Protein AF-0000000074579931 (afdb_homodimer)

Sequence (392 aa):
MARLTVHTQETAPAGAKPYLEKIHEMMGMVPNVFGVFANAPVALQCYQELNQINAKTQFSPVEIEVIQITTAAYNQCQFCLAAHSVMAKQKLAFDDDFLTALQTGNPVDHKKYAALQAFTRAILENKGNVSDQELANFFAAGYTQQHVLEVFVGVSLATLTNYVNNLAHPEINPEWTEFAANLPETDPSAPKAYYLMARLTVHTQETAPAGAKPYLEKIHEMMGMVPNVFGVFANAPVALQCYQELNQINAKTQFSPVEIEVIQITTAAYNQCQFCLAAHSVMAKQKLAFDDDFLTALQTGNPVDHKKYAALQAFTRAILENKGNVSDQELANFFAAGYTQQHVLEVFVGVSLATLTNYVNNLAHPEINPEWTEFAANLPETDPSAPKAYYL

Radius of gyration: 20.14 Å; Cα contacts (8 Å, |Δi|>4): 598; chains: 2; bounding box: 54×53×48 Å

Secondary structure (DSSP, 8-state):
--SS----TTTS-GGGHHHHHHHHHHHSS--HHHHHHTT-HHHHHHHHHHHHHHHTSSS-HHHHHHHHHHHHHHTT-HHHHHHHHHHHHHTT---HHHHHHHHHTPPPSSHHHHHHHHHHHHHHHTTT---HHHHHHHHHTT--HHHHHHHHHHHHHHHHHHHHHHHH-PPPPGGGHHHHHT-----TT-------/--SS----TTTS-GGGHHHHHHHHHHHSS--HHHHHHTT-HHHHHHHHHHHHHHHTSSS-HHHHHHHHHHHHHHTT-HHHHHHHHHHHHHTT---HHHHHHHHHTPPPSSHHHHHHHHHHHHHHHTTT---HHHHHHHHHTT--HHHHHHHHHHHHHHHHHHHHHHHH-PPPPGGGHHHHHT-----TT-------

Solvent-accessible surface area (backbone atoms only — not comparable to full-atom values): 20920 Å² total; per-residue (Å²): 125,48,72,50,68,67,39,47,79,85,68,31,48,78,76,19,32,68,58,47,49,51,43,24,71,74,65,76,44,70,57,43,63,57,14,39,35,28,55,22,36,61,39,42,50,49,50,53,52,42,53,56,48,50,70,67,40,93,60,51,75,67,53,49,47,44,48,41,33,37,48,20,37,75,52,65,14,64,63,50,41,24,55,50,48,50,47,35,43,76,74,62,60,52,51,69,67,52,50,49,18,34,55,70,72,44,79,42,98,42,72,51,61,27,31,50,39,50,42,50,48,39,29,65,76,41,44,18,48,52,52,72,63,54,54,48,48,33,42,73,53,71,46,49,69,34,49,56,45,42,50,40,46,44,48,22,46,38,47,33,54,30,23,50,42,41,47,27,43,51,65,74,47,78,95,43,43,71,51,47,71,66,50,71,82,72,56,87,76,60,74,82,76,68,81,124,124,48,73,49,67,65,39,47,77,85,68,31,46,80,75,20,34,70,57,48,50,52,42,23,71,74,66,75,45,71,56,41,65,56,15,41,34,28,55,22,35,61,38,44,50,49,51,54,52,42,53,55,47,52,69,67,40,92,60,50,75,67,52,49,48,44,51,41,33,38,48,20,39,74,53,63,13,65,62,49,42,25,54,51,48,50,48,35,44,76,74,62,61,53,51,68,68,54,49,49,18,34,56,68,71,44,80,43,97,41,72,53,61,28,33,51,40,51,42,50,49,39,30,64,77,40,43,19,47,51,50,72,64,55,53,49,48,33,41,73,53,71,46,50,71,34,50,56,44,42,50,39,48,42,49,22,45,39,48,35,54,30,22,50,43,40,46,27,43,52,66,74,46,77,96,42,45,71,52,48,71,65,52,70,81,71,58,88,74,62,73,81,77,68,81,124

Nearest PDB structures (foldseek):
  6e8l-assembly3_F  TM=9.647E-01  e=1.409E-13  Streptococcus pneumoniae D39
  3lvy-assembly2_D  TM=9.681E-01  e=3.322E-13  Streptococcus mutans
  3lvy-assembly3_F  TM=9.628E-01  e=7.118E-13  Streptococcus mutans
  3lvy-assembly3_E  TM=9.734E-01  e=4.562E-12  Streptococcus mutans
  2prr-assembly1_E  TM=8.712E-01  e=2.695E-06  Cupriavidus pinatubonensis JMP134

Structure (mmCIF, N/CA/C/O backbone):
data_AF-0000000074579931-model_v1
#
loop_
_entity.id
_entity.type
_entity.pdbx_description
1 polymer 'Carboxymuconolactone decarboxylase-like domain-containing protein'
#
loop_
_atom_site.group_PDB
_atom_site.id
_atom_site.type_symbol
_atom_site.label_atom_id
_atom_site.label_alt_id
_atom_site.label_comp_id
_atom_site.label_asym_id
_atom_site.label_entity_id
_atom_site.label_seq_id
_atom_site.pdbx_PDB_ins_code
_atom_site.Cartn_x
_atom_site.Cartn_y
_atom_site.Cartn_z
_atom_site.occupancy
_atom_site.B_iso_or_equiv
_atom_site.auth_seq_id
_atom_site.auth_comp_id
_atom_site.auth_asym_id
_atom_site.auth_atom_id
_atom_site.pdbx_PDB_model_num
ATOM 1 N N . MET A 1 1 ? 21.438 1.18 -14.805 1 80.94 1 MET A N 1
ATOM 2 C CA . MET A 1 1 ? 21.938 1.256 -13.43 1 80.94 1 MET A CA 1
ATOM 3 C C . MET A 1 1 ? 20.828 1.675 -12.477 1 80.94 1 MET A C 1
ATOM 5 O O . MET A 1 1 ? 19.922 2.41 -12.859 1 80.94 1 MET A O 1
ATOM 9 N N . ALA A 1 2 ? 20.969 1.122 -11.203 1 91.56 2 ALA A N 1
ATOM 10 C CA . ALA A 1 2 ? 19.984 1.477 -10.195 1 91.56 2 ALA A CA 1
ATOM 11 C C . ALA A 1 2 ? 20.031 2.969 -9.875 1 91.56 2 ALA A C 1
ATOM 13 O O . ALA A 1 2 ? 21.094 3.588 -9.945 1 91.56 2 ALA A O 1
ATOM 14 N N . ARG A 1 3 ? 18.969 3.516 -9.523 1 97.38 3 ARG A N 1
ATOM 15 C CA . ARG A 1 3 ? 18.859 4.949 -9.266 1 97.38 3 ARG A CA 1
ATOM 16 C C . ARG A 1 3 ? 19.141 5.266 -7.801 1 97.38 3 ARG A C 1
ATOM 18 O O . ARG A 1 3 ? 19.359 6.426 -7.445 1 97.38 3 ARG A O 1
ATOM 25 N N . LEU A 1 4 ? 19.031 4.273 -6.973 1 98.31 4 LEU A N 1
ATOM 26 C CA . LEU A 1 4 ? 19.406 4.336 -5.562 1 98.31 4 LEU A CA 1
ATOM 27 C C . LEU A 1 4 ? 20.531 3.342 -5.254 1 98.31 4 LEU A C 1
ATOM 29 O O . LEU A 1 4 ? 20.75 2.402 -6.02 1 98.31 4 LEU A O 1
ATOM 33 N N . THR A 1 5 ? 21.172 3.607 -4.148 1 98.31 5 THR A N 1
ATOM 34 C CA . THR A 1 5 ? 22.25 2.705 -3.752 1 98.31 5 THR A CA 1
ATOM 35 C C . THR A 1 5 ? 21.719 1.295 -3.52 1 98.31 5 THR A C 1
ATOM 37 O O . THR A 1 5 ? 20.672 1.119 -2.875 1 98.31 5 THR A O 1
ATOM 40 N N . VAL A 1 6 ? 22.375 0.327 -4.098 1 98.25 6 VAL A N 1
ATOM 41 C CA . VAL A 1 6 ? 22.094 -1.075 -3.809 1 98.25 6 VAL A CA 1
ATOM 42 C C . VAL A 1 6 ? 23.125 -1.617 -2.822 1 98.25 6 VAL A C 1
ATOM 44 O O . VAL A 1 6 ? 24.234 -1.993 -3.215 1 98.25 6 VAL A O 1
ATOM 47 N N . HIS A 1 7 ? 22.781 -1.771 -1.597 1 98.25 7 HIS A N 1
ATOM 48 C CA . HIS A 1 7 ? 23.688 -2.186 -0.534 1 98.25 7 HIS A CA 1
ATOM 49 C C . HIS A 1 7 ? 23.859 -3.701 -0.517 1 98.25 7 HIS A C 1
ATOM 51 O O . HIS A 1 7 ? 22.984 -4.434 -0.98 1 98.25 7 HIS A O 1
ATOM 57 N N . THR A 1 8 ? 24.984 -4.098 -0.023 1 96.25 8 THR A N 1
ATOM 58 C CA . THR A 1 8 ? 25.234 -5.469 0.407 1 96.25 8 THR A CA 1
ATOM 59 C C . THR A 1 8 ? 25.172 -5.582 1.928 1 96.25 8 THR A C 1
ATOM 61 O O . THR A 1 8 ? 24.969 -4.578 2.621 1 96.25 8 THR A O 1
ATOM 64 N N . GLN A 1 9 ? 25.266 -6.816 2.389 1 95.88 9 GLN A N 1
ATOM 65 C CA . GLN A 1 9 ? 25.297 -7 3.834 1 95.88 9 GLN A CA 1
ATOM 66 C C . GLN A 1 9 ? 26.484 -6.25 4.453 1 95.88 9 GLN A C 1
ATOM 68 O O . GLN A 1 9 ? 26.391 -5.789 5.594 1 95.88 9 GLN A O 1
ATOM 73 N N . GLU A 1 10 ? 27.547 -6.066 3.725 1 96.06 10 GLU A N 1
ATOM 74 C CA . GLU A 1 10 ? 28.75 -5.398 4.207 1 96.06 10 GLU A CA 1
ATOM 75 C C . GLU A 1 10 ? 28.594 -3.883 4.195 1 96.06 10 GLU A C 1
ATOM 77 O O . GLU A 1 10 ? 29.078 -3.191 5.09 1 96.06 10 GLU A O 1
ATOM 82 N N . THR A 1 11 ? 27.844 -3.357 3.242 1 97.88 11 THR A N 1
ATOM 83 C CA . THR A 1 11 ? 27.828 -1.915 3.031 1 97.88 11 THR A CA 1
ATOM 84 C C . THR A 1 11 ? 26.562 -1.301 3.621 1 97.88 11 THR A C 1
ATOM 86 O O . THR A 1 11 ? 26.453 -0.08 3.756 1 97.88 11 THR A O 1
ATOM 89 N N . ALA A 1 12 ? 25.594 -2.156 3.986 1 98.12 12 ALA A N 1
ATOM 90 C CA . ALA A 1 12 ? 24.312 -1.666 4.484 1 98.12 12 ALA A CA 1
ATOM 91 C C . ALA A 1 12 ? 24.484 -0.915 5.801 1 98.12 12 ALA A C 1
ATOM 93 O O . ALA A 1 12 ? 25.391 -1.228 6.59 1 98.12 12 ALA A O 1
ATOM 94 N N . PRO A 1 13 ? 23.672 0.135 6.039 1 97.81 13 PRO A N 1
ATOM 95 C CA . PRO A 1 13 ? 23.641 0.748 7.371 1 97.81 13 PRO A CA 1
ATOM 96 C C . PRO A 1 13 ? 23.375 -0.265 8.484 1 97.81 13 PRO A C 1
ATOM 98 O O . PRO A 1 13 ? 22.688 -1.263 8.258 1 97.81 13 PRO A O 1
ATOM 101 N N . ALA A 1 14 ? 23.812 0.028 9.672 1 97.5 14 ALA A N 1
ATOM 102 C CA . ALA A 1 14 ? 23.781 -0.889 10.812 1 97.5 14 ALA A CA 1
ATOM 103 C C . ALA A 1 14 ? 22.344 -1.363 11.07 1 97.5 14 ALA A C 1
ATOM 105 O O . ALA A 1 14 ? 22.125 -2.543 11.352 1 97.5 14 ALA A O 1
ATOM 106 N N . GLY A 1 15 ? 21.391 -0.512 10.938 1 97.88 15 GLY A N 1
ATOM 107 C CA . GLY A 1 15 ? 20 -0.848 11.234 1 97.88 15 GLY A CA 1
ATOM 108 C C . GLY A 1 15 ? 19.391 -1.789 10.219 1 97.88 15 GLY A C 1
ATOM 109 O O . GLY A 1 15 ? 18.391 -2.445 10.5 1 97.88 15 GLY A O 1
ATOM 110 N N . ALA A 1 16 ? 19.953 -1.885 9.07 1 98.12 16 ALA A N 1
ATOM 111 C CA . ALA A 1 16 ? 19.422 -2.705 7.992 1 98.12 16 ALA A CA 1
ATOM 112 C C . ALA A 1 16 ? 20 -4.113 8.016 1 98.12 16 ALA A C 1
ATOM 114 O O . ALA A 1 16 ? 19.438 -5.043 7.438 1 98.12 16 ALA A O 1
ATOM 115 N N . LYS A 1 17 ? 21.125 -4.285 8.641 1 97.88 17 LYS A N 1
ATOM 116 C CA . LYS A 1 17 ? 21.922 -5.508 8.547 1 97.88 17 LYS A CA 1
ATOM 117 C C . LYS A 1 17 ? 21.141 -6.711 9.078 1 97.88 17 LYS A C 1
ATOM 119 O O . LYS A 1 17 ? 21.125 -7.77 8.445 1 97.88 17 LYS A O 1
ATOM 124 N N . PRO A 1 18 ? 20.469 -6.598 10.25 1 97.56 18 PRO A N 1
ATOM 125 C CA . PRO A 1 18 ? 19.734 -7.77 10.727 1 97.56 18 PRO A CA 1
ATOM 126 C C . PRO A 1 18 ? 18.656 -8.227 9.742 1 97.56 18 PRO A C 1
ATOM 128 O O . PRO A 1 18 ? 18.391 -9.422 9.617 1 97.56 18 PRO A O 1
ATOM 131 N N . TYR A 1 19 ? 18.047 -7.289 9.047 1 97.19 19 TYR A N 1
ATOM 132 C CA . TYR A 1 19 ? 17.016 -7.637 8.078 1 97.19 19 TYR A CA 1
ATOM 133 C C . TYR A 1 19 ? 17.625 -8.336 6.863 1 97.19 19 TYR A C 1
ATOM 135 O O . TYR A 1 19 ? 17.078 -9.32 6.367 1 97.19 19 TYR A O 1
ATOM 143 N N . LEU A 1 20 ? 18.719 -7.785 6.371 1 97.88 20 LEU A N 1
ATOM 144 C CA . LEU A 1 20 ? 19.375 -8.398 5.219 1 97.88 20 LEU A CA 1
ATOM 145 C C . LEU A 1 20 ? 19.875 -9.797 5.562 1 97.88 20 LEU A C 1
ATOM 147 O O . LEU A 1 20 ? 19.828 -10.695 4.719 1 97.88 20 LEU A O 1
ATOM 151 N N . GLU A 1 21 ? 20.328 -9.992 6.785 1 97 21 GLU A N 1
ATOM 152 C CA . GLU A 1 21 ? 20.781 -11.305 7.234 1 97 21 GLU A CA 1
ATOM 153 C C . GLU A 1 21 ? 19.641 -12.312 7.23 1 97 21 GLU A C 1
ATOM 155 O O . GLU A 1 21 ? 19.812 -13.445 6.781 1 97 21 GLU A O 1
ATOM 160 N N . LYS A 1 22 ? 18.516 -11.898 7.703 1 95.38 22 LYS A N 1
ATOM 161 C CA . LYS A 1 22 ? 17.344 -12.766 7.711 1 95.38 22 LYS A CA 1
ATOM 162 C C . LYS A 1 22 ? 16.938 -13.148 6.293 1 95.38 22 LYS A C 1
ATOM 164 O O . LYS A 1 22 ? 16.594 -14.305 6.031 1 95.38 22 LYS A O 1
ATOM 169 N N . ILE A 1 23 ? 16.984 -12.188 5.422 1 94 23 ILE A N 1
ATOM 170 C CA . ILE A 1 23 ? 16.625 -12.43 4.027 1 94 23 ILE A CA 1
ATOM 171 C C . ILE A 1 23 ? 17.609 -13.422 3.408 1 94 23 ILE A C 1
ATOM 173 O O . ILE A 1 23 ? 17.203 -14.359 2.721 1 94 23 ILE A O 1
ATOM 177 N N . HIS A 1 24 ? 18.875 -13.219 3.709 1 94.81 24 HIS A N 1
ATOM 178 C CA . HIS A 1 24 ? 19.906 -14.117 3.201 1 94.81 24 HIS A CA 1
ATOM 179 C C . HIS A 1 24 ? 19.688 -15.539 3.711 1 94.81 24 HIS A C 1
ATOM 181 O O . HIS A 1 24 ? 19.859 -16.5 2.961 1 94.81 24 HIS A O 1
ATOM 187 N N . GLU A 1 25 ? 19.375 -15.664 4.938 1 94 25 GLU A N 1
ATOM 188 C CA . GLU A 1 25 ? 19.125 -16.969 5.535 1 94 25 GLU A CA 1
ATOM 189 C C . GLU A 1 25 ? 17.938 -17.672 4.875 1 94 25 GLU A C 1
ATOM 191 O O . GLU A 1 25 ? 17.969 -18.875 4.645 1 94 25 GLU A O 1
ATOM 196 N N . MET A 1 26 ? 16.969 -16.922 4.535 1 87.81 26 MET A N 1
ATOM 197 C CA . MET A 1 26 ? 15.734 -17.469 3.994 1 87.81 26 MET A CA 1
ATOM 198 C C . MET A 1 26 ? 15.891 -17.797 2.514 1 87.81 26 MET A C 1
ATOM 200 O O . MET A 1 26 ? 15.359 -18.812 2.043 1 87.81 26 MET A O 1
ATOM 204 N N . MET A 1 27 ? 16.625 -16.984 1.8 1 87.56 27 MET A N 1
ATOM 205 C CA . MET A 1 27 ? 16.609 -17.109 0.345 1 87.56 27 MET A CA 1
ATOM 206 C C . MET A 1 27 ? 17.969 -17.594 -0.178 1 87.56 27 MET A C 1
ATOM 208 O O . MET A 1 27 ? 18.094 -17.922 -1.357 1 87.56 27 MET A O 1
ATOM 212 N N . GLY A 1 28 ? 18.938 -17.609 0.651 1 88.75 28 GLY A N 1
ATOM 213 C CA . GLY A 1 28 ? 20.281 -18.016 0.254 1 88.75 28 GLY A CA 1
ATOM 214 C C . GLY A 1 28 ? 21.078 -16.875 -0.38 1 88.75 28 GLY A C 1
ATOM 215 O O . GLY A 1 28 ? 22.266 -17.031 -0.676 1 88.75 28 GLY A O 1
ATOM 216 N N . MET A 1 29 ? 20.375 -15.828 -0.645 1 91.12 29 MET A N 1
ATOM 217 C CA . MET A 1 29 ? 20.969 -14.609 -1.187 1 91.12 29 MET A CA 1
ATOM 218 C C . MET A 1 29 ? 20.141 -13.391 -0.825 1 91.12 29 MET A C 1
ATOM 220 O O . MET A 1 29 ? 19.047 -13.523 -0.276 1 91.12 29 MET A O 1
ATOM 224 N N . VAL A 1 30 ? 20.703 -12.18 -1.066 1 94.62 30 VAL A N 1
ATOM 225 C CA . VAL A 1 30 ? 19.953 -10.945 -0.917 1 94.62 30 VAL A CA 1
ATOM 226 C C . VAL A 1 30 ? 19.578 -10.398 -2.295 1 94.62 30 VAL A C 1
ATOM 228 O O . VAL A 1 30 ? 20.422 -9.836 -2.994 1 94.62 30 VAL A O 1
ATOM 231 N N . PRO A 1 31 ? 18.359 -10.562 -2.65 1 94.62 31 PRO A N 1
ATOM 232 C CA . PRO A 1 31 ? 17.938 -9.914 -3.9 1 94.62 31 PRO A CA 1
ATOM 233 C C . PRO A 1 31 ? 18.234 -8.414 -3.914 1 94.62 31 PRO A C 1
ATOM 235 O O . PRO A 1 31 ? 18.109 -7.75 -2.885 1 94.62 31 PRO A O 1
ATOM 238 N N . ASN A 1 32 ? 18.562 -7.863 -5.074 1 95.75 32 ASN A N 1
ATOM 239 C CA . ASN A 1 32 ? 19.016 -6.484 -5.219 1 95.75 32 ASN A CA 1
ATOM 240 C C . ASN A 1 32 ? 17.984 -5.5 -4.668 1 95.75 32 ASN A C 1
ATOM 242 O O . ASN A 1 32 ? 18.344 -4.434 -4.172 1 95.75 32 ASN A O 1
ATOM 246 N N . VAL A 1 33 ? 16.703 -5.883 -4.766 1 96 33 VAL A N 1
ATOM 247 C CA . VAL A 1 33 ? 15.656 -4.992 -4.285 1 96 33 VAL A CA 1
ATOM 248 C C . VAL A 1 33 ? 15.852 -4.734 -2.791 1 96 33 VAL A C 1
ATOM 250 O O . VAL A 1 33 ? 15.609 -3.623 -2.311 1 96 33 VAL A O 1
ATOM 253 N N . PHE A 1 34 ? 16.312 -5.691 -2.098 1 97.94 34 PHE A N 1
ATOM 254 C CA . PHE A 1 34 ? 16.438 -5.52 -0.656 1 97.94 34 PHE A CA 1
ATOM 255 C C . PHE A 1 34 ? 17.703 -4.73 -0.313 1 97.94 34 PHE A C 1
ATOM 257 O O . PHE A 1 34 ? 17.766 -4.09 0.738 1 97.94 34 PHE A O 1
ATOM 264 N N . GLY A 1 35 ? 18.703 -4.785 -1.21 1 98.25 35 GLY A N 1
ATOM 265 C CA . GLY A 1 35 ? 19.781 -3.816 -1.096 1 98.25 35 GLY A CA 1
ATOM 266 C C . GLY A 1 35 ? 19.312 -2.379 -1.22 1 98.25 35 GLY A C 1
ATOM 267 O O . GLY A 1 35 ? 19.844 -1.484 -0.562 1 98.25 35 GLY A O 1
ATOM 268 N N . VAL A 1 36 ? 18.312 -2.17 -2.086 1 98.56 36 VAL A N 1
ATOM 269 C CA . VAL A 1 36 ? 17.719 -0.848 -2.234 1 98.56 36 VAL A CA 1
ATOM 270 C C . VAL A 1 36 ? 16.969 -0.476 -0.958 1 98.56 36 VAL A C 1
ATOM 272 O O . VAL A 1 36 ? 17.141 0.618 -0.419 1 98.56 36 VAL A O 1
ATOM 275 N N . PHE A 1 37 ? 16.172 -1.416 -0.413 1 98.75 37 PHE A N 1
ATOM 276 C CA . PHE A 1 37 ? 15.406 -1.187 0.806 1 98.75 37 PHE A CA 1
ATOM 277 C C . PHE A 1 37 ? 16.328 -0.857 1.973 1 98.75 37 PHE A C 1
ATOM 279 O O . PHE A 1 37 ? 15.945 -0.131 2.891 1 98.75 37 PHE A O 1
ATOM 286 N N . ALA A 1 38 ? 17.531 -1.295 1.914 1 98.62 38 ALA A N 1
ATOM 287 C CA . ALA A 1 38 ? 18.484 -1.143 3.012 1 98.62 38 ALA A CA 1
ATOM 288 C C . ALA A 1 38 ? 18.859 0.323 3.213 1 98.62 38 ALA A C 1
ATOM 290 O O . ALA A 1 38 ? 19.438 0.687 4.238 1 98.62 38 ALA A O 1
ATOM 291 N N . ASN A 1 39 ? 18.578 1.182 2.199 1 98.69 39 ASN A N 1
ATOM 292 C CA . ASN A 1 39 ? 18.781 2.611 2.404 1 98.69 39 ASN A CA 1
ATOM 293 C C . ASN A 1 39 ? 17.953 3.141 3.564 1 98.69 39 ASN A C 1
ATOM 295 O O . ASN A 1 39 ? 18.234 4.211 4.105 1 98.69 39 ASN A O 1
ATOM 299 N N . ALA A 1 40 ? 16.859 2.436 3.955 1 98.75 40 ALA A N 1
ATOM 300 C CA . ALA A 1 40 ? 15.992 2.77 5.082 1 98.75 40 ALA A CA 1
ATOM 301 C C . ALA A 1 40 ? 15.633 1.524 5.887 1 98.75 40 ALA A C 1
ATOM 303 O O . ALA A 1 40 ? 14.711 0.788 5.527 1 98.75 40 ALA A O 1
ATOM 304 N N . PRO A 1 41 ? 16.25 1.339 7.039 1 97.81 41 PRO A N 1
ATOM 305 C CA . PRO A 1 41 ? 15.93 0.157 7.844 1 97.81 41 PRO A CA 1
ATOM 306 C C . PRO A 1 41 ? 14.438 0.015 8.117 1 97.81 41 PRO A C 1
ATOM 308 O O . PRO A 1 41 ? 13.906 -1.1 8.117 1 97.81 41 PRO A O 1
ATOM 311 N N . VAL A 1 42 ? 13.75 1.119 8.258 1 98.25 42 VAL A N 1
ATOM 312 C CA . VAL A 1 42 ? 12.32 1.11 8.539 1 98.25 42 VAL A CA 1
ATOM 313 C C . VAL A 1 42 ? 11.562 0.537 7.344 1 98.25 42 VAL A C 1
ATOM 315 O O . VAL A 1 42 ? 10.547 -0.15 7.516 1 98.25 42 VAL A O 1
ATOM 318 N N . ALA A 1 43 ? 12.039 0.759 6.152 1 98.5 43 ALA A N 1
ATOM 319 C CA . ALA A 1 43 ? 11.406 0.22 4.949 1 98.5 43 ALA A CA 1
ATOM 320 C C . ALA A 1 43 ? 11.602 -1.29 4.859 1 98.5 43 ALA A C 1
ATOM 322 O O . ALA A 1 43 ? 10.711 -2.01 4.402 1 98.5 43 ALA A O 1
ATOM 323 N N . LEU A 1 44 ? 12.789 -1.808 5.305 1 98.25 44 LEU A N 1
ATOM 324 C CA . LEU A 1 44 ? 13.008 -3.248 5.379 1 98.25 44 LEU A CA 1
ATOM 325 C C . LEU A 1 44 ? 12.07 -3.887 6.402 1 98.25 44 LEU A C 1
ATOM 327 O O . LEU A 1 44 ? 11.508 -4.953 6.152 1 98.25 44 LEU A O 1
ATOM 331 N N . GLN A 1 45 ? 11.992 -3.23 7.496 1 98 45 GLN A N 1
ATOM 332 C CA . GLN A 1 45 ? 11.047 -3.697 8.508 1 98 45 GLN A CA 1
ATOM 333 C C . GLN A 1 45 ? 9.625 -3.764 7.941 1 98 45 GLN A C 1
ATOM 335 O O . GLN A 1 45 ? 8.906 -4.738 8.172 1 98 45 GLN A O 1
ATOM 340 N N . CYS A 1 46 ? 9.25 -2.715 7.254 1 98.62 46 CYS A N 1
ATOM 341 C CA . CYS A 1 46 ? 7.922 -2.635 6.656 1 98.62 46 CYS A CA 1
ATOM 342 C C . CYS A 1 46 ? 7.664 -3.824 5.738 1 98.62 46 CYS A C 1
ATOM 344 O O . CYS A 1 46 ? 6.645 -4.504 5.867 1 98.62 46 CYS A O 1
ATOM 346 N N . TYR A 1 47 ? 8.625 -4.117 4.859 1 98.25 47 TYR A N 1
ATOM 347 C CA . TYR A 1 47 ? 8.469 -5.242 3.941 1 98.25 47 TYR A CA 1
ATOM 348 C C . TYR A 1 47 ? 8.328 -6.555 4.703 1 98.25 47 TYR A C 1
ATOM 350 O O . TYR A 1 47 ? 7.43 -7.352 4.414 1 98.25 47 TYR A O 1
ATOM 358 N N . GLN A 1 48 ? 9.188 -6.773 5.633 1 97 48 GLN A N 1
ATOM 359 C CA . GLN A 1 48 ? 9.195 -8.039 6.359 1 97 48 GLN A CA 1
ATOM 360 C C . GLN A 1 48 ? 7.883 -8.242 7.117 1 97 48 GLN A C 1
ATOM 362 O O . GLN A 1 48 ? 7.312 -9.336 7.094 1 97 48 GLN A O 1
ATOM 367 N N . GLU A 1 49 ? 7.426 -7.199 7.773 1 97.69 49 GLU A N 1
ATOM 368 C CA . GLU A 1 49 ? 6.18 -7.305 8.523 1 97.69 49 GLU A CA 1
ATOM 369 C C . GLU A 1 49 ? 4.996 -7.551 7.59 1 97.69 49 GLU A C 1
ATOM 371 O O . GLU A 1 49 ? 4.16 -8.414 7.859 1 97.69 49 GLU A O 1
ATOM 376 N N . LEU A 1 50 ? 4.941 -6.832 6.516 1 98.31 50 LEU A N 1
ATOM 377 C CA . LEU A 1 50 ? 3.838 -6.984 5.574 1 98.31 50 LEU A CA 1
ATOM 378 C C . LEU A 1 50 ? 3.852 -8.367 4.941 1 98.31 50 LEU A C 1
ATOM 380 O O . LEU A 1 50 ? 2.797 -8.969 4.727 1 98.31 50 LEU A O 1
ATOM 384 N N . ASN A 1 51 ? 5.051 -8.812 4.609 1 97 51 ASN A N 1
ATOM 385 C CA . ASN A 1 51 ? 5.16 -10.148 4.039 1 97 51 ASN A CA 1
ATOM 386 C C . ASN A 1 51 ? 4.652 -11.219 5.004 1 97 51 ASN A C 1
ATOM 388 O O . ASN A 1 51 ? 3.936 -12.141 4.602 1 97 51 ASN A O 1
ATOM 392 N N . GLN A 1 52 ? 5.02 -11.094 6.289 1 97.12 52 GLN A N 1
ATOM 393 C CA . GLN A 1 52 ? 4.57 -12.031 7.305 1 97.12 52 GLN A CA 1
ATOM 394 C C . GLN A 1 52 ? 3.057 -11.961 7.492 1 97.12 52 GLN A C 1
ATOM 396 O O . GLN A 1 52 ? 2.391 -12.992 7.629 1 97.12 52 GLN A O 1
ATOM 401 N N . ILE A 1 53 ? 2.512 -10.797 7.492 1 98.5 53 ILE A N 1
ATOM 402 C CA . ILE A 1 53 ? 1.078 -10.594 7.676 1 98.5 53 ILE A CA 1
ATOM 403 C C . ILE A 1 53 ? 0.32 -11.148 6.473 1 98.5 53 ILE A C 1
ATOM 405 O O . ILE A 1 53 ? -0.707 -11.812 6.633 1 98.5 53 ILE A O 1
ATOM 409 N N . ASN A 1 54 ? 0.859 -10.891 5.289 1 98.44 54 ASN A N 1
ATOM 410 C CA . ASN A 1 54 ? 0.245 -11.406 4.07 1 98.44 54 ASN A CA 1
ATOM 411 C C . ASN A 1 54 ? 0.171 -12.93 4.09 1 98.44 54 ASN A C 1
ATOM 413 O O . ASN A 1 54 ? -0.812 -13.516 3.629 1 98.44 54 ASN A O 1
ATOM 417 N N . ALA A 1 55 ? 1.162 -13.586 4.668 1 97.56 55 ALA A N 1
ATOM 418 C CA . ALA A 1 55 ? 1.226 -15.047 4.73 1 97.56 55 ALA A CA 1
ATOM 419 C C . ALA A 1 55 ? 0.202 -15.602 5.719 1 97.56 55 ALA A C 1
ATOM 421 O O . ALA A 1 55 ? -0.111 -16.797 5.695 1 97.56 55 ALA A O 1
ATOM 422 N N . LYS A 1 56 ? -0.335 -14.758 6.586 1 98.12 56 LYS A N 1
ATOM 423 C CA . LYS A 1 56 ? -1.277 -15.188 7.613 1 98.12 56 LYS A CA 1
ATOM 424 C C . LYS A 1 56 ? -2.719 -15.031 7.137 1 98.12 56 LYS A C 1
ATOM 426 O O . LYS A 1 56 ? -3.656 -15.391 7.855 1 98.12 56 LYS A O 1
ATOM 431 N N . THR A 1 57 ? -2.893 -14.477 5.93 1 98.62 57 THR A N 1
ATOM 432 C CA . THR A 1 57 ? -4.238 -14.336 5.391 1 98.62 57 THR A CA 1
ATOM 433 C C . THR A 1 57 ? -4.863 -15.703 5.133 1 98.62 57 THR A C 1
ATOM 435 O O . THR A 1 57 ? -4.176 -16.734 5.184 1 98.62 57 THR A O 1
ATOM 438 N N . GLN A 1 58 ? -6.156 -15.719 4.816 1 98.38 58 GLN A N 1
ATOM 439 C CA . GLN A 1 58 ? -6.855 -16.969 4.559 1 98.38 58 GLN A CA 1
ATOM 440 C C . GLN A 1 58 ? -6.633 -17.438 3.121 1 98.38 58 GLN A C 1
ATOM 442 O O . GLN A 1 58 ? -7.16 -18.469 2.711 1 98.38 58 GLN A O 1
ATOM 447 N N . PHE A 1 59 ? -5.883 -16.688 2.373 1 98.75 59 PHE A N 1
ATOM 448 C CA . PHE A 1 59 ? -5.586 -17.078 1.001 1 98.75 59 PHE A CA 1
ATOM 449 C C . PHE A 1 59 ? -4.566 -18.203 0.97 1 98.75 59 PHE A C 1
ATOM 451 O O . PHE A 1 59 ? -3.629 -18.219 1.77 1 98.75 59 PHE A O 1
ATOM 458 N N . SER A 1 60 ? -4.758 -19.156 0.045 1 98.31 60 SER A N 1
ATOM 459 C CA . SER A 1 60 ? -3.717 -20.141 -0.249 1 98.31 60 SER A CA 1
ATOM 460 C C . SER A 1 60 ? -2.486 -19.469 -0.856 1 98.31 60 SER A C 1
ATOM 462 O O . SER A 1 60 ? -2.57 -18.344 -1.371 1 98.31 60 SER A O 1
ATOM 464 N N . PRO A 1 61 ? -1.336 -20.203 -0.807 1 97.94 61 PRO A N 1
ATOM 465 C CA . PRO A 1 61 ? -0.146 -19.641 -1.462 1 97.94 61 PRO A CA 1
ATOM 466 C C . PRO A 1 61 ? -0.388 -19.297 -2.93 1 97.94 61 PRO A C 1
ATOM 468 O O . PRO A 1 61 ? 0.147 -18.312 -3.428 1 97.94 61 PRO A O 1
ATOM 471 N N . VAL A 1 62 ? -1.196 -20.094 -3.621 1 98.25 62 VAL A N 1
ATOM 472 C CA . VAL A 1 62 ? -1.529 -19.828 -5.016 1 98.25 62 VAL A CA 1
ATOM 473 C C . VAL A 1 62 ? -2.311 -18.516 -5.113 1 98.25 62 VAL A C 1
ATOM 475 O O . VAL A 1 62 ? -1.999 -17.656 -5.945 1 98.25 62 VAL A O 1
ATOM 478 N N . GLU A 1 63 ? -3.309 -18.297 -4.25 1 98.69 63 GLU A N 1
ATOM 479 C CA . GLU A 1 63 ? -4.129 -17.078 -4.266 1 98.69 63 GLU A CA 1
ATOM 480 C C . GLU A 1 63 ? -3.301 -15.852 -3.916 1 98.69 63 GLU A C 1
ATOM 482 O O . GLU A 1 63 ? -3.504 -14.773 -4.488 1 98.69 63 GLU A O 1
ATOM 487 N N . ILE A 1 64 ? -2.365 -16.031 -2.998 1 98.69 64 ILE A N 1
ATOM 488 C CA . ILE A 1 64 ? -1.467 -14.93 -2.662 1 98.69 64 ILE A CA 1
ATOM 489 C C . ILE A 1 64 ? -0.672 -14.516 -3.898 1 98.69 64 ILE A C 1
ATOM 491 O O . ILE A 1 64 ? -0.556 -13.328 -4.203 1 98.69 64 ILE A O 1
ATOM 495 N N . GLU A 1 65 ? -0.159 -15.477 -4.664 1 98.44 65 GLU A N 1
ATOM 496 C CA . GLU A 1 65 ? 0.62 -15.156 -5.855 1 98.44 65 GLU A CA 1
ATOM 497 C C . GLU A 1 65 ? -0.266 -14.57 -6.953 1 98.44 65 GLU A C 1
ATOM 499 O O . GLU A 1 65 ? 0.172 -13.711 -7.723 1 98.44 65 GLU A O 1
ATOM 504 N N . VAL A 1 66 ? -1.588 -15.008 -7.02 1 98.5 66 VAL A N 1
ATOM 505 C CA . VAL A 1 66 ? -2.521 -14.398 -7.957 1 98.5 66 VAL A CA 1
ATOM 506 C C . VAL A 1 66 ? -2.633 -12.898 -7.672 1 98.5 66 VAL A C 1
ATOM 508 O O . VAL A 1 66 ? -2.561 -12.078 -8.594 1 98.5 66 VAL A O 1
ATOM 511 N N . ILE A 1 67 ? -2.723 -12.5 -6.414 1 98.81 67 ILE A N 1
ATOM 512 C CA . ILE A 1 67 ? -2.844 -11.102 -6.023 1 98.81 67 ILE A CA 1
ATOM 513 C C . ILE A 1 67 ? -1.545 -10.359 -6.34 1 98.81 67 ILE A C 1
ATOM 515 O O . ILE A 1 67 ? -1.565 -9.281 -6.934 1 98.81 67 ILE A O 1
ATOM 519 N N . GLN A 1 68 ? -0.407 -10.977 -6.031 1 98.62 68 GLN A N 1
ATOM 520 C CA . GLN A 1 68 ? 0.885 -10.312 -6.172 1 98.62 68 GLN A CA 1
ATOM 521 C C . GLN A 1 68 ? 1.251 -10.133 -7.641 1 98.62 68 GLN A C 1
ATOM 523 O O . GLN A 1 68 ? 1.668 -9.047 -8.055 1 98.62 68 GLN A O 1
ATOM 528 N N . ILE A 1 69 ? 1.07 -11.156 -8.453 1 97.88 69 ILE A N 1
ATOM 529 C CA . ILE A 1 69 ? 1.442 -11.078 -9.867 1 97.88 69 ILE A CA 1
ATOM 530 C C . ILE A 1 69 ? 0.469 -10.156 -10.602 1 97.88 69 ILE A C 1
ATOM 532 O O . ILE A 1 69 ? 0.878 -9.367 -11.461 1 97.88 69 ILE A O 1
ATOM 536 N N . THR A 1 70 ? -0.826 -10.219 -10.289 1 98.19 70 THR A N 1
ATOM 537 C CA . THR A 1 70 ? -1.805 -9.312 -10.875 1 98.19 70 THR A CA 1
ATOM 538 C C . THR A 1 70 ? -1.439 -7.859 -10.586 1 98.19 70 THR A C 1
ATOM 540 O O . THR A 1 70 ? -1.475 -7.012 -11.484 1 98.19 70 THR A O 1
ATOM 543 N N . THR A 1 71 ? -1.062 -7.59 -9.336 1 98.44 71 THR A N 1
ATOM 544 C CA . THR A 1 71 ? -0.709 -6.23 -8.945 1 98.44 71 THR A CA 1
ATOM 545 C C . THR A 1 71 ? 0.578 -5.785 -9.633 1 98.44 71 THR A C 1
ATOM 547 O O . THR A 1 71 ? 0.668 -4.656 -10.117 1 98.44 71 THR A O 1
ATOM 550 N N . ALA A 1 72 ? 1.563 -6.676 -9.68 1 97.5 72 ALA A N 1
ATOM 551 C CA . ALA A 1 72 ? 2.826 -6.359 -10.344 1 97.5 72 ALA A CA 1
ATOM 552 C C . ALA A 1 72 ? 2.611 -6.078 -11.828 1 97.5 72 ALA A C 1
ATOM 554 O O . ALA A 1 72 ? 3.227 -5.168 -12.383 1 97.5 72 ALA A O 1
ATOM 555 N N . ALA A 1 73 ? 1.754 -6.863 -12.469 1 96.31 73 ALA A N 1
ATOM 556 C CA . ALA A 1 73 ? 1.438 -6.652 -13.875 1 96.31 73 ALA A CA 1
ATOM 557 C C . ALA A 1 73 ? 0.767 -5.301 -14.094 1 96.31 73 ALA A C 1
ATOM 559 O O . ALA A 1 73 ? 1.146 -4.547 -14.992 1 96.31 73 ALA A O 1
ATOM 560 N N . TYR A 1 74 ? -0.183 -4.992 -13.25 1 96.75 74 TYR A N 1
ATOM 561 C CA . TYR A 1 74 ? -0.893 -3.723 -13.352 1 96.75 74 TYR A CA 1
ATOM 562 C C . TYR A 1 74 ? 0.06 -2.549 -13.172 1 96.75 74 TYR A C 1
ATOM 564 O O . TYR A 1 74 ? -0.036 -1.546 -13.883 1 96.75 74 TYR A O 1
ATOM 572 N N . ASN A 1 75 ? 0.974 -2.697 -12.195 1 97.06 75 ASN A N 1
ATOM 573 C CA . ASN A 1 75 ? 1.9 -1.62 -11.867 1 97.06 75 ASN A CA 1
ATOM 574 C C . ASN A 1 75 ? 3.131 -1.642 -12.766 1 97.06 75 ASN A C 1
ATOM 576 O O . ASN A 1 75 ? 4.027 -0.809 -12.625 1 97.06 75 ASN A O 1
ATOM 580 N N . GLN A 1 76 ? 3.199 -2.594 -13.648 1 94.56 76 GLN A N 1
ATOM 581 C CA . GLN A 1 76 ? 4.289 -2.729 -14.609 1 94.56 76 GLN A CA 1
ATOM 582 C C . GLN A 1 76 ? 5.641 -2.791 -13.906 1 94.56 76 GLN A C 1
ATOM 584 O O . GLN A 1 76 ? 6.578 -2.09 -14.289 1 94.56 76 GLN A O 1
ATOM 589 N N . CYS A 1 77 ? 5.66 -3.541 -12.906 1 95.38 77 CYS A N 1
ATOM 590 C CA . CYS A 1 77 ? 6.91 -3.766 -12.195 1 95.38 77 CYS A CA 1
ATOM 591 C C . CYS A 1 77 ? 7.621 -5.008 -12.719 1 95.38 77 CYS A C 1
ATOM 593 O O . CYS A 1 77 ? 7.359 -6.121 -12.258 1 95.38 77 CYS A O 1
ATOM 595 N N . GLN A 1 78 ? 8.617 -4.832 -13.539 1 91.75 78 GLN A N 1
ATOM 596 C CA . GLN A 1 78 ? 9.297 -5.941 -14.195 1 91.75 78 GLN A CA 1
ATOM 597 C C . GLN A 1 78 ? 10.102 -6.766 -13.195 1 91.75 78 GLN A C 1
ATOM 599 O O . GLN A 1 78 ? 10.148 -7.992 -13.297 1 91.75 78 GLN A O 1
ATOM 604 N N . PHE A 1 79 ? 10.68 -6.133 -12.289 1 93.31 79 PHE A N 1
ATOM 605 C CA . PHE A 1 79 ? 11.43 -6.848 -11.258 1 93.31 79 PHE A CA 1
ATOM 606 C C . PHE A 1 79 ? 10.523 -7.781 -10.477 1 93.31 79 PHE A C 1
ATOM 608 O O . PHE A 1 79 ? 10.852 -8.953 -10.266 1 93.31 79 PHE A O 1
ATOM 615 N N . CYS A 1 80 ? 9.391 -7.293 -10.055 1 95.56 80 CYS A N 1
ATOM 616 C CA . CYS A 1 80 ? 8.453 -8.07 -9.25 1 95.56 80 CYS A CA 1
ATOM 617 C C . CYS A 1 80 ? 7.84 -9.203 -10.07 1 95.56 80 CYS A C 1
ATOM 619 O O . CYS A 1 80 ? 7.609 -10.297 -9.555 1 95.56 80 CYS A O 1
ATOM 621 N N . LEU A 1 81 ? 7.555 -8.883 -11.367 1 94.31 81 LEU A N 1
ATOM 622 C CA . LEU A 1 81 ? 7.051 -9.953 -12.227 1 94.31 81 LEU A CA 1
ATOM 623 C C . LEU A 1 81 ? 8.055 -11.094 -12.312 1 94.31 81 LEU A C 1
ATOM 625 O O . LEU A 1 81 ? 7.68 -12.266 -12.211 1 94.31 81 LEU A O 1
ATOM 629 N N . ALA A 1 82 ? 9.297 -10.781 -12.445 1 91.69 82 ALA A N 1
ATOM 630 C CA . ALA A 1 82 ? 10.336 -11.812 -12.508 1 91.69 82 ALA A CA 1
ATOM 631 C C . ALA A 1 82 ? 10.422 -12.578 -11.188 1 91.69 82 ALA A C 1
ATOM 633 O O . ALA A 1 82 ? 10.391 -13.812 -11.18 1 91.69 82 ALA A O 1
ATOM 634 N N . ALA A 1 83 ? 10.492 -11.883 -10.094 1 91.62 83 ALA A N 1
ATOM 635 C CA . ALA A 1 83 ? 10.648 -12.492 -8.781 1 91.62 83 ALA A CA 1
ATOM 636 C C . ALA A 1 83 ? 9.461 -13.391 -8.445 1 91.62 83 ALA A C 1
ATOM 638 O O . ALA A 1 83 ? 9.641 -14.531 -8.008 1 91.62 83 ALA A O 1
ATOM 639 N N . HIS A 1 84 ? 8.219 -12.883 -8.625 1 94.38 84 HIS A N 1
ATOM 640 C CA . HIS A 1 84 ? 7.027 -13.664 -8.297 1 94.38 84 HIS A CA 1
ATOM 641 C C . HIS A 1 84 ? 6.848 -14.828 -9.266 1 94.38 84 HIS A C 1
ATOM 643 O O . HIS A 1 84 ? 6.266 -15.852 -8.906 1 94.38 84 HIS A O 1
ATOM 649 N N . SER A 1 85 ? 7.359 -14.68 -10.477 1 91 85 SER A N 1
ATOM 650 C CA . SER A 1 85 ? 7.312 -15.781 -11.422 1 91 85 SER A CA 1
ATOM 651 C C . SER A 1 85 ? 8.219 -16.922 -10.984 1 91 85 SER A C 1
ATOM 653 O O . SER A 1 85 ? 7.875 -18.094 -11.156 1 91 85 SER A O 1
ATOM 655 N N . VAL A 1 86 ? 9.367 -16.594 -10.43 1 87.88 86 VAL A N 1
ATOM 656 C CA . VAL A 1 86 ? 10.273 -17.609 -9.898 1 87.88 86 VAL A CA 1
ATOM 657 C C . VAL A 1 86 ? 9.57 -18.391 -8.789 1 87.88 86 VAL A C 1
ATOM 659 O O . VAL A 1 86 ? 9.578 -19.625 -8.789 1 87.88 86 VAL A O 1
ATOM 662 N N . MET A 1 87 ? 8.914 -17.656 -7.91 1 88.31 87 MET A N 1
ATOM 663 C CA . MET A 1 87 ? 8.195 -18.281 -6.805 1 88.31 87 MET A CA 1
ATOM 664 C C . MET A 1 87 ? 7.059 -19.172 -7.324 1 88.31 87 MET A C 1
ATOM 666 O O . MET A 1 87 ? 6.887 -20.297 -6.867 1 88.31 87 MET A O 1
ATOM 670 N N . ALA A 1 88 ? 6.355 -18.641 -8.242 1 93.12 88 ALA A N 1
ATOM 671 C CA . ALA A 1 88 ? 5.191 -19.328 -8.805 1 93.12 88 ALA A CA 1
ATOM 672 C C . ALA A 1 88 ? 5.594 -20.641 -9.469 1 93.12 88 ALA A C 1
ATOM 674 O O . ALA A 1 88 ? 4.91 -21.656 -9.32 1 93.12 88 ALA A O 1
ATOM 675 N N . LYS A 1 89 ? 6.672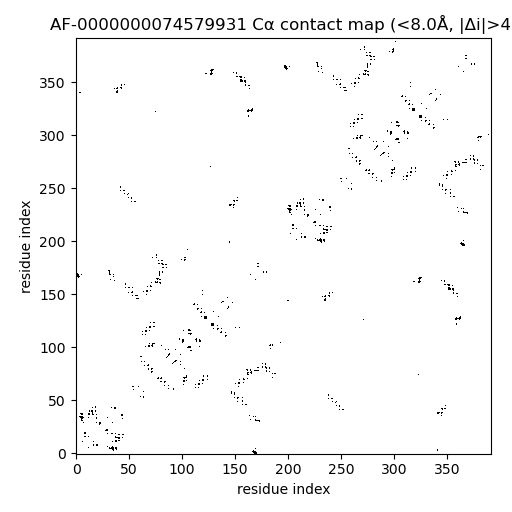 -20.641 -10.156 1 91.62 89 LYS A N 1
ATOM 676 C CA . LYS A 1 89 ? 7.102 -21.828 -10.891 1 91.62 89 LYS A CA 1
ATOM 677 C C . LYS A 1 89 ? 7.805 -22.828 -9.969 1 91.62 89 LYS A C 1
ATOM 679 O O . LYS A 1 89 ? 7.473 -24.016 -9.953 1 91.62 89 LYS A O 1
ATOM 684 N N . GLN A 1 90 ? 8.703 -22.375 -9.203 1 89.19 90 GLN A N 1
ATOM 685 C CA . GLN A 1 90 ? 9.586 -23.266 -8.453 1 89.19 90 GLN A CA 1
ATOM 686 C C . GLN A 1 90 ? 8.898 -23.781 -7.191 1 89.19 90 GLN A C 1
ATOM 688 O O . GLN A 1 90 ? 9.125 -24.922 -6.785 1 89.19 90 GLN A O 1
ATOM 693 N N . LYS A 1 91 ? 8.078 -23.016 -6.652 1 91.69 91 LYS A N 1
ATOM 694 C CA . LYS A 1 91 ? 7.516 -23.406 -5.363 1 91.69 91 LYS A CA 1
ATOM 695 C C . LYS A 1 91 ? 6.059 -23.844 -5.504 1 91.69 91 LYS A C 1
ATOM 697 O O . LYS A 1 91 ? 5.562 -24.641 -4.711 1 91.69 91 LYS A O 1
ATOM 702 N N . LEU A 1 92 ? 5.34 -23.328 -6.516 1 95.62 92 LEU A N 1
ATOM 703 C CA . LEU A 1 92 ? 3.902 -23.578 -6.574 1 95.62 92 LEU A CA 1
ATOM 704 C C . LEU A 1 92 ? 3.529 -24.328 -7.848 1 95.62 92 LEU A C 1
ATOM 706 O O . LEU A 1 92 ? 2.363 -24.672 -8.055 1 95.62 92 LEU A O 1
ATOM 710 N N . ALA A 1 93 ? 4.426 -24.5 -8.68 1 94.06 93 ALA A N 1
ATOM 711 C CA . ALA A 1 93 ? 4.262 -25.312 -9.883 1 94.06 93 ALA A CA 1
ATOM 712 C C . ALA A 1 93 ? 3.146 -24.766 -10.766 1 94.06 93 ALA A C 1
ATOM 714 O O . ALA A 1 93 ? 2.314 -25.516 -11.273 1 94.06 93 ALA A O 1
ATOM 715 N N . PHE A 1 94 ? 3.176 -23.406 -10.859 1 94.94 94 PHE A N 1
ATOM 716 C CA . PHE A 1 94 ? 2.246 -22.812 -11.812 1 94.94 94 PHE A CA 1
ATOM 717 C C . PHE A 1 94 ? 2.488 -23.359 -13.219 1 94.94 94 PHE A C 1
ATOM 719 O O . PHE A 1 94 ? 3.635 -23.516 -13.633 1 94.94 94 PHE A O 1
ATOM 726 N N . ASP A 1 95 ? 1.413 -23.734 -13.906 1 93.94 95 ASP A N 1
ATOM 727 C CA . ASP A 1 95 ? 1.607 -24.031 -15.32 1 93.94 95 ASP A CA 1
ATOM 728 C C . ASP A 1 95 ? 1.854 -22.75 -16.109 1 93.94 95 ASP A C 1
ATOM 730 O O . ASP A 1 95 ? 1.511 -21.656 -15.664 1 93.94 95 ASP A O 1
ATOM 734 N N . ASP A 1 96 ? 2.381 -22.891 -17.297 1 92.69 96 ASP A N 1
ATOM 735 C CA . ASP A 1 96 ? 2.852 -21.766 -18.094 1 92.69 96 ASP A CA 1
ATOM 736 C C . ASP A 1 96 ? 1.69 -20.875 -18.531 1 92.69 96 ASP A C 1
ATOM 738 O O . ASP A 1 96 ? 1.808 -19.656 -18.531 1 92.69 96 ASP A O 1
ATOM 742 N N . ASP A 1 97 ? 0.609 -21.484 -18.906 1 94.62 97 ASP A N 1
ATOM 743 C CA . ASP A 1 97 ? -0.536 -20.703 -19.375 1 94.62 97 ASP A CA 1
ATOM 744 C C . ASP A 1 97 ? -1.136 -19.875 -18.25 1 94.62 97 ASP A C 1
ATOM 746 O O . ASP A 1 97 ? -1.504 -18.703 -18.453 1 94.62 97 ASP A O 1
ATOM 750 N N . PHE A 1 98 ? -1.212 -20.516 -17.094 1 96.25 98 PHE A N 1
ATOM 751 C CA . PHE A 1 98 ? -1.728 -19.828 -15.914 1 96.25 98 PHE A CA 1
ATOM 752 C C . PHE A 1 98 ? -0.85 -18.641 -15.555 1 96.25 98 PHE A C 1
ATOM 754 O O . PHE A 1 98 ? -1.35 -17.531 -15.359 1 96.25 98 PHE A O 1
ATOM 761 N N . LEU A 1 99 ? 0.431 -18.828 -15.523 1 95.88 99 LEU A N 1
ATOM 762 C CA . LEU A 1 99 ? 1.383 -17.781 -15.18 1 95.88 99 LEU A CA 1
ATOM 763 C C . LEU A 1 99 ? 1.363 -16.656 -16.219 1 95.88 99 LEU A C 1
ATOM 765 O O . LEU A 1 99 ? 1.339 -15.477 -15.867 1 95.88 99 LEU A O 1
ATOM 769 N N . THR A 1 100 ? 1.346 -16.984 -17.484 1 94.44 100 THR A N 1
ATOM 770 C CA . THR A 1 100 ? 1.351 -15.992 -18.562 1 94.44 100 THR A CA 1
ATOM 771 C C . THR A 1 100 ? 0.089 -15.133 -18.516 1 94.44 100 THR A C 1
ATOM 773 O O . THR A 1 100 ? 0.146 -13.93 -18.75 1 94.44 100 THR A O 1
ATOM 776 N N . ALA A 1 101 ? -1.006 -15.781 -18.25 1 95.19 101 ALA A N 1
ATOM 777 C CA . ALA A 1 101 ? -2.258 -15.039 -18.141 1 95.19 101 ALA A CA 1
ATOM 778 C C . ALA A 1 101 ? -2.174 -13.984 -17.031 1 95.19 101 ALA A C 1
ATOM 780 O O . ALA A 1 101 ? -2.578 -12.836 -17.234 1 95.19 101 ALA A O 1
ATOM 781 N N . LEU A 1 102 ? -1.631 -14.344 -15.898 1 96.38 102 LEU A N 1
ATOM 782 C CA . LEU A 1 102 ? -1.463 -13.398 -14.797 1 96.38 102 LEU A CA 1
ATOM 783 C C . LEU A 1 102 ? -0.5 -12.281 -15.188 1 96.38 102 LEU A C 1
ATOM 785 O O . LEU A 1 102 ? -0.782 -11.109 -14.953 1 96.38 102 LEU A O 1
ATOM 789 N N . GLN A 1 103 ? 0.586 -12.625 -15.812 1 95.19 103 GLN A N 1
ATOM 790 C CA . GLN A 1 103 ? 1.633 -11.68 -16.172 1 95.19 103 GLN A CA 1
ATOM 791 C C . GLN A 1 103 ? 1.115 -10.648 -17.172 1 95.19 103 GLN A C 1
ATOM 793 O O . GLN A 1 103 ? 1.554 -9.5 -17.172 1 95.19 103 GLN A O 1
ATOM 798 N N . THR A 1 104 ? 0.117 -11.055 -17.984 1 93.44 104 THR A N 1
ATOM 799 C CA . THR A 1 104 ? -0.331 -10.203 -19.078 1 93.44 104 THR A CA 1
ATOM 800 C C . THR A 1 104 ? -1.668 -9.547 -18.75 1 93.44 104 THR A C 1
ATOM 802 O O . THR A 1 104 ? -2.178 -8.734 -19.516 1 93.44 104 THR A O 1
ATOM 805 N N . GLY A 1 105 ? -2.23 -9.93 -17.672 1 92.81 105 GLY A N 1
ATOM 806 C CA . GLY A 1 105 ? -3.504 -9.359 -17.266 1 92.81 105 GLY A CA 1
ATOM 807 C C . GLY A 1 105 ? -4.691 -10 -17.938 1 92.81 105 GLY A C 1
ATOM 808 O O . GLY A 1 105 ? -5.805 -9.469 -17.906 1 92.81 105 GLY A O 1
ATOM 809 N N . ASN A 1 106 ? -4.457 -11.133 -18.594 1 93.5 106 ASN A N 1
ATOM 810 C CA . ASN A 1 106 ? -5.555 -11.891 -19.188 1 93.5 106 ASN A CA 1
ATOM 811 C C . ASN A 1 106 ? -6.223 -12.797 -18.156 1 93.5 106 ASN A C 1
ATOM 813 O O . ASN A 1 106 ? -5.59 -13.211 -17.188 1 93.5 106 ASN A O 1
ATOM 817 N N . PRO A 1 107 ? -7.504 -13.07 -18.359 1 95.31 107 PRO A N 1
ATOM 818 C CA . PRO A 1 107 ? -8.18 -13.938 -17.391 1 95.31 107 PRO A CA 1
ATOM 819 C C . PRO A 1 107 ? -7.562 -15.336 -17.328 1 95.31 107 PRO A C 1
ATOM 821 O O . PRO A 1 107 ? -7.234 -15.922 -18.359 1 95.31 107 PRO A O 1
ATOM 824 N N . VAL A 1 108 ? -7.402 -15.828 -16.141 1 97.25 108 VAL A N 1
ATOM 825 C CA . VAL A 1 108 ? -6.902 -17.188 -15.953 1 97.25 108 VAL A CA 1
ATOM 826 C C . VAL A 1 108 ? -8.039 -18.188 -16.156 1 97.25 108 VAL A C 1
ATOM 828 O O . VAL A 1 108 ? -9.211 -17.844 -15.984 1 97.25 108 VAL A O 1
ATOM 831 N N . ASP A 1 109 ? -7.656 -19.453 -16.469 1 94.94 109 ASP A N 1
ATOM 832 C CA . ASP A 1 109 ? -8.633 -20.516 -16.703 1 94.94 109 ASP A CA 1
ATOM 833 C C . ASP A 1 109 ? -8.938 -21.266 -15.406 1 94.94 109 ASP A C 1
ATOM 835 O O . ASP A 1 109 ? -8.648 -22.469 -15.297 1 94.94 109 ASP A O 1
ATOM 839 N N . HIS A 1 110 ? -9.438 -20.719 -14.461 1 96.5 110 HIS A N 1
ATOM 840 C CA . HIS A 1 110 ? -9.898 -21.203 -13.164 1 96.5 110 HIS A CA 1
ATOM 841 C C . HIS A 1 110 ? -10.883 -20.219 -12.531 1 96.5 110 HIS A C 1
ATOM 843 O O . HIS A 1 110 ? -10.516 -19.109 -12.164 1 96.5 110 HIS A O 1
ATOM 849 N N . LYS A 1 111 ? -12.062 -20.594 -12.43 1 96.62 111 LYS A N 1
ATOM 850 C CA . LYS A 1 111 ? -13.172 -19.703 -12.094 1 96.62 111 LYS A CA 1
ATOM 851 C C . LYS A 1 111 ? -12.867 -18.891 -10.828 1 96.62 111 LYS A C 1
ATOM 853 O O . LYS A 1 111 ? -12.984 -17.672 -10.828 1 96.62 111 LYS A O 1
ATOM 858 N N . LYS A 1 112 ? -12.445 -19.547 -9.781 1 98.12 112 LYS A N 1
ATOM 859 C CA . LYS A 1 112 ? -12.219 -18.875 -8.508 1 98.12 112 LYS A CA 1
ATOM 860 C C . LYS A 1 112 ? -11.023 -17.922 -8.586 1 98.12 112 LYS A C 1
ATOM 862 O O . LYS A 1 112 ? -11.086 -16.797 -8.102 1 98.12 112 LYS A O 1
ATOM 867 N N . TYR A 1 113 ? -9.898 -18.375 -9.211 1 98.5 113 TYR A N 1
ATOM 868 C CA . TYR A 1 113 ? -8.719 -17.531 -9.336 1 98.5 113 TYR A CA 1
ATOM 869 C C . TYR A 1 113 ? -8.984 -16.375 -10.297 1 98.5 113 TYR A C 1
ATOM 871 O O . TYR A 1 113 ? -8.445 -15.273 -10.117 1 98.5 113 TYR A O 1
ATOM 879 N N . ALA A 1 114 ? -9.859 -16.609 -11.281 1 98.56 114 ALA A N 1
ATOM 880 C CA . ALA A 1 114 ? -10.234 -15.539 -12.203 1 98.56 114 ALA A CA 1
ATOM 881 C C . ALA A 1 114 ? -10.992 -14.438 -11.477 1 98.56 114 ALA A C 1
ATOM 883 O O . ALA A 1 114 ? -10.812 -13.25 -11.758 1 98.56 114 ALA A O 1
ATOM 884 N N . ALA A 1 115 ? -11.867 -14.82 -10.57 1 98.75 115 ALA A N 1
ATOM 885 C CA . ALA A 1 115 ? -12.609 -13.844 -9.781 1 98.75 115 ALA A CA 1
ATOM 886 C C . ALA A 1 115 ? -11.68 -13.039 -8.883 1 98.75 115 ALA A C 1
ATOM 888 O O . ALA A 1 115 ? -11.836 -11.82 -8.742 1 98.75 115 ALA A O 1
ATOM 889 N N . LEU A 1 116 ? -10.703 -13.711 -8.273 1 98.88 116 LEU A N 1
ATOM 890 C CA . LEU A 1 116 ? -9.719 -13.047 -7.426 1 98.88 116 LEU A CA 1
ATOM 891 C C . LEU A 1 116 ? -8.867 -12.086 -8.242 1 98.88 116 LEU A C 1
ATOM 893 O O . LEU A 1 116 ? -8.617 -10.953 -7.824 1 98.88 116 LEU A O 1
ATOM 897 N N . GLN A 1 117 ? -8.398 -12.508 -9.398 1 98.75 117 GLN A N 1
ATOM 898 C CA . GLN A 1 117 ? -7.625 -11.68 -10.312 1 98.75 117 GLN A CA 1
ATOM 899 C C . GLN A 1 117 ? -8.414 -10.43 -10.719 1 98.75 117 GLN A C 1
ATOM 901 O O . GLN A 1 117 ? -7.891 -9.32 -10.664 1 98.75 117 GLN A O 1
ATOM 906 N N . ALA A 1 118 ? -9.672 -10.641 -11.094 1 98.69 118 ALA A N 1
ATOM 907 C CA . ALA A 1 118 ? -10.516 -9.547 -11.562 1 98.69 118 ALA A CA 1
ATOM 908 C C . ALA A 1 118 ? -10.789 -8.547 -10.438 1 98.69 118 ALA A C 1
ATOM 910 O O . ALA A 1 118 ? -10.781 -7.332 -10.664 1 98.69 118 ALA A O 1
ATOM 911 N N . PHE A 1 119 ? -11.07 -9.094 -9.305 1 98.88 119 PHE A N 1
ATOM 912 C CA . PHE A 1 119 ? -11.328 -8.242 -8.156 1 98.88 119 PHE A CA 1
ATOM 913 C C . PHE A 1 119 ? -10.102 -7.406 -7.805 1 98.88 119 PHE A C 1
ATOM 915 O O . PHE A 1 119 ? -10.211 -6.203 -7.562 1 98.88 119 PHE A O 1
ATOM 922 N N . THR A 1 120 ? -8.891 -8.047 -7.785 1 98.88 120 THR A N 1
ATOM 923 C CA . THR A 1 120 ? -7.641 -7.352 -7.508 1 98.88 120 THR A CA 1
ATOM 924 C C . THR A 1 120 ? -7.402 -6.242 -8.531 1 98.88 120 THR A C 1
ATOM 926 O O . THR A 1 120 ? -7.0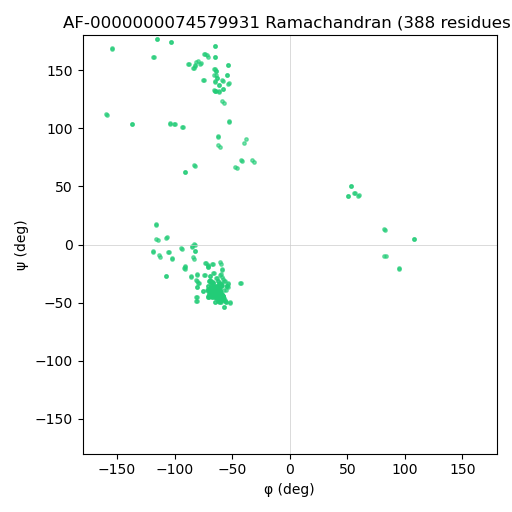66 -5.113 -8.164 1 98.88 120 THR A O 1
ATOM 929 N N . ARG A 1 121 ? -7.641 -6.527 -9.758 1 98.38 121 ARG A N 1
ATOM 930 C CA . ARG A 1 121 ? -7.465 -5.539 -10.812 1 98.38 121 ARG A CA 1
ATOM 931 C C . ARG A 1 121 ? -8.438 -4.375 -10.641 1 98.38 121 ARG A C 1
ATOM 933 O O . ARG A 1 121 ? -8.055 -3.213 -10.812 1 98.38 121 ARG A O 1
ATOM 940 N N . ALA A 1 122 ? -9.68 -4.703 -10.344 1 98.44 122 ALA A N 1
ATOM 941 C CA . ALA A 1 122 ? -10.695 -3.666 -10.156 1 98.44 122 ALA A CA 1
ATOM 942 C C . ALA A 1 122 ? -10.32 -2.73 -9.016 1 98.44 122 ALA A C 1
ATOM 944 O O . ALA A 1 122 ? -10.5 -1.515 -9.109 1 98.44 122 ALA A O 1
ATOM 945 N N . ILE A 1 123 ? -9.781 -3.324 -7.961 1 98.56 123 ILE A N 1
ATOM 946 C CA . ILE A 1 123 ? -9.336 -2.557 -6.805 1 98.56 123 ILE A CA 1
ATOM 947 C C . ILE A 1 123 ? -8.242 -1.574 -7.223 1 98.56 123 ILE A C 1
ATOM 949 O O . ILE A 1 123 ? -8.273 -0.401 -6.844 1 98.56 123 ILE A O 1
ATOM 953 N N . LEU A 1 124 ? -7.324 -2.043 -7.969 1 98.19 124 LEU A N 1
ATOM 954 C CA . LEU A 1 124 ? -6.195 -1.228 -8.398 1 98.19 124 LEU A CA 1
ATOM 955 C C . LEU A 1 124 ? -6.648 -0.148 -9.383 1 98.19 124 LEU A C 1
ATOM 957 O O . LEU A 1 124 ? -6.27 1.018 -9.242 1 98.19 124 LEU A O 1
ATOM 961 N N . GLU A 1 125 ? -7.523 -0.48 -10.297 1 97 125 GLU A N 1
ATOM 962 C CA . GLU A 1 125 ? -7.977 0.423 -11.352 1 97 125 GLU A CA 1
ATOM 963 C C . GLU A 1 125 ? -8.836 1.547 -10.781 1 97 125 GLU A C 1
ATOM 965 O O . GLU A 1 125 ? -8.82 2.67 -11.297 1 97 125 GLU A O 1
ATOM 970 N N . ASN A 1 126 ? -9.516 1.211 -9.742 1 97.5 126 ASN A N 1
ATOM 971 C CA . ASN A 1 126 ? -10.508 2.16 -9.242 1 97.5 126 ASN A CA 1
ATOM 972 C C . ASN A 1 126 ? -10.156 2.656 -7.844 1 97.5 126 ASN A C 1
ATOM 974 O O . ASN A 1 126 ? -11.023 3.158 -7.125 1 97.5 126 ASN A O 1
ATOM 978 N N . LYS A 1 127 ? -8.938 2.48 -7.43 1 97.81 127 LYS A N 1
ATOM 979 C CA . LYS A 1 127 ? -8.438 2.941 -6.137 1 97.81 127 LYS A CA 1
ATOM 980 C C . LYS A 1 127 ? -9.359 2.496 -5.004 1 97.81 127 LYS A C 1
ATOM 982 O O . LYS A 1 127 ? -9.75 3.303 -4.16 1 97.81 127 LYS A O 1
ATOM 987 N N . GLY A 1 128 ? -9.797 1.279 -5.121 1 98 128 GLY A N 1
ATOM 988 C CA . GLY A 1 128 ? -10.648 0.676 -4.105 1 98 128 GLY A CA 1
ATOM 989 C C . GLY A 1 128 ? -12.125 0.794 -4.418 1 98 128 GLY A C 1
ATOM 990 O O . GLY A 1 128 ? -12.938 0.013 -3.912 1 98 128 GLY A O 1
ATOM 991 N N . ASN A 1 129 ? -12.531 1.725 -5.266 1 97.31 129 ASN A N 1
ATOM 992 C CA . ASN A 1 129 ? -13.938 1.986 -5.559 1 97.31 129 ASN A CA 1
ATOM 993 C C . ASN A 1 129 ? -14.484 1.011 -6.598 1 97.31 129 ASN A C 1
ATOM 995 O O . ASN A 1 129 ? -14.898 1.422 -7.684 1 97.31 129 ASN A O 1
ATOM 999 N N . VAL A 1 130 ? -14.602 -0.256 -6.25 1 98.19 130 VAL A N 1
ATOM 1000 C CA . VAL A 1 130 ? -15.109 -1.279 -7.16 1 98.19 130 VAL A CA 1
ATOM 1001 C C . VAL A 1 130 ? -16.625 -1.177 -7.258 1 98.19 130 VAL A C 1
ATOM 1003 O O . VAL A 1 130 ? -17.281 -0.687 -6.336 1 98.19 130 VAL A O 1
ATOM 1006 N N . SER A 1 131 ? -17.203 -1.641 -8.32 1 98 131 SER A N 1
ATOM 1007 C CA . SER A 1 131 ? -18.656 -1.602 -8.5 1 98 131 SER A CA 1
ATOM 1008 C C . SER A 1 131 ? -19.344 -2.65 -7.633 1 98 131 SER A C 1
ATOM 1010 O O . SER A 1 131 ? -18.703 -3.59 -7.16 1 98 131 SER A O 1
ATOM 1012 N N . ASP A 1 132 ? -20.672 -2.48 -7.465 1 97.75 132 ASP A N 1
ATOM 1013 C CA . ASP A 1 132 ? -21.469 -3.477 -6.75 1 97.75 132 ASP A CA 1
ATOM 1014 C C . ASP A 1 132 ? -21.391 -4.836 -7.438 1 97.75 132 ASP A C 1
ATOM 1016 O O . ASP A 1 132 ? -21.344 -5.871 -6.77 1 97.75 132 ASP A O 1
ATOM 1020 N N . GLN A 1 133 ? -21.328 -4.801 -8.742 1 98.44 133 GLN A N 1
ATOM 1021 C CA . GLN A 1 133 ? -21.281 -6.051 -9.492 1 98.44 133 GLN A CA 1
ATOM 1022 C C . GLN A 1 133 ? -19.953 -6.758 -9.305 1 98.44 133 GLN A C 1
ATOM 1024 O O . GLN A 1 133 ? -19.891 -7.98 -9.164 1 98.44 133 GLN A O 1
ATOM 1029 N N . GLU A 1 134 ? -18.844 -6.004 -9.336 1 98.38 134 GLU A N 1
ATOM 1030 C CA . GLU A 1 134 ? -17.531 -6.582 -9.125 1 98.38 134 GLU A CA 1
ATOM 1031 C C . GLU A 1 134 ? -17.422 -7.227 -7.746 1 98.38 134 GLU A C 1
ATOM 1033 O O . GLU A 1 134 ? -16.859 -8.312 -7.602 1 98.38 134 GLU A O 1
ATOM 1038 N N . LEU A 1 135 ? -17.969 -6.551 -6.742 1 98.69 135 LEU A N 1
ATOM 1039 C CA . LEU A 1 135 ? -17.969 -7.094 -5.387 1 98.69 135 LEU A CA 1
ATOM 1040 C C . LEU A 1 135 ? -18.859 -8.336 -5.301 1 98.69 135 LEU A C 1
ATOM 1042 O O . LEU A 1 135 ? -18.484 -9.328 -4.676 1 98.69 135 LEU A O 1
ATOM 1046 N N . ALA A 1 136 ? -19.984 -8.297 -5.965 1 98.62 136 ALA A N 1
ATOM 1047 C CA . ALA A 1 136 ? -20.891 -9.438 -5.988 1 98.62 136 ALA A CA 1
ATOM 1048 C C . ALA A 1 136 ? -20.25 -10.641 -6.66 1 98.62 136 ALA A C 1
ATOM 1050 O O . ALA A 1 136 ? -20.422 -11.781 -6.211 1 98.62 136 ALA A O 1
ATOM 1051 N N . ASN A 1 137 ? -19.5 -10.422 -7.762 1 98.69 137 ASN A N 1
ATOM 1052 C CA . ASN A 1 137 ? -18.812 -11.5 -8.453 1 98.69 137 ASN A CA 1
ATOM 1053 C C . ASN A 1 137 ? -17.766 -12.156 -7.562 1 98.69 137 ASN A C 1
ATOM 1055 O O . ASN A 1 137 ? -17.562 -13.375 -7.617 1 98.69 137 ASN A O 1
ATOM 1059 N N . PHE A 1 138 ? -17.125 -11.367 -6.781 1 98.88 138 PHE A N 1
ATOM 1060 C CA . PHE A 1 138 ? -16.125 -11.859 -5.855 1 98.88 138 PHE A CA 1
ATOM 1061 C C . PHE A 1 138 ? -16.75 -12.773 -4.805 1 98.88 138 PHE A C 1
ATOM 1063 O O . PHE A 1 138 ? -16.219 -13.852 -4.516 1 98.88 138 PHE A O 1
ATOM 1070 N N . PHE A 1 139 ? -17.875 -12.344 -4.273 1 98.81 139 PHE A N 1
ATOM 1071 C CA . PHE A 1 139 ? -18.578 -13.148 -3.287 1 98.81 139 PHE A CA 1
ATOM 1072 C C . PHE A 1 139 ? -19.156 -14.406 -3.928 1 98.81 139 PHE A C 1
ATOM 1074 O O . PHE A 1 139 ? -19.125 -15.484 -3.326 1 98.81 139 PHE A O 1
ATOM 1081 N N . ALA A 1 140 ? -19.609 -14.328 -5.164 1 98.75 140 ALA A N 1
ATOM 1082 C CA . ALA A 1 140 ? -20.203 -15.461 -5.871 1 98.75 140 ALA A CA 1
ATOM 1083 C C . ALA A 1 140 ? -19.156 -16.547 -6.125 1 98.75 140 ALA A C 1
ATOM 1085 O O . ALA A 1 140 ? -19.5 -17.734 -6.223 1 98.75 140 ALA A O 1
ATOM 1086 N N . ALA A 1 141 ? -17.922 -16.141 -6.156 1 98.69 141 ALA A N 1
ATOM 1087 C CA . ALA A 1 141 ? -16.828 -17.078 -6.395 1 98.69 141 ALA A CA 1
ATOM 1088 C C . ALA A 1 141 ? -16.438 -17.797 -5.109 1 98.69 141 ALA A C 1
ATOM 1090 O O . ALA A 1 141 ? -15.586 -18.703 -5.125 1 98.69 141 ALA A O 1
ATOM 1091 N N . GLY A 1 142 ? -17.047 -17.406 -3.967 1 98.56 142 GLY A N 1
ATOM 1092 C CA . GLY A 1 142 ? -16.812 -18.109 -2.713 1 98.56 142 GLY A CA 1
ATOM 1093 C C . GLY A 1 142 ? -15.961 -17.312 -1.735 1 98.56 142 GLY A C 1
ATOM 1094 O O . GLY A 1 142 ? -15.656 -17.781 -0.641 1 98.56 142 GLY A O 1
ATOM 1095 N N . TYR A 1 143 ? -15.625 -16.125 -2.039 1 98.81 143 TYR A N 1
ATOM 1096 C CA . TYR A 1 143 ? -14.852 -15.273 -1.14 1 98.81 143 TYR A CA 1
ATOM 1097 C C . TYR A 1 143 ? -15.758 -14.5 -0.19 1 98.81 143 TYR A C 1
ATOM 1099 O O . TYR A 1 143 ? -16.922 -14.25 -0.506 1 98.81 143 TYR A O 1
ATOM 1107 N N . THR A 1 144 ? -15.172 -14.125 0.947 1 98.75 144 THR A N 1
ATOM 1108 C CA . THR A 1 144 ? -15.938 -13.508 2.027 1 98.75 144 THR A CA 1
ATOM 1109 C C . THR A 1 144 ? -15.484 -12.07 2.26 1 98.75 144 THR A C 1
ATOM 1111 O O . THR A 1 144 ? -14.562 -11.594 1.6 1 98.75 144 THR A O 1
ATOM 1114 N N . GLN A 1 145 ? -16.172 -11.414 3.186 1 98.62 145 GLN A N 1
ATOM 1115 C CA . GLN A 1 145 ? -15.773 -10.062 3.551 1 98.62 145 GLN A CA 1
ATOM 1116 C C . GLN A 1 145 ? -14.352 -10.039 4.113 1 98.62 145 GLN A C 1
ATOM 1118 O O . GLN A 1 145 ? -13.609 -9.078 3.912 1 98.62 145 GLN A O 1
ATOM 1123 N N . GLN A 1 146 ? -14.023 -11.094 4.84 1 98.62 146 GLN A N 1
ATOM 1124 C CA . GLN A 1 146 ? -12.648 -11.227 5.305 1 98.62 146 GLN A CA 1
ATOM 1125 C C . GLN A 1 146 ? -11.672 -11.227 4.137 1 98.62 146 GLN A C 1
ATOM 1127 O O . GLN A 1 146 ? -10.648 -10.539 4.176 1 98.62 146 GLN A O 1
ATOM 1132 N N . HIS A 1 147 ? -11.992 -11.953 3.096 1 98.94 147 HIS A N 1
ATOM 1133 C CA . HIS A 1 147 ? -11.133 -12.031 1.918 1 98.94 147 HIS A CA 1
ATOM 1134 C C . HIS A 1 147 ? -11 -10.664 1.251 1 98.94 147 HIS A C 1
ATOM 1136 O O . HIS A 1 147 ? -9.922 -10.32 0.747 1 98.94 147 HIS A O 1
ATOM 1142 N N . VAL A 1 148 ? -12.094 -9.883 1.261 1 98.94 148 VAL A N 1
ATOM 1143 C CA . VAL A 1 148 ? -12.047 -8.547 0.679 1 98.94 148 VAL A CA 1
ATOM 1144 C C . VAL A 1 148 ? -10.922 -7.738 1.325 1 98.94 148 VAL A C 1
ATOM 1146 O O . VAL A 1 148 ? -10.055 -7.203 0.63 1 98.94 148 VAL A O 1
ATOM 1149 N N . LEU A 1 149 ? -10.914 -7.754 2.633 1 98.94 149 LEU A N 1
ATOM 1150 C CA . LEU A 1 149 ? -9.922 -6.961 3.354 1 98.94 149 LEU A CA 1
ATOM 1151 C C . LEU A 1 149 ? -8.523 -7.531 3.152 1 98.94 149 LEU A C 1
ATOM 1153 O O . LEU A 1 149 ? -7.551 -6.781 3.088 1 98.94 149 LEU A O 1
ATOM 1157 N N . GLU A 1 150 ? -8.445 -8.781 3.031 1 98.94 150 GLU A N 1
ATOM 1158 C CA . GLU A 1 150 ? -7.137 -9.422 2.92 1 98.94 150 GLU A CA 1
ATOM 1159 C C . GLU A 1 150 ? -6.523 -9.188 1.544 1 98.94 150 GLU A C 1
ATOM 1161 O O . GLU A 1 150 ? -5.297 -9.172 1.401 1 98.94 150 GLU A O 1
ATOM 1166 N N . VAL A 1 151 ? -7.32 -8.961 0.495 1 98.94 151 VAL A N 1
ATOM 1167 C CA . VAL A 1 151 ? -6.773 -8.531 -0.789 1 98.94 151 VAL A CA 1
ATOM 1168 C C . VAL A 1 151 ? -6.047 -7.203 -0.623 1 98.94 151 VAL A C 1
ATOM 1170 O O . VAL A 1 151 ? -4.977 -6.992 -1.201 1 98.94 151 VAL A O 1
ATOM 1173 N N . PHE A 1 152 ? -6.609 -6.316 0.195 1 98.88 152 PHE A N 1
ATOM 1174 C CA . PHE A 1 152 ? -6.004 -5.004 0.385 1 98.88 152 PHE A CA 1
ATOM 1175 C C . PHE A 1 152 ? -4.664 -5.129 1.104 1 98.88 152 PHE A C 1
ATOM 1177 O O . PHE A 1 152 ? -3.746 -4.348 0.853 1 98.88 152 PHE A O 1
ATOM 1184 N N . VAL A 1 153 ? -4.547 -6.137 2.006 1 98.88 153 VAL A N 1
ATOM 1185 C CA . VAL A 1 153 ? -3.26 -6.41 2.639 1 98.88 153 VAL A CA 1
ATOM 1186 C C . VAL A 1 153 ? -2.225 -6.762 1.573 1 98.88 153 VAL A C 1
ATOM 1188 O O . VAL A 1 153 ? -1.137 -6.184 1.54 1 98.88 153 VAL A O 1
ATOM 1191 N N . GLY A 1 154 ? -2.566 -7.676 0.678 1 98.88 154 GLY A N 1
ATOM 1192 C CA . GLY A 1 154 ? -1.667 -8.055 -0.401 1 98.88 154 GLY A CA 1
ATOM 1193 C C . GLY A 1 154 ? -1.332 -6.906 -1.332 1 98.88 154 GLY A C 1
ATOM 1194 O O . GLY A 1 154 ? -0.184 -6.75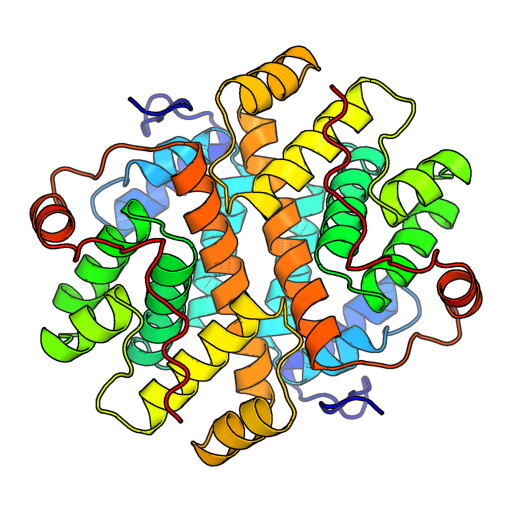8 -1.758 1 98.88 154 GLY A O 1
ATOM 1195 N N . VAL A 1 155 ? -2.332 -6.105 -1.644 1 98.88 155 VAL A N 1
ATOM 1196 C CA . VAL A 1 155 ? -2.148 -4.965 -2.533 1 98.88 155 VAL A CA 1
ATOM 1197 C C . VAL A 1 155 ? -1.234 -3.938 -1.873 1 98.88 155 VAL A C 1
ATOM 1199 O O . VAL A 1 155 ? -0.392 -3.328 -2.537 1 98.88 155 VAL A O 1
ATOM 1202 N N . SER A 1 156 ? -1.387 -3.746 -0.598 1 98.81 156 SER A N 1
ATOM 1203 C CA . SER A 1 156 ? -0.519 -2.824 0.128 1 98.81 156 SER A CA 1
ATOM 1204 C C . SER A 1 156 ? 0.937 -3.275 0.074 1 98.81 156 SER A C 1
ATOM 1206 O O . SER A 1 156 ? 1.831 -2.475 -0.205 1 98.81 156 SER A O 1
ATOM 1208 N N . LEU A 1 157 ? 1.149 -4.531 0.305 1 98.75 157 LEU A N 1
ATOM 1209 C CA . LEU A 1 157 ? 2.484 -5.113 0.217 1 98.75 157 LEU A CA 1
ATOM 1210 C C . LEU A 1 157 ? 3.059 -4.945 -1.185 1 98.75 157 LEU A C 1
ATOM 1212 O O . LEU A 1 157 ? 4.195 -4.492 -1.345 1 98.75 157 LEU A O 1
ATOM 1216 N N . ALA A 1 158 ? 2.273 -5.277 -2.186 1 98.75 158 ALA A N 1
ATOM 1217 C CA . ALA A 1 158 ? 2.73 -5.207 -3.57 1 98.75 158 ALA A CA 1
ATOM 1218 C C . ALA A 1 158 ? 3.021 -3.764 -3.977 1 98.75 158 ALA A C 1
ATOM 1220 O O . ALA A 1 158 ? 3.975 -3.5 -4.715 1 98.75 158 ALA A O 1
ATOM 1221 N N . THR A 1 159 ? 2.15 -2.85 -3.512 1 98.69 159 THR A N 1
ATOM 1222 C CA . THR A 1 159 ? 2.369 -1.439 -3.816 1 98.69 159 THR A CA 1
ATOM 1223 C C . THR A 1 159 ? 3.732 -0.981 -3.303 1 98.69 159 THR A C 1
ATOM 1225 O O . THR A 1 159 ? 4.48 -0.318 -4.02 1 98.69 159 THR A O 1
ATOM 1228 N N . LEU A 1 160 ? 4.074 -1.362 -2.1 1 98.75 160 LEU A N 1
ATOM 1229 C CA . LEU A 1 160 ? 5.367 -1.016 -1.525 1 98.75 160 LEU A CA 1
ATOM 1230 C C . LEU A 1 160 ? 6.504 -1.514 -2.412 1 98.75 160 LEU A C 1
ATOM 1232 O O . LEU A 1 160 ? 7.332 -0.723 -2.873 1 98.75 160 LEU A O 1
ATOM 1236 N N . THR A 1 161 ? 6.523 -2.777 -2.752 1 98.56 161 THR A N 1
ATOM 1237 C CA . THR A 1 161 ? 7.66 -3.375 -3.445 1 98.56 161 THR A CA 1
ATOM 1238 C C . THR A 1 161 ? 7.672 -2.967 -4.914 1 98.56 161 THR A C 1
ATOM 1240 O O . THR A 1 161 ? 8.734 -2.689 -5.477 1 98.56 161 THR A O 1
ATOM 1243 N N . ASN A 1 162 ? 6.492 -2.922 -5.543 1 98.44 162 ASN A N 1
ATOM 1244 C CA . ASN A 1 162 ? 6.43 -2.533 -6.949 1 98.44 162 ASN A CA 1
ATOM 1245 C C . ASN A 1 162 ? 6.945 -1.112 -7.16 1 98.44 162 ASN A C 1
ATOM 1247 O O . ASN A 1 162 ? 7.742 -0.865 -8.062 1 98.44 162 ASN A O 1
ATOM 1251 N N . TYR A 1 163 ? 6.457 -0.196 -6.32 1 98.69 163 TYR A N 1
ATOM 1252 C CA . TYR A 1 163 ? 6.805 1.207 -6.52 1 98.69 163 TYR A CA 1
ATOM 1253 C C . TYR A 1 163 ? 8.281 1.451 -6.223 1 98.69 163 TYR A C 1
ATOM 1255 O O . TYR A 1 163 ? 8.938 2.238 -6.91 1 98.69 163 TYR A O 1
ATOM 1263 N N . VAL A 1 164 ? 8.828 0.789 -5.203 1 98.69 164 VAL A N 1
ATOM 1264 C CA . VAL A 1 164 ? 10.258 0.908 -4.918 1 98.69 164 VAL A CA 1
ATOM 1265 C C . VAL A 1 164 ? 11.062 0.41 -6.113 1 98.69 164 VAL A C 1
ATOM 1267 O O . VAL A 1 164 ? 12.008 1.075 -6.555 1 98.69 164 VAL A O 1
ATOM 1270 N N . ASN A 1 165 ? 10.656 -0.701 -6.645 1 97.94 165 ASN A N 1
ATOM 1271 C CA . ASN A 1 165 ? 11.367 -1.255 -7.793 1 97.94 165 ASN A CA 1
ATOM 1272 C C . ASN A 1 165 ? 11.242 -0.355 -9.016 1 97.94 165 ASN A C 1
ATOM 1274 O O . ASN A 1 165 ? 12.211 -0.146 -9.742 1 97.94 165 ASN A O 1
ATOM 1278 N N . ASN A 1 166 ? 10.086 0.132 -9.242 1 97.75 166 ASN A N 1
ATOM 1279 C CA . ASN A 1 166 ? 9.852 1.001 -10.391 1 97.75 166 ASN A CA 1
ATOM 1280 C C . ASN A 1 166 ? 10.68 2.279 -10.305 1 97.75 166 ASN A C 1
ATOM 1282 O O . ASN A 1 166 ? 11.086 2.832 -11.328 1 97.75 166 ASN A O 1
ATOM 1286 N N . LEU A 1 167 ? 10.922 2.727 -9.086 1 98.5 167 LEU A N 1
ATOM 1287 C CA . LEU A 1 167 ? 11.727 3.932 -8.922 1 98.5 167 LEU A CA 1
ATOM 1288 C C . LEU A 1 167 ? 13.219 3.605 -9.023 1 98.5 167 LEU A C 1
ATOM 1290 O O . LEU A 1 167 ? 13.961 4.293 -9.727 1 98.5 167 LEU A O 1
ATOM 1294 N N . ALA A 1 168 ? 13.617 2.543 -8.359 1 98.25 168 ALA A N 1
ATOM 1295 C CA . ALA A 1 168 ? 15.039 2.312 -8.117 1 98.25 168 ALA A CA 1
ATOM 1296 C C . ALA A 1 168 ? 15.688 1.584 -9.289 1 98.25 168 ALA A C 1
ATOM 1298 O O . ALA A 1 168 ? 16.906 1.662 -9.477 1 98.25 168 ALA A O 1
ATOM 1299 N N . HIS A 1 169 ? 14.93 0.812 -10.016 1 96.31 169 HIS A N 1
ATOM 1300 C CA . HIS A 1 169 ? 15.391 0.045 -11.164 1 96.31 169 HIS A CA 1
ATOM 1301 C C . HIS A 1 169 ? 16.594 -0.817 -10.805 1 96.31 169 HIS A C 1
ATOM 1303 O O . HIS A 1 169 ? 17.625 -0.785 -11.492 1 96.31 169 HIS A O 1
ATOM 1309 N N . PRO A 1 170 ? 16.438 -1.542 -9.75 1 96.19 170 PRO A N 1
ATOM 1310 C CA . PRO A 1 170 ? 17.562 -2.461 -9.516 1 96.19 170 PRO A CA 1
ATOM 1311 C C . PRO A 1 170 ? 17.703 -3.514 -10.617 1 96.19 170 PRO A C 1
ATOM 1313 O O . PRO A 1 170 ? 16.703 -3.912 -11.219 1 96.19 170 PRO A O 1
ATOM 1316 N N . GLU A 1 171 ? 18.938 -3.932 -10.805 1 93.62 171 GLU A N 1
ATOM 1317 C CA . GLU A 1 171 ? 19.156 -5.023 -11.75 1 93.62 171 GLU A CA 1
ATOM 1318 C C . GLU A 1 171 ? 18.5 -6.312 -11.266 1 93.62 171 GLU A C 1
ATOM 1320 O O . GLU A 1 171 ? 18.516 -6.609 -10.07 1 93.62 171 GLU A O 1
ATOM 1325 N N . ILE A 1 172 ? 17.922 -7.02 -12.195 1 90.75 172 ILE A N 1
ATOM 1326 C CA . ILE A 1 172 ? 17.406 -8.344 -11.867 1 90.75 172 ILE A CA 1
ATOM 1327 C C . ILE A 1 172 ? 18.562 -9.266 -11.477 1 90.75 172 ILE A C 1
ATOM 1329 O O . ILE A 1 172 ? 19.609 -9.273 -12.133 1 90.75 172 ILE A O 1
ATOM 1333 N N . ASN A 1 173 ? 18.391 -9.984 -10.352 1 90.44 173 ASN A N 1
ATOM 1334 C CA . ASN A 1 173 ? 19.453 -10.898 -9.914 1 90.44 173 ASN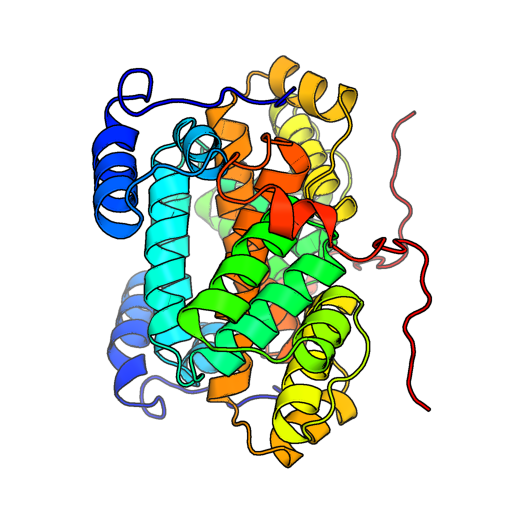 A CA 1
ATOM 1335 C C . ASN A 1 173 ? 19.766 -11.945 -10.977 1 90.44 173 ASN A C 1
ATOM 1337 O O . ASN A 1 173 ? 18.859 -12.453 -11.641 1 90.44 173 ASN A O 1
ATOM 1341 N N . PRO A 1 174 ? 21.047 -12.266 -11.133 1 87 174 PRO A N 1
ATOM 1342 C CA . PRO A 1 174 ? 21.438 -13.219 -12.164 1 87 174 PRO A CA 1
ATOM 1343 C C . PRO A 1 174 ? 20.688 -14.547 -12.07 1 87 174 PRO A C 1
ATOM 1345 O O . PRO A 1 174 ? 20.375 -15.164 -13.094 1 87 174 PRO A O 1
ATOM 1348 N N . GLU A 1 175 ? 20.391 -15 -10.867 1 83.5 175 GLU A N 1
ATOM 1349 C CA . GLU A 1 175 ? 19.672 -16.25 -10.617 1 83.5 175 GLU A CA 1
ATOM 1350 C C . GLU A 1 175 ? 18.281 -16.234 -11.234 1 83.5 175 GLU A C 1
ATOM 1352 O O . GLU A 1 175 ? 17.672 -17.281 -11.453 1 83.5 175 GLU A O 1
ATOM 1357 N N . TRP A 1 176 ? 17.828 -14.945 -11.609 1 84.25 176 TRP A N 1
ATOM 1358 C CA . TRP A 1 176 ? 16.453 -14.82 -12.062 1 84.25 176 TRP A CA 1
ATOM 1359 C C . TRP A 1 176 ? 16.391 -14.383 -13.523 1 84.25 176 TRP A C 1
ATOM 1361 O O . TRP A 1 176 ? 15.312 -14.172 -14.078 1 84.25 176 TRP A O 1
ATOM 1371 N N . THR A 1 177 ? 17.469 -14.273 -14.156 1 82.12 177 THR A N 1
ATOM 1372 C CA . THR A 1 177 ? 17.578 -13.68 -15.484 1 82.12 177 THR A CA 1
ATOM 1373 C C . THR A 1 177 ? 16.75 -14.469 -16.5 1 82.12 177 THR A C 1
ATOM 1375 O O . THR A 1 177 ? 16.156 -13.891 -17.406 1 82.12 177 THR A O 1
ATOM 1378 N N . GLU A 1 178 ? 16.688 -15.75 -16.312 1 79.62 178 GLU A N 1
ATOM 1379 C CA . GLU A 1 178 ? 15.914 -16.562 -17.234 1 79.62 178 GLU A CA 1
ATOM 1380 C C . GLU A 1 178 ? 14.43 -16.25 -17.141 1 79.62 178 GLU A C 1
ATOM 1382 O O . GLU A 1 178 ? 13.727 -16.203 -18.156 1 79.62 178 GLU A O 1
ATOM 1387 N N . PHE A 1 179 ? 14.016 -16.031 -16.016 1 79.75 179 PHE A N 1
ATOM 1388 C CA . PHE A 1 179 ? 12.609 -15.711 -15.805 1 79.75 179 PHE A CA 1
ATOM 1389 C C . PHE A 1 179 ? 12.289 -14.32 -16.328 1 79.75 179 PHE A C 1
ATOM 1391 O O . PHE A 1 179 ? 11.234 -14.102 -16.922 1 79.75 179 PHE A O 1
ATOM 1398 N N . ALA A 1 180 ? 13.211 -13.438 -16.125 1 78.81 180 ALA A N 1
ATOM 1399 C CA . ALA A 1 180 ? 13.031 -12.062 -16.594 1 78.81 180 ALA A CA 1
ATOM 1400 C C . ALA A 1 180 ? 12.977 -12 -18.109 1 78.81 180 ALA A C 1
ATOM 1402 O O . ALA A 1 180 ? 12.219 -11.219 -18.688 1 78.81 180 ALA A O 1
ATOM 1403 N N . ALA A 1 181 ? 13.734 -12.828 -18.719 1 74.94 181 ALA A N 1
ATOM 1404 C CA . ALA A 1 181 ? 13.844 -12.812 -20.172 1 74.94 181 ALA A CA 1
ATOM 1405 C C . ALA A 1 181 ? 12.562 -13.336 -20.828 1 74.94 181 ALA A C 1
ATOM 1407 O O . ALA A 1 181 ? 12.289 -13.047 -21.984 1 74.94 181 ALA A O 1
ATOM 1408 N N . ASN A 1 182 ? 11.797 -14.016 -20.078 1 76.5 182 ASN A N 1
ATOM 1409 C CA . ASN A 1 182 ? 10.625 -14.664 -20.656 1 76.5 182 ASN A CA 1
ATOM 1410 C C . ASN A 1 182 ? 9.336 -13.953 -20.266 1 76.5 182 ASN A C 1
ATOM 1412 O O . ASN A 1 182 ? 8.234 -14.453 -20.516 1 76.5 182 ASN A O 1
ATOM 1416 N N . LEU A 1 183 ? 9.578 -12.82 -19.594 1 81.44 183 LEU A N 1
ATOM 1417 C CA . LEU A 1 183 ? 8.391 -12.047 -19.266 1 81.44 183 LEU A CA 1
ATOM 1418 C C . LEU A 1 183 ? 7.727 -11.516 -20.547 1 81.44 183 LEU A C 1
ATOM 1420 O O . LEU A 1 183 ? 8.414 -11.094 -21.469 1 81.44 183 LEU A O 1
ATOM 1424 N N . PRO A 1 184 ? 6.426 -11.734 -20.531 1 75.69 184 PRO A N 1
ATOM 1425 C CA . PRO A 1 184 ? 5.746 -11.18 -21.719 1 75.69 184 PRO A CA 1
ATOM 1426 C C . PRO A 1 184 ? 5.863 -9.664 -21.797 1 75.69 184 PRO A C 1
ATOM 1428 O O . PRO A 1 184 ? 6.109 -9 -20.781 1 75.69 184 PRO A O 1
ATOM 1431 N N . GLU A 1 185 ? 6.012 -9.188 -23.047 1 60.69 185 GLU A N 1
ATOM 1432 C CA . GLU A 1 185 ? 6.07 -7.738 -23.219 1 60.69 185 GLU A CA 1
ATOM 1433 C C . GLU A 1 185 ? 4.875 -7.051 -22.562 1 60.69 185 GLU A C 1
ATOM 1435 O O . GLU A 1 185 ? 3.736 -7.5 -22.703 1 60.69 185 GLU A O 1
ATOM 1440 N N . THR A 1 186 ? 5.133 -6.445 -21.469 1 52.81 186 THR A N 1
ATOM 1441 C CA . THR A 1 186 ? 4.039 -5.719 -20.828 1 52.81 186 THR A CA 1
ATOM 1442 C C . THR A 1 186 ? 3.533 -4.598 -21.719 1 52.81 186 THR A C 1
ATOM 1444 O O . THR A 1 186 ? 4.324 -3.904 -22.375 1 52.81 186 THR A O 1
ATOM 1447 N N . ASP A 1 187 ? 2.535 -4.848 -22.531 1 42.06 187 ASP A N 1
ATOM 1448 C CA . ASP A 1 187 ? 1.963 -3.719 -23.25 1 42.06 187 ASP A CA 1
ATOM 1449 C C . ASP A 1 187 ? 1.396 -2.678 -22.281 1 42.06 187 ASP A C 1
ATOM 1451 O O . ASP A 1 187 ? 0.359 -2.904 -21.656 1 42.06 187 ASP A O 1
ATOM 1455 N N . PRO A 1 188 ? 2.238 -1.88 -21.844 1 41.06 188 PRO A N 1
ATOM 1456 C CA . PRO A 1 188 ? 1.646 -0.864 -20.969 1 41.06 188 PRO A CA 1
ATOM 1457 C C . PRO A 1 188 ? 0.319 -0.327 -21.516 1 41.06 188 PRO A C 1
ATOM 1459 O O . PRO A 1 188 ? -0.464 0.255 -20.75 1 41.06 188 PRO A O 1
ATOM 1462 N N . SER A 1 189 ? 0.195 -0.256 -22.812 1 34.69 189 SER A N 1
ATOM 1463 C CA . SER A 1 189 ? -0.953 0.277 -23.547 1 34.69 189 SER A CA 1
ATOM 1464 C C . SER A 1 189 ? -2.053 -0.771 -23.688 1 34.69 189 SER A C 1
ATOM 1466 O O . SER A 1 189 ? -3.098 -0.503 -24.281 1 34.69 189 SER A O 1
ATOM 1468 N N . ALA A 1 190 ? -1.87 -1.907 -23.438 1 35.16 190 ALA A N 1
ATOM 1469 C CA . ALA A 1 190 ? -2.916 -2.877 -23.75 1 35.16 190 ALA A CA 1
ATOM 1470 C C . ALA A 1 190 ? -4.215 -2.533 -23.016 1 35.16 190 ALA A C 1
ATOM 1472 O O . ALA A 1 190 ? -4.207 -2.219 -21.828 1 35.16 190 ALA A O 1
ATOM 1473 N N . PRO A 1 191 ? -5.363 -2.355 -23.828 1 32.97 191 PRO A N 1
ATOM 1474 C CA . PRO A 1 191 ? -6.691 -2.031 -23.297 1 32.97 191 PRO A CA 1
ATOM 1475 C C . PRO A 1 191 ? -7.148 -2.998 -22.219 1 32.97 191 PRO A C 1
ATOM 1477 O O . PRO A 1 191 ? -6.711 -4.152 -22.188 1 32.97 191 PRO A O 1
ATOM 1480 N N . LYS A 1 192 ? -7.82 -2.434 -21.016 1 37.94 192 LYS A N 1
ATOM 1481 C CA . LYS A 1 192 ? -8.719 -3.08 -20.062 1 37.94 192 LYS A CA 1
ATOM 1482 C C . LYS A 1 192 ? -9.547 -4.168 -20.734 1 37.94 192 LYS A C 1
ATOM 1484 O O . LYS A 1 192 ? -10.32 -3.887 -21.656 1 37.94 192 LYS A O 1
ATOM 1489 N N . ALA A 1 193 ? -9.008 -5.297 -21.125 1 28.77 193 ALA A N 1
ATOM 1490 C CA . ALA A 1 193 ? -9.922 -6.27 -21.703 1 28.77 193 ALA A CA 1
ATOM 1491 C C . ALA A 1 193 ? -11.188 -6.414 -20.875 1 28.77 193 ALA A C 1
ATOM 1493 O O . ALA A 1 193 ? -11.133 -6.898 -19.734 1 28.77 193 ALA A O 1
ATOM 1494 N N . TYR A 1 194 ? -12.055 -5.449 -20.734 1 27.88 194 TYR A N 1
ATOM 1495 C CA . TYR A 1 194 ? -13.422 -5.68 -20.266 1 27.88 194 TYR A CA 1
ATOM 1496 C C . TYR A 1 194 ? -14.008 -6.93 -20.906 1 27.88 194 TYR A C 1
ATOM 1498 O O . TYR A 1 194 ? -14.07 -7.039 -22.141 1 27.88 194 TYR A O 1
ATOM 1506 N N . TYR A 1 195 ? -13.633 -8.086 -20.594 1 23.12 195 TYR A N 1
ATOM 1507 C CA . TYR A 1 195 ? -14.516 -9.148 -21.078 1 23.12 195 TYR A CA 1
ATOM 1508 C C . TYR A 1 195 ? -15.977 -8.742 -20.953 1 23.12 195 TYR A C 1
ATOM 1510 O O . TYR A 1 195 ? -16.422 -8.352 -19.859 1 23.12 195 TYR A O 1
ATOM 1518 N N . LEU A 1 196 ? -16.594 -8.07 -21.922 1 20.8 196 LEU A N 1
ATOM 1519 C CA . LEU A 1 196 ? -18.031 -8.227 -22.141 1 20.8 196 LEU A CA 1
ATOM 1520 C C . LEU A 1 196 ? -18.422 -9.695 -22.125 1 20.8 196 LEU A C 1
ATOM 1522 O O . LEU A 1 196 ? -17.719 -10.539 -22.672 1 20.8 196 LEU A O 1
ATOM 1526 N N . MET B 1 1 ? -25.031 3.711 3.002 1 81.12 1 MET B N 1
ATOM 1527 C CA . MET B 1 1 ? -24.719 2.611 3.908 1 81.12 1 MET B CA 1
ATOM 1528 C C . MET B 1 1 ? -23.406 1.938 3.508 1 81.12 1 MET B C 1
ATOM 1530 O O . MET B 1 1 ? -23.062 1.901 2.326 1 81.12 1 MET B O 1
ATOM 1534 N N . ALA B 1 2 ? -22.703 1.428 4.605 1 91.62 2 ALA B N 1
ATOM 1535 C CA . ALA B 1 2 ? -21.453 0.738 4.336 1 91.62 2 ALA B CA 1
ATOM 1536 C C . ALA B 1 2 ? -21.672 -0.526 3.512 1 91.62 2 ALA B C 1
ATOM 1538 O O . ALA B 1 2 ? -22.719 -1.171 3.635 1 91.62 2 ALA B O 1
ATOM 1539 N N . ARG B 1 3 ? -20.766 -0.891 2.746 1 97.44 3 ARG B N 1
ATOM 1540 C CA . ARG B 1 3 ? -20.891 -2.031 1.845 1 97.44 3 ARG B CA 1
ATOM 1541 C C . ARG B 1 3 ? -20.406 -3.312 2.514 1 97.44 3 ARG B C 1
ATOM 1543 O O . ARG B 1 3 ? -20.672 -4.414 2.031 1 97.44 3 ARG B O 1
ATOM 1550 N N . LEU B 1 4 ? -19.641 -3.17 3.557 1 98.31 4 LEU B N 1
ATOM 1551 C CA . LEU B 1 4 ? -19.203 -4.262 4.422 1 98.31 4 LEU B CA 1
ATOM 1552 C C . LEU B 1 4 ? -19.703 -4.051 5.852 1 98.31 4 LEU B C 1
ATOM 1554 O O . LEU B 1 4 ? -20.078 -2.936 6.223 1 98.31 4 LEU B O 1
ATOM 1558 N N . THR B 1 5 ? -19.688 -5.133 6.574 1 98.31 5 THR B N 1
ATOM 1559 C CA . THR B 1 5 ? -20.125 -5.031 7.965 1 98.31 5 THR B CA 1
ATOM 1560 C C . THR B 1 5 ? -19.219 -4.078 8.742 1 98.31 5 THR B C 1
ATOM 1562 O O . THR B 1 5 ? -18 -4.137 8.625 1 98.31 5 THR B O 1
ATOM 1565 N N . VAL B 1 6 ? -19.828 -3.178 9.477 1 98.25 6 VAL B N 1
ATOM 1566 C CA . VAL B 1 6 ? -19.109 -2.33 10.414 1 98.25 6 VAL B CA 1
ATOM 1567 C C . VAL B 1 6 ? -19.266 -2.871 11.836 1 98.25 6 VAL B C 1
ATOM 1569 O O . VAL B 1 6 ? -20.281 -2.615 12.484 1 98.25 6 VAL B O 1
ATOM 1572 N N . HIS B 1 7 ? -18.297 -3.498 12.367 1 98.25 7 HIS B N 1
ATOM 1573 C CA . HIS B 1 7 ? -18.359 -4.148 13.672 1 98.25 7 HIS B CA 1
ATOM 1574 C C . HIS B 1 7 ? -18.125 -3.145 14.797 1 98.25 7 HIS B C 1
ATOM 1576 O O . HIS B 1 7 ? -17.484 -2.109 14.586 1 98.25 7 HIS B O 1
ATOM 1582 N N . THR B 1 8 ? -18.656 -3.477 15.914 1 96.25 8 THR B N 1
ATOM 1583 C CA . THR B 1 8 ? -18.297 -2.871 17.188 1 96.25 8 THR B CA 1
ATOM 1584 C C . THR B 1 8 ? -17.391 -3.803 17.984 1 96.25 8 THR B C 1
ATOM 1586 O O . THR B 1 8 ? -17.094 -4.922 17.562 1 96.25 8 THR B O 1
ATOM 1589 N N . GLN B 1 9 ? -16.922 -3.27 19.109 1 95.88 9 GLN B N 1
ATOM 1590 C CA . GLN B 1 9 ? -16.125 -4.125 19.984 1 95.88 9 GLN B CA 1
ATOM 1591 C C . GLN B 1 9 ? -16.922 -5.355 20.406 1 95.88 9 GLN B C 1
ATOM 1593 O O . GLN B 1 9 ? -16.344 -6.426 20.625 1 95.88 9 GLN B O 1
ATOM 1598 N N . GLU B 1 10 ? -18.219 -5.246 20.5 1 96.12 10 GLU B N 1
ATOM 1599 C CA . GLU B 1 10 ? -19.094 -6.332 20.953 1 96.12 10 GLU B CA 1
ATOM 1600 C C . GLU B 1 10 ? -19.328 -7.336 19.828 1 96.12 10 GLU B C 1
ATOM 1602 O O . GLU B 1 10 ? -19.406 -8.539 20.078 1 96.12 10 GLU B O 1
ATOM 1607 N N . THR B 1 11 ? -19.359 -6.883 18.594 1 97.88 11 THR B N 1
ATOM 1608 C CA . THR B 1 11 ? -19.812 -7.738 17.5 1 97.88 11 THR B CA 1
ATOM 1609 C C . THR B 1 11 ? -18.625 -8.258 16.703 1 97.88 11 THR B C 1
ATOM 1611 O O . THR B 1 11 ? -18.766 -9.172 15.891 1 97.88 11 THR B O 1
ATOM 1614 N N . ALA B 1 12 ? -17.453 -7.688 16.953 1 98.19 12 ALA B N 1
ATOM 1615 C CA . ALA B 1 12 ? -16.266 -8.047 16.172 1 98.19 12 ALA B CA 1
ATOM 1616 C C . ALA B 1 12 ? -15.867 -9.5 16.422 1 98.19 12 ALA B C 1
ATOM 1618 O O . ALA B 1 12 ? -16.094 -10.031 17.516 1 98.19 12 ALA B O 1
ATOM 1619 N N . PRO B 1 13 ? -15.336 -10.195 15.398 1 97.81 13 PRO B N 1
ATOM 1620 C CA . PRO B 1 13 ? -14.742 -11.508 15.641 1 97.81 13 PRO B CA 1
ATOM 1621 C C . PRO B 1 13 ? -13.672 -11.484 16.734 1 97.81 13 PRO B C 1
ATOM 1623 O O . PRO B 1 13 ? -13 -10.469 16.922 1 97.81 13 PRO B O 1
ATOM 1626 N N . ALA B 1 14 ? -13.469 -12.609 17.375 1 97.56 14 ALA B N 1
ATOM 1627 C CA . ALA B 1 14 ? -12.594 -12.727 18.531 1 97.56 14 ALA B CA 1
ATOM 1628 C C . ALA B 1 14 ? -11.188 -12.227 18.219 1 97.56 14 ALA B C 1
ATOM 1630 O O . ALA B 1 14 ? -10.57 -11.531 19.031 1 97.56 14 ALA B O 1
ATOM 1631 N N . GLY B 1 15 ? -10.695 -12.492 17.062 1 97.88 15 GLY B N 1
ATOM 1632 C CA . GLY B 1 15 ? -9.344 -12.117 16.688 1 97.88 15 GLY B CA 1
ATOM 1633 C C . GLY B 1 15 ? -9.164 -10.625 16.484 1 97.88 15 GLY B C 1
ATOM 1634 O O . GLY B 1 15 ? -8.047 -10.109 16.531 1 97.88 15 GLY B O 1
ATOM 1635 N N . ALA B 1 16 ? -10.234 -9.922 16.281 1 98.12 16 ALA B N 1
ATOM 1636 C CA . ALA B 1 16 ? -10.18 -8.492 16 1 98.12 16 ALA B CA 1
ATOM 1637 C C . ALA B 1 16 ? -10.297 -7.676 17.281 1 98.12 16 ALA B C 1
ATOM 1639 O O . ALA B 1 16 ? -9.938 -6.496 17.312 1 98.12 16 ALA B O 1
ATOM 1640 N N . LYS B 1 17 ? -10.812 -8.25 18.328 1 97.88 17 LYS B N 1
ATOM 1641 C CA . LYS B 1 17 ? -11.211 -7.531 19.531 1 97.88 17 LYS B CA 1
ATOM 1642 C C . LYS B 1 17 ? -10.016 -6.859 20.188 1 97.88 17 LYS B C 1
ATOM 1644 O O . LYS B 1 17 ? -10.086 -5.691 20.578 1 97.88 17 LYS B O 1
ATOM 1649 N N . PRO B 1 18 ? -8.867 -7.559 20.344 1 97.62 18 PRO B N 1
ATOM 1650 C CA . PRO B 1 18 ? -7.734 -6.883 20.969 1 97.62 18 PRO B CA 1
ATOM 1651 C C . PRO B 1 18 ? -7.281 -5.641 20.203 1 97.62 18 PRO B C 1
ATOM 1653 O O . PRO B 1 18 ? 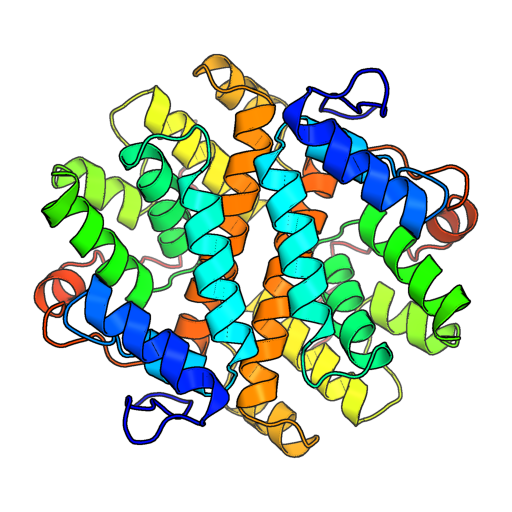-6.852 -4.66 20.812 1 97.62 18 PRO B O 1
ATOM 1656 N N . TYR B 1 19 ? -7.406 -5.672 18.891 1 97.19 19 TYR B N 1
ATOM 1657 C CA . TYR B 1 19 ? -7.012 -4.527 18.078 1 97.19 19 TYR B CA 1
ATOM 1658 C C . TYR B 1 19 ? -7.984 -3.369 18.266 1 97.19 19 TYR B C 1
ATOM 1660 O O . TYR B 1 19 ? -7.57 -2.213 18.391 1 97.19 19 TYR B O 1
ATOM 1668 N N . LEU B 1 20 ? -9.273 -3.686 18.25 1 97.81 20 LEU B N 1
ATOM 1669 C CA . LEU B 1 20 ? -10.273 -2.643 18.438 1 97.81 20 LEU B CA 1
ATOM 1670 C C . LEU B 1 20 ? -10.156 -2.018 19.828 1 97.81 20 LEU B C 1
ATOM 1672 O O . LEU B 1 20 ? -10.352 -0.812 19.984 1 97.81 20 LEU B O 1
ATOM 1676 N N . GLU B 1 21 ? -9.812 -2.824 20.812 1 97 21 GLU B N 1
ATOM 1677 C CA . GLU B 1 21 ? -9.617 -2.326 22.172 1 97 21 GLU B CA 1
ATOM 1678 C C . GLU B 1 21 ? -8.461 -1.338 22.234 1 97 21 GLU B C 1
ATOM 1680 O O . GLU B 1 21 ? -8.57 -0.286 22.859 1 97 21 GLU B O 1
ATOM 1685 N N . LYS B 1 22 ? -7.398 -1.675 21.594 1 95.38 22 LYS B N 1
ATOM 1686 C CA . LYS B 1 22 ? -6.238 -0.788 21.547 1 95.38 22 LYS B CA 1
ATOM 1687 C C . LYS B 1 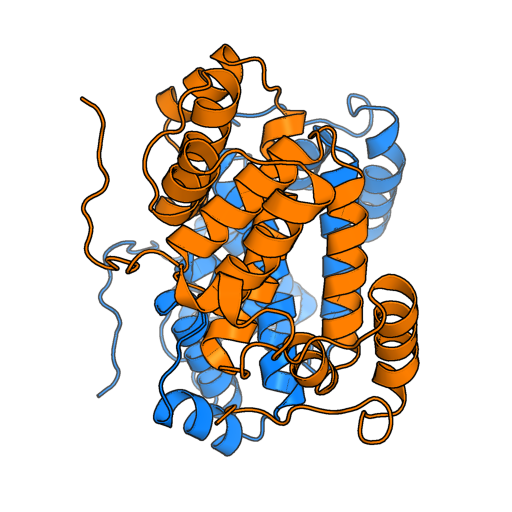22 ? -6.582 0.536 20.875 1 95.38 22 LYS B C 1
ATOM 1689 O O . LYS B 1 22 ? -6.16 1.601 21.328 1 95.38 22 LYS B O 1
ATOM 1694 N N . ILE B 1 23 ? -7.32 0.437 19.812 1 93.94 23 ILE B N 1
ATOM 1695 C CA . ILE B 1 23 ? -7.727 1.631 19.078 1 93.94 23 ILE B CA 1
ATOM 1696 C C . ILE B 1 23 ? -8.617 2.504 19.953 1 93.94 23 ILE B C 1
ATOM 1698 O O . ILE B 1 23 ? -8.43 3.721 20.031 1 93.94 23 ILE B O 1
ATOM 1702 N N . HIS B 1 24 ? -9.516 1.854 20.656 1 94.81 24 HIS B N 1
ATOM 1703 C CA . HIS B 1 24 ? -10.406 2.574 21.562 1 94.81 24 HIS B CA 1
ATOM 1704 C C . HIS B 1 24 ? -9.617 3.273 22.656 1 94.81 24 HIS B C 1
ATOM 1706 O O . HIS B 1 24 ? -9.922 4.41 23.031 1 94.81 24 HIS B O 1
ATOM 1712 N N . GLU B 1 25 ? -8.664 2.609 23.203 1 93.94 25 GLU B N 1
ATOM 1713 C CA . GLU B 1 25 ? -7.828 3.178 24.25 1 93.94 25 GLU B CA 1
ATOM 1714 C C . GLU B 1 25 ? -7.059 4.395 23.75 1 93.94 25 GLU B C 1
ATOM 1716 O O . GLU B 1 25 ? -6.914 5.387 24.469 1 93.94 25 GLU B O 1
ATOM 1721 N N . MET B 1 26 ? -6.648 4.324 22.547 1 87.75 26 MET B N 1
ATOM 1722 C CA . MET B 1 26 ? -5.809 5.375 21.969 1 87.75 26 MET B CA 1
ATOM 1723 C C . MET B 1 26 ? -6.652 6.57 21.531 1 87.75 26 MET B C 1
ATOM 1725 O O . MET B 1 26 ? -6.234 7.719 21.703 1 87.75 26 MET B O 1
ATOM 1729 N N . MET B 1 27 ? -7.832 6.312 21.031 1 87.5 27 MET B N 1
ATOM 1730 C CA . MET B 1 27 ? -8.57 7.383 20.375 1 87.5 27 MET B CA 1
ATOM 1731 C C . MET B 1 27 ? -9.836 7.738 21.156 1 87.5 27 MET B C 1
ATOM 1733 O O . MET B 1 27 ? -10.5 8.727 20.859 1 87.5 27 MET B O 1
ATOM 1737 N N . GLY B 1 28 ? -10.172 6.969 22.125 1 88.62 28 GLY B N 1
ATOM 1738 C CA . GLY B 1 28 ? -11.375 7.18 22.906 1 88.62 28 GLY B CA 1
ATOM 1739 C C . GLY B 1 28 ? -12.625 6.625 22.25 1 88.62 28 GLY B C 1
ATOM 1740 O O . GLY B 1 28 ? -13.703 6.648 22.844 1 88.62 28 GLY B O 1
ATOM 1741 N N . MET B 1 29 ? -12.453 6.238 21.047 1 91 29 MET B N 1
ATOM 1742 C CA . MET B 1 29 ? -13.516 5.609 20.266 1 91 29 MET B CA 1
ATOM 1743 C C . MET B 1 29 ? -12.945 4.719 19.172 1 91 29 MET B C 1
ATOM 1745 O O . MET B 1 29 ? -11.734 4.711 18.953 1 91 29 MET B O 1
ATOM 1749 N N . VAL B 1 30 ? -13.828 3.9 18.547 1 94.56 30 VAL B N 1
ATOM 1750 C CA . VAL B 1 30 ? -13.43 3.127 17.375 1 94.56 30 VAL B CA 1
ATOM 1751 C C . VAL B 1 30 ? -14 3.768 16.109 1 94.56 30 VAL B C 1
ATOM 1753 O O . VAL B 1 30 ? -15.195 3.645 15.828 1 94.56 30 VAL B O 1
ATOM 1756 N N . PRO B 1 31 ? -13.164 4.422 15.375 1 94.62 31 PRO B N 1
ATOM 1757 C CA . PRO B 1 31 ? -13.664 4.914 14.086 1 94.62 31 PRO B CA 1
ATOM 1758 C C . PRO B 1 31 ? -14.266 3.811 13.219 1 94.62 31 PRO B C 1
ATOM 1760 O O . PRO B 1 31 ? -13.766 2.682 13.219 1 94.62 31 PRO B O 1
ATOM 1763 N N . ASN B 1 32 ? -15.297 4.129 12.453 1 95.75 32 ASN B N 1
ATOM 1764 C CA . ASN B 1 32 ? -16.062 3.154 11.695 1 95.75 32 ASN B CA 1
ATOM 1765 C C . ASN B 1 32 ? -15.18 2.348 10.75 1 95.75 32 ASN B C 1
ATOM 1767 O O . ASN B 1 32 ? -15.461 1.181 10.469 1 95.75 32 ASN B O 1
ATOM 1771 N N . VAL B 1 33 ? -14.109 2.988 10.266 1 96 33 VAL B N 1
ATOM 1772 C CA . VAL B 1 33 ? -13.219 2.295 9.344 1 96 33 VAL B CA 1
ATOM 1773 C C . VAL B 1 33 ? -12.625 1.062 10.023 1 96 33 VAL B C 1
ATOM 1775 O O . VAL B 1 33 ? -12.438 0.024 9.383 1 96 33 VAL B O 1
ATOM 1778 N N . PHE B 1 34 ? -12.398 1.15 11.266 1 97.94 34 PHE B N 1
ATOM 1779 C CA . PHE B 1 34 ? -11.766 0.024 11.945 1 97.94 34 PHE B CA 1
ATOM 1780 C C . PHE B 1 34 ? -12.789 -1.062 12.258 1 97.94 34 PHE B C 1
ATOM 1782 O O . PHE B 1 34 ? -12.43 -2.234 12.398 1 97.94 34 PHE B O 1
ATOM 1789 N N . GLY B 1 35 ? -14.07 -0.657 12.398 1 98.25 35 GLY B N 1
ATOM 1790 C CA . GLY B 1 35 ? -15.109 -1.671 12.383 1 98.25 35 GLY B CA 1
ATOM 1791 C C . GLY B 1 35 ? -15.141 -2.471 11.094 1 98.25 35 GLY B C 1
ATOM 1792 O O . GLY B 1 35 ? -15.438 -3.668 11.102 1 98.25 35 GLY B O 1
ATOM 1793 N N . VAL B 1 36 ? -14.859 -1.796 9.977 1 98.56 36 VAL B N 1
ATOM 1794 C CA . VAL B 1 36 ? -14.773 -2.469 8.68 1 98.56 36 VAL B CA 1
ATOM 1795 C C . VAL B 1 36 ? -13.57 -3.406 8.664 1 98.56 36 VAL B C 1
ATOM 1797 O O . VAL B 1 36 ? -13.688 -4.578 8.297 1 98.56 36 VAL B O 1
ATOM 1800 N N . PHE B 1 37 ? -12.406 -2.93 9.148 1 98.75 37 PHE B N 1
ATOM 1801 C CA . PHE B 1 37 ? -11.188 -3.729 9.195 1 98.75 37 PHE B CA 1
ATOM 1802 C C . PHE B 1 37 ? -11.383 -4.969 10.055 1 98.75 37 PHE B C 1
ATOM 1804 O O . PHE B 1 37 ? -10.75 -6 9.82 1 98.75 37 PHE B O 1
ATOM 1811 N N . ALA B 1 38 ? -12.273 -4.914 10.977 1 98.62 38 ALA B N 1
ATOM 1812 C CA . ALA B 1 38 ? -12.484 -5.996 11.938 1 98.62 38 ALA B CA 1
ATOM 1813 C C . ALA B 1 38 ? -13.031 -7.242 11.242 1 98.62 38 ALA B C 1
ATOM 1815 O O . ALA B 1 38 ? -13.039 -8.328 11.828 1 98.62 38 ALA B O 1
ATOM 1816 N N . ASN B 1 39 ? -13.562 -7.082 10.008 1 98.69 39 ASN B N 1
ATOM 1817 C CA . ASN B 1 39 ? -13.969 -8.266 9.258 1 98.69 39 ASN B CA 1
ATOM 1818 C C . ASN B 1 39 ? -12.797 -9.219 9.031 1 98.69 39 ASN B C 1
ATOM 1820 O O . ASN B 1 39 ? -13 -10.398 8.734 1 98.69 39 ASN B O 1
ATOM 1824 N N . ALA B 1 40 ? -11.539 -8.734 9.117 1 98.75 40 ALA B N 1
ATOM 1825 C CA . ALA B 1 40 ? -10.312 -9.516 8.992 1 98.75 40 ALA B CA 1
ATOM 1826 C C . ALA B 1 40 ? -9.289 -9.109 10.039 1 98.75 40 ALA B C 1
ATOM 1828 O O . ALA B 1 40 ? -8.57 -8.125 9.867 1 98.75 40 ALA B O 1
ATOM 1829 N N . PRO B 1 41 ? -9.109 -9.906 11.078 1 97.88 41 PRO B N 1
ATOM 1830 C CA . PRO B 1 41 ? -8.133 -9.547 12.109 1 97.88 41 PRO B CA 1
ATOM 1831 C C . PRO B 1 41 ? -6.746 -9.273 11.539 1 97.88 41 PRO B C 1
ATOM 1833 O O . PRO B 1 41 ? -6.051 -8.375 12.008 1 97.88 41 PRO B O 1
ATOM 1836 N N . VAL B 1 42 ? -6.398 -9.977 10.492 1 98.25 42 VAL B N 1
ATOM 1837 C CA . VAL B 1 42 ? -5.09 -9.812 9.867 1 98.25 42 VAL B CA 1
ATOM 1838 C C . VAL B 1 42 ? -4.98 -8.422 9.242 1 98.25 42 VAL B C 1
ATOM 1840 O O . VAL B 1 42 ? -3.904 -7.82 9.25 1 98.25 42 VAL B O 1
ATOM 1843 N N . ALA B 1 43 ? -6.066 -7.883 8.758 1 98.5 43 ALA B N 1
ATOM 1844 C CA . ALA B 1 43 ? -6.074 -6.543 8.172 1 98.5 43 ALA B CA 1
ATOM 1845 C C . ALA B 1 43 ? -5.91 -5.477 9.25 1 98.5 43 ALA B C 1
ATOM 1847 O O . ALA B 1 43 ? -5.262 -4.453 9.023 1 98.5 43 ALA B O 1
ATOM 1848 N N . LEU B 1 44 ? -6.492 -5.703 10.477 1 98.25 44 LEU B N 1
ATOM 1849 C CA . LEU B 1 44 ? -6.281 -4.805 11.602 1 98.25 44 LEU B CA 1
ATOM 1850 C C . LEU B 1 44 ? -4.82 -4.824 12.047 1 98.25 44 LEU B C 1
ATOM 1852 O O . LEU B 1 44 ? -4.242 -3.775 12.336 1 98.25 44 LEU B O 1
ATOM 1856 N N . GLN B 1 45 ? -4.32 -6 12.102 1 98 45 GLN B N 1
ATOM 1857 C CA . GLN B 1 45 ? -2.902 -6.129 12.414 1 98 45 GLN B CA 1
ATOM 1858 C C . GLN B 1 45 ? -2.047 -5.359 11.406 1 98 45 GLN B C 1
ATOM 1860 O O . GLN B 1 45 ? -1.109 -4.656 11.797 1 98 45 GLN B O 1
ATOM 1865 N N . CYS B 1 46 ? -2.375 -5.523 10.148 1 98.62 46 CYS B N 1
ATOM 1866 C CA . CYS B 1 46 ? -1.644 -4.855 9.078 1 98.62 46 CYS B CA 1
ATOM 1867 C C . CYS B 1 46 ? -1.641 -3.346 9.281 1 98.62 46 CYS B C 1
ATOM 1869 O O . CYS B 1 46 ? -0.583 -2.713 9.25 1 98.62 46 CYS B O 1
ATOM 1871 N N . TYR B 1 47 ? -2.818 -2.781 9.555 1 98.25 47 TYR B N 1
ATOM 1872 C CA . TYR B 1 47 ? -2.918 -1.344 9.773 1 98.25 47 TYR B CA 1
ATOM 1873 C C . TYR B 1 47 ? -2.068 -0.914 10.969 1 98.25 47 TYR B C 1
ATOM 1875 O O . TYR B 1 47 ? -1.314 0.058 10.875 1 98.25 47 TYR B O 1
ATOM 1883 N N . GLN B 1 48 ? -2.211 -1.591 12.039 1 96.94 48 GLN B N 1
ATOM 1884 C CA . GLN B 1 48 ? -1.518 -1.205 13.266 1 96.94 48 GLN B CA 1
ATOM 1885 C C . GLN B 1 48 ? -0.004 -1.257 13.078 1 96.94 48 GLN B C 1
ATOM 1887 O O . GLN B 1 48 ? 0.71 -0.344 13.5 1 96.94 48 GLN B O 1
ATOM 1892 N N . GLU B 1 49 ? 0.469 -2.318 12.453 1 97.69 49 GLU B N 1
ATOM 1893 C CA . GLU B 1 49 ? 1.904 -2.451 12.227 1 97.69 49 GLU B CA 1
ATOM 1894 C C . GLU B 1 49 ? 2.416 -1.361 11.289 1 97.69 49 GLU B C 1
ATOM 1896 O O . GLU B 1 49 ? 3.445 -0.737 11.555 1 97.69 49 GLU B O 1
ATOM 1901 N N . LEU B 1 50 ? 1.699 -1.117 10.234 1 98.25 50 LEU B N 1
ATOM 1902 C CA . LEU B 1 50 ? 2.117 -0.105 9.273 1 98.25 50 LEU B CA 1
ATOM 1903 C C . LEU B 1 50 ? 2.104 1.284 9.898 1 98.25 50 LEU B C 1
ATOM 1905 O O . LEU B 1 50 ? 2.986 2.1 9.633 1 98.25 50 LEU B O 1
ATOM 1909 N N . ASN B 1 51 ? 1.072 1.516 10.688 1 97 51 ASN B N 1
ATOM 1910 C CA . ASN B 1 51 ? 1.002 2.807 11.367 1 97 51 ASN B CA 1
ATOM 1911 C C . ASN B 1 51 ? 2.193 3.016 12.297 1 97 51 ASN B C 1
ATOM 1913 O O . ASN B 1 51 ? 2.777 4.102 12.328 1 97 51 ASN B O 1
ATOM 1917 N N . GLN B 1 52 ? 2.555 1.974 13.055 1 97.12 52 GLN B N 1
ATOM 1918 C CA . GLN B 1 52 ? 3.695 2.051 13.961 1 97.12 52 GLN B CA 1
ATOM 1919 C C . GLN B 1 52 ? 5 2.238 13.188 1 97.12 52 GLN B C 1
ATOM 1921 O O . GLN B 1 52 ? 5.859 3.023 13.594 1 97.12 52 GLN B O 1
ATOM 1926 N N . ILE B 1 53 ? 5.148 1.569 12.102 1 98.5 53 ILE B N 1
ATOM 1927 C CA . ILE B 1 53 ? 6.352 1.65 11.289 1 98.5 53 ILE B CA 1
ATOM 1928 C C . ILE B 1 53 ? 6.453 3.035 10.648 1 98.5 53 ILE B C 1
ATOM 1930 O O . ILE B 1 53 ? 7.527 3.639 10.625 1 98.5 53 ILE B O 1
ATOM 1934 N N . ASN B 1 54 ? 5.316 3.523 10.172 1 98.44 54 ASN B N 1
ATOM 1935 C CA . ASN B 1 54 ? 5.281 4.859 9.586 1 98.44 54 ASN B CA 1
ATOM 1936 C C . ASN B 1 54 ? 5.723 5.926 10.578 1 98.44 54 ASN B C 1
ATOM 1938 O O . ASN B 1 54 ? 6.41 6.879 10.211 1 98.44 54 ASN B O 1
ATOM 1942 N N . ALA B 1 55 ? 5.406 5.738 11.852 1 97.56 55 ALA B N 1
ATOM 1943 C CA . ALA B 1 55 ? 5.742 6.699 12.898 1 97.56 55 ALA B CA 1
ATOM 1944 C C . ALA B 1 55 ? 7.234 6.66 13.219 1 97.56 55 ALA B C 1
ATOM 1946 O O . ALA B 1 55 ? 7.766 7.582 13.844 1 97.56 55 ALA B O 1
ATOM 1947 N N . LYS B 1 56 ? 7.922 5.617 12.789 1 98.12 56 LYS B N 1
ATOM 1948 C CA . LYS B 1 56 ? 9.344 5.453 13.094 1 98.12 56 LYS B CA 1
ATOM 1949 C C . LYS B 1 56 ? 10.211 6.016 11.969 1 98.12 56 LYS B C 1
ATOM 1951 O O . LYS B 1 56 ? 11.438 6.004 12.062 1 98.12 56 LYS B O 1
ATOM 1956 N N . THR B 1 57 ? 9.562 6.488 10.898 1 98.62 57 THR B N 1
ATOM 1957 C CA . THR B 1 57 ? 10.32 7.082 9.805 1 98.62 57 THR B CA 1
ATOM 1958 C C . THR B 1 57 ? 11.016 8.359 10.266 1 98.62 57 THR B C 1
ATOM 1960 O O . THR B 1 57 ? 10.742 8.867 11.352 1 98.62 57 THR B O 1
ATOM 1963 N N . GLN B 1 58 ? 11.891 8.898 9.414 1 98.38 58 GLN B N 1
ATOM 1964 C CA . GLN B 1 58 ? 12.617 10.117 9.75 1 98.38 58 GLN B CA 1
ATOM 1965 C C . GLN B 1 58 ? 11.781 11.359 9.469 1 98.38 58 GLN B C 1
ATOM 1967 O O . GLN B 1 58 ? 12.234 12.484 9.68 1 98.38 58 GLN B O 1
ATOM 1972 N N . PHE B 1 59 ? 10.594 11.141 8.977 1 98.75 59 PHE B N 1
ATOM 1973 C CA . PHE B 1 59 ? 9.711 12.273 8.711 1 98.75 59 PHE B CA 1
ATOM 1974 C C . PHE B 1 59 ? 9.148 12.836 10.016 1 98.75 59 PHE B C 1
ATOM 1976 O O . PHE B 1 59 ? 8.82 12.078 10.93 1 98.75 59 PHE B O 1
ATOM 1983 N N . SER B 1 60 ? 9.031 14.172 10.094 1 98.31 60 SER B N 1
ATOM 1984 C CA . SER B 1 60 ? 8.266 14.797 11.164 1 98.31 60 SER B CA 1
ATOM 1985 C C . SER B 1 60 ? 6.789 14.445 11.07 1 98.31 60 SER B C 1
ATOM 1987 O O . SER B 1 60 ? 6.309 14.039 10.008 1 98.31 60 SER B O 1
ATOM 1989 N N . PRO B 1 61 ? 6.062 14.641 12.203 1 97.94 61 PRO B N 1
ATOM 1990 C CA . PRO B 1 61 ? 4.617 14.414 12.141 1 97.94 61 PRO B CA 1
ATOM 1991 C C . PRO B 1 61 ? 3.938 15.219 11.039 1 97.94 61 PRO B C 1
ATOM 1993 O O . PRO B 1 61 ? 2.998 14.734 10.406 1 97.94 61 PRO B O 1
ATOM 1996 N N . VAL B 1 62 ? 4.41 16.438 10.797 1 98.25 62 VAL B N 1
ATOM 1997 C CA . VAL B 1 62 ? 3.861 17.281 9.734 1 98.25 62 VAL B CA 1
ATOM 1998 C C . VAL B 1 62 ? 4.121 16.625 8.375 1 98.25 62 VAL B C 1
ATOM 2000 O O . VAL B 1 62 ? 3.213 16.516 7.547 1 98.25 62 VAL B O 1
ATOM 2003 N N . GLU B 1 63 ? 5.34 16.125 8.125 1 98.69 63 GLU B N 1
ATOM 2004 C CA . GLU B 1 63 ? 5.699 15.492 6.855 1 98.69 63 GLU B CA 1
ATOM 2005 C C . GLU B 1 63 ? 4.918 14.195 6.645 1 98.69 63 GLU B C 1
ATOM 2007 O O . GLU B 1 63 ? 4.516 13.883 5.523 1 98.69 63 GLU B O 1
ATOM 2012 N N . ILE B 1 64 ? 4.707 13.477 7.73 1 98.69 64 ILE B N 1
ATOM 2013 C CA . ILE B 1 64 ? 3.898 12.266 7.641 1 98.69 64 ILE B CA 1
ATOM 2014 C C . ILE B 1 64 ? 2.49 12.617 7.172 1 98.69 64 ILE B C 1
ATOM 2016 O O . ILE B 1 64 ? 1.944 11.969 6.277 1 98.69 64 ILE B O 1
ATOM 2020 N N . GLU B 1 65 ? 1.897 13.68 7.711 1 98.44 65 GLU B N 1
ATOM 2021 C CA . GLU B 1 65 ? 0.548 14.07 7.312 1 98.44 65 GLU B CA 1
ATOM 2022 C C . GLU B 1 65 ? 0.53 14.625 5.891 1 98.44 65 GLU B C 1
ATOM 2024 O O . GLU B 1 65 ? -0.445 14.438 5.16 1 98.44 65 GLU B O 1
ATOM 2029 N N . VAL B 1 66 ? 1.665 15.297 5.445 1 98.5 66 VAL B N 1
ATOM 2030 C CA . VAL B 1 66 ? 1.765 15.727 4.059 1 98.5 66 VAL B CA 1
ATOM 2031 C C . VAL B 1 66 ? 1.645 14.523 3.129 1 98.5 66 VAL B C 1
ATOM 2033 O O . VAL B 1 66 ? 0.894 14.555 2.152 1 98.5 66 VAL B O 1
ATOM 2036 N N . ILE B 1 67 ? 2.295 13.414 3.447 1 98.81 67 ILE B N 1
ATOM 2037 C CA . ILE B 1 67 ? 2.264 12.203 2.629 1 98.81 67 ILE B CA 1
ATOM 2038 C C . ILE B 1 67 ? 0.868 11.586 2.674 1 98.81 67 ILE B C 1
ATOM 2040 O O . ILE B 1 67 ? 0.302 11.242 1.633 1 98.81 67 ILE B O 1
ATOM 2044 N N . GLN B 1 68 ? 0.264 11.531 3.852 1 98.62 68 GLN B N 1
ATOM 2045 C CA . GLN B 1 68 ? -1.016 10.852 4.027 1 98.62 68 GLN B CA 1
ATOM 2046 C C . GLN B 1 68 ? -2.146 11.633 3.363 1 98.62 68 GLN B C 1
ATOM 2048 O O . GLN B 1 68 ? -2.967 11.055 2.646 1 98.62 68 GLN B O 1
ATOM 2053 N N . ILE B 1 69 ? -2.189 12.945 3.559 1 97.88 69 ILE B N 1
ATOM 2054 C CA . ILE B 1 69 ? -3.27 13.75 2.998 1 97.88 69 ILE B CA 1
ATOM 2055 C C . ILE B 1 69 ? -3.105 13.844 1.482 1 97.88 69 ILE B C 1
ATOM 2057 O O . ILE B 1 69 ? -4.086 13.781 0.74 1 97.88 69 ILE B O 1
ATOM 2061 N N . THR B 1 70 ? -1.88 13.984 0.977 1 98.19 70 THR B N 1
ATOM 2062 C CA . THR B 1 70 ? -1.628 13.992 -0.46 1 98.19 70 THR B CA 1
ATOM 2063 C C . THR B 1 70 ? -2.119 12.695 -1.1 1 98.19 70 THR B C 1
ATOM 2065 O O . THR B 1 70 ? -2.781 12.719 -2.139 1 98.19 70 THR B O 1
ATOM 2068 N N . THR B 1 71 ? -1.812 11.578 -0.449 1 98.5 71 THR B N 1
ATOM 2069 C CA . THR B 1 71 ? -2.215 10.281 -0.981 1 98.5 71 THR B CA 1
ATOM 2070 C C . THR B 1 71 ? -3.732 10.125 -0.935 1 98.5 71 THR B C 1
ATOM 2072 O O . THR B 1 71 ? -4.344 9.648 -1.895 1 98.5 71 THR B O 1
ATOM 2075 N N . ALA B 1 72 ? -4.34 10.539 0.178 1 97.56 72 ALA B N 1
ATOM 2076 C CA . ALA B 1 72 ? -5.793 10.461 0.309 1 97.56 72 ALA B CA 1
ATOM 2077 C C . ALA B 1 72 ? -6.488 11.32 -0.743 1 97.56 72 ALA B C 1
ATOM 2079 O O . ALA B 1 72 ? -7.504 10.914 -1.312 1 97.56 72 ALA B O 1
ATOM 2080 N N . ALA B 1 73 ? -5.949 12.508 -0.987 1 96.38 73 ALA B N 1
ATOM 2081 C CA . ALA B 1 73 ? -6.508 13.398 -2.008 1 96.38 73 ALA B CA 1
ATOM 2082 C C . ALA B 1 73 ? -6.406 12.766 -3.393 1 96.38 73 ALA B C 1
ATOM 2084 O O . ALA B 1 73 ? -7.383 12.758 -4.152 1 96.38 73 ALA B O 1
ATOM 2085 N N . TYR B 1 74 ? -5.258 12.211 -3.697 1 96.81 74 TYR B N 1
ATOM 2086 C CA . TYR B 1 74 ? -5.047 11.562 -4.988 1 96.81 74 TYR B CA 1
ATOM 2087 C C . TYR B 1 74 ? -6.008 10.398 -5.18 1 96.81 74 TYR B C 1
ATOM 2089 O O . TYR B 1 74 ? -6.555 10.203 -6.27 1 96.81 74 TYR B O 1
ATOM 2097 N N . ASN B 1 75 ? -6.188 9.609 -4.102 1 97.06 75 ASN B N 1
ATOM 2098 C CA . ASN B 1 75 ? -7.02 8.414 -4.164 1 97.06 75 ASN B CA 1
ATOM 2099 C C . ASN B 1 75 ? -8.492 8.742 -3.943 1 97.06 75 ASN B C 1
ATOM 2101 O O . ASN B 1 75 ? -9.344 7.852 -3.957 1 97.06 75 ASN B O 1
ATOM 2105 N N . GLN B 1 76 ? -8.789 9.984 -3.699 1 94.62 76 GLN B N 1
ATOM 2106 C CA . GLN B 1 76 ? -10.156 10.461 -3.502 1 94.62 76 GLN B CA 1
ATOM 2107 C C . GLN B 1 76 ? -10.844 9.703 -2.375 1 94.62 76 GLN B C 1
ATOM 2109 O O . GLN B 1 76 ? -11.977 9.242 -2.535 1 94.62 76 GLN B O 1
ATOM 2114 N N . CYS B 1 77 ? -10.148 9.547 -1.359 1 95.5 77 CYS B N 1
ATOM 2115 C CA . CYS B 1 77 ? -10.719 8.914 -0.172 1 95.5 77 CYS B CA 1
ATOM 2116 C C . CYS B 1 77 ? -11.273 9.961 0.787 1 95.5 77 CYS B C 1
ATOM 2118 O O . CYS B 1 77 ? -10.539 10.492 1.629 1 95.5 77 CYS B O 1
ATOM 2120 N N . GLN B 1 78 ? -12.547 10.156 0.796 1 91.75 78 GLN B N 1
ATOM 2121 C CA . GLN B 1 78 ? -13.188 11.211 1.583 1 91.75 78 GLN B CA 1
ATOM 2122 C C . GLN B 1 78 ? -13.094 10.914 3.076 1 91.75 78 GLN B C 1
ATOM 2124 O O . GLN B 1 78 ? -12.883 11.82 3.885 1 91.75 78 GLN B O 1
ATOM 2129 N N . PHE B 1 79 ? -13.227 9.711 3.42 1 93.31 79 PHE B N 1
ATOM 2130 C CA . PHE B 1 79 ? -13.102 9.336 4.82 1 93.31 79 PHE B CA 1
ATOM 2131 C C . PHE B 1 79 ? -11.719 9.672 5.355 1 93.31 79 PHE B C 1
ATOM 2133 O O . PHE B 1 79 ? -11.586 10.258 6.434 1 93.31 79 PHE B O 1
ATOM 2140 N N . CYS B 1 80 ? -10.695 9.328 4.617 1 95.56 80 CYS B N 1
ATOM 2141 C CA . CYS B 1 80 ? -9.32 9.555 5.043 1 95.56 80 CYS B CA 1
ATOM 2142 C C . CYS B 1 80 ? -8.992 11.039 5.07 1 95.56 80 CYS B C 1
ATOM 2144 O O . CYS B 1 80 ? -8.266 11.5 5.949 1 95.56 80 CYS B O 1
ATOM 2146 N N . LEU B 1 81 ? -9.539 11.773 4.062 1 94.38 81 LEU B N 1
ATOM 2147 C CA . LEU B 1 81 ? -9.336 13.219 4.086 1 94.38 81 LEU B CA 1
ATOM 2148 C C . LEU B 1 81 ? -9.922 13.828 5.355 1 94.38 81 LEU B C 1
ATOM 2150 O O . LEU B 1 81 ? -9.281 14.664 5.992 1 94.38 81 LEU B O 1
ATOM 2154 N N . ALA B 1 82 ? -11.062 13.391 5.746 1 91.69 82 ALA B N 1
ATOM 2155 C CA . ALA B 1 82 ? -11.68 13.891 6.973 1 91.69 82 ALA B CA 1
ATOM 2156 C C . ALA B 1 82 ? -10.859 13.508 8.195 1 91.69 82 ALA B C 1
ATOM 2158 O O . ALA B 1 82 ? -10.523 14.367 9.023 1 91.69 82 ALA B O 1
ATOM 2159 N N . ALA B 1 83 ? -10.492 12.273 8.305 1 91.62 83 ALA B N 1
ATOM 2160 C CA . ALA B 1 83 ? -9.758 11.758 9.461 1 91.62 83 ALA B CA 1
ATOM 2161 C C . ALA B 1 83 ? -8.406 12.453 9.602 1 91.62 83 ALA B C 1
ATOM 2163 O O . ALA B 1 83 ? -8.039 12.906 10.688 1 91.62 83 ALA B O 1
ATOM 2164 N N . HIS B 1 84 ? -7.625 12.531 8.5 1 94.38 84 HIS B N 1
ATOM 2165 C CA . HIS B 1 84 ? -6.301 13.133 8.547 1 94.38 84 HIS B CA 1
ATOM 2166 C C . HIS B 1 84 ? -6.391 14.641 8.758 1 94.38 84 HIS B C 1
ATOM 2168 O O . HIS B 1 84 ? -5.477 15.258 9.312 1 94.38 84 HIS B O 1
ATOM 2174 N N . SER B 1 85 ? -7.496 15.234 8.328 1 91 85 SER B N 1
ATOM 2175 C CA . SER B 1 85 ? -7.699 16.656 8.578 1 91 85 SER B CA 1
ATOM 2176 C C . SER B 1 85 ? -7.918 16.938 10.062 1 91 85 SER B C 1
ATOM 2178 O O . SER B 1 85 ? -7.453 17.953 10.586 1 91 85 SER B O 1
ATOM 2180 N N . VAL B 1 86 ? -8.625 16.047 10.727 1 87.88 86 VAL B N 1
ATOM 2181 C CA . VAL B 1 86 ? -8.812 16.172 12.172 1 87.88 86 VAL B CA 1
ATOM 2182 C C . VAL B 1 86 ? -7.457 16.125 12.875 1 87.88 86 VAL B C 1
ATOM 2184 O O . VAL B 1 86 ? -7.16 16.984 13.719 1 87.88 86 VAL B O 1
ATOM 2187 N N . MET B 1 87 ? -6.629 15.188 12.461 1 88.38 87 MET B N 1
ATOM 2188 C CA . MET B 1 87 ? -5.297 15.055 13.047 1 88.38 87 MET B CA 1
ATOM 2189 C C . MET B 1 87 ? -4.457 16.297 12.766 1 88.38 87 MET B C 1
ATOM 2191 O O . MET B 1 87 ? -3.795 16.828 13.664 1 88.38 87 MET B O 1
ATOM 2195 N N . ALA B 1 88 ? -4.52 16.734 11.586 1 93.06 88 ALA B N 1
ATOM 2196 C CA . ALA B 1 88 ? -3.719 17.875 11.133 1 93.06 88 ALA B CA 1
ATOM 2197 C C . ALA B 1 88 ? -4.09 19.141 11.898 1 93.06 88 ALA B C 1
ATOM 2199 O O . ALA B 1 88 ? -3.211 19.922 12.289 1 93.06 88 ALA B O 1
ATOM 2200 N N . LYS B 1 89 ? -5.316 19.328 12.141 1 91.62 89 LYS B N 1
ATOM 2201 C CA . LYS B 1 89 ? -5.777 20.547 12.805 1 91.62 89 LYS B CA 1
ATOM 2202 C C . LYS B 1 89 ? -5.605 20.453 14.32 1 91.62 89 LYS B C 1
ATOM 2204 O O . LYS B 1 89 ? -5.039 21.344 14.945 1 91.62 89 LYS B O 1
ATOM 2209 N N . GLN B 1 90 ? -6.031 19.391 14.883 1 89.19 90 GLN B N 1
ATOM 2210 C CA . GLN B 1 90 ? -6.125 19.297 16.344 1 89.19 90 GLN B CA 1
ATOM 2211 C C . GLN B 1 90 ? -4.77 18.969 16.953 1 89.19 90 GLN B C 1
ATOM 2213 O O . GLN B 1 90 ? -4.449 19.438 18.047 1 89.19 90 GLN B O 1
ATOM 2218 N N . LYS B 1 91 ? -3.998 18.281 16.266 1 91.56 91 LYS B N 1
ATOM 2219 C CA . LYS B 1 91 ? -2.758 17.812 16.875 1 91.56 91 LYS B CA 1
ATOM 2220 C C . LYS B 1 91 ? -1.553 18.562 16.312 1 91.56 91 LYS B C 1
ATOM 2222 O O . LYS B 1 91 ? -0.532 18.703 16.984 1 91.56 91 LYS B O 1
ATOM 2227 N N . LEU B 1 92 ? -1.639 19.062 15.062 1 95.56 92 LEU B N 1
ATOM 2228 C CA . LEU B 1 92 ? -0.449 19.625 14.43 1 95.56 92 LEU B CA 1
ATOM 2229 C C . LEU B 1 92 ? -0.65 21.094 14.094 1 95.56 92 LEU B C 1
ATOM 2231 O O . LEU B 1 92 ? 0.264 21.75 13.586 1 95.56 92 LEU B O 1
ATOM 2235 N N . ALA B 1 93 ? -1.779 21.578 14.281 1 94.06 93 ALA B N 1
ATOM 2236 C CA . ALA B 1 93 ? -2.094 22.984 14.133 1 94.06 93 ALA B CA 1
ATOM 2237 C C . ALA B 1 93 ? -1.802 23.469 12.711 1 94.06 93 ALA B C 1
ATOM 2239 O O . ALA B 1 93 ? -1.219 24.547 12.523 1 94.06 93 ALA B O 1
ATOM 2240 N N . PHE B 1 94 ? -2.211 22.562 11.766 1 94.88 94 PHE B N 1
ATOM 2241 C CA . PHE B 1 94 ? -2.117 23.031 10.383 1 94.88 94 PHE B CA 1
ATOM 2242 C C . PHE B 1 94 ? -2.936 24.297 10.172 1 94.88 94 PHE B C 1
ATOM 2244 O O . PHE B 1 94 ? -4.047 24.422 10.695 1 94.88 94 PHE B O 1
ATOM 2251 N N . ASP B 1 95 ? -2.348 25.297 9.5 1 93.88 95 ASP B N 1
ATOM 2252 C CA . ASP B 1 95 ? -3.197 26.406 9.086 1 93.88 95 ASP B CA 1
ATOM 2253 C C . ASP B 1 95 ? -4.137 26 7.957 1 93.88 95 ASP B C 1
ATOM 2255 O O . ASP B 1 95 ? -3.883 25.016 7.262 1 93.88 95 ASP B O 1
ATOM 2259 N N . ASP B 1 96 ? -5.164 26.75 7.754 1 92.69 96 ASP B N 1
ATOM 2260 C CA . ASP B 1 96 ? -6.25 26.406 6.844 1 92.69 96 ASP B CA 1
ATOM 2261 C C . ASP B 1 96 ? -5.766 26.359 5.398 1 92.69 96 ASP B C 1
ATOM 2263 O O . ASP B 1 96 ? -6.156 25.469 4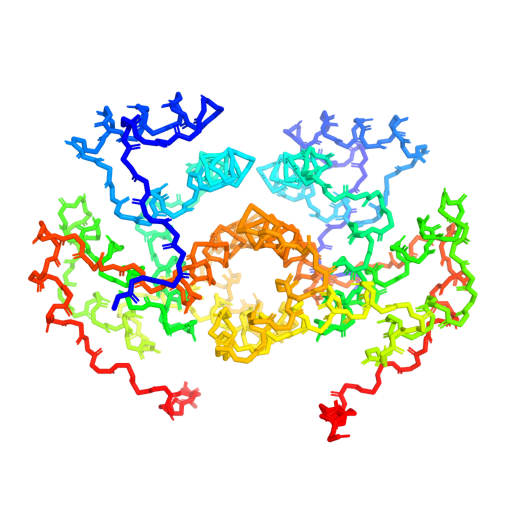.633 1 92.69 96 ASP B O 1
ATOM 2267 N N . ASP B 1 97 ? -4.953 27.297 5.031 1 94.62 97 ASP B N 1
ATOM 2268 C CA . ASP B 1 97 ? -4.473 27.344 3.656 1 94.62 97 ASP B CA 1
ATOM 2269 C C . ASP B 1 97 ? -3.582 26.156 3.334 1 94.62 97 ASP B C 1
ATOM 2271 O O . ASP B 1 97 ? -3.678 25.578 2.248 1 94.62 97 ASP B O 1
ATOM 2275 N N . PHE B 1 98 ? -2.744 25.844 4.312 1 96.25 98 PHE B N 1
ATOM 2276 C CA . PHE B 1 98 ? -1.857 24.688 4.168 1 96.25 98 PHE B CA 1
ATOM 2277 C C . PHE B 1 98 ? -2.66 23.406 4.02 1 96.25 98 PHE B C 1
ATOM 2279 O O . PHE B 1 98 ? -2.422 22.625 3.096 1 96.25 98 PHE B O 1
ATOM 2286 N N . LEU B 1 99 ? -3.625 23.219 4.848 1 95.88 99 LEU B N 1
ATOM 2287 C CA . LEU B 1 99 ? -4.465 22.016 4.824 1 95.88 99 LEU B CA 1
ATOM 2288 C C . LEU B 1 99 ? -5.277 21.953 3.539 1 95.88 99 LEU B C 1
ATOM 2290 O O . LEU B 1 99 ? -5.355 20.891 2.904 1 95.88 99 LEU B O 1
ATOM 2294 N N . THR B 1 100 ? -5.871 23.047 3.113 1 94.56 100 THR B N 1
ATOM 2295 C CA . THR B 1 100 ? -6.695 23.078 1.909 1 94.56 100 THR B CA 1
ATOM 2296 C C . THR B 1 100 ? -5.859 22.75 0.673 1 94.56 100 THR B C 1
ATOM 2298 O O . THR B 1 100 ? -6.328 22.062 -0.231 1 94.56 100 THR B O 1
ATOM 2301 N N . ALA B 1 101 ? -4.68 23.281 0.657 1 95.19 101 ALA B N 1
ATOM 2302 C CA . ALA B 1 101 ? -3.787 23 -0.464 1 95.19 101 ALA B CA 1
ATOM 2303 C C . ALA B 1 101 ? -3.52 21.5 -0.58 1 95.19 101 ALA B C 1
ATOM 2305 O O . ALA B 1 101 ? -3.582 20.938 -1.675 1 95.19 101 ALA B O 1
ATOM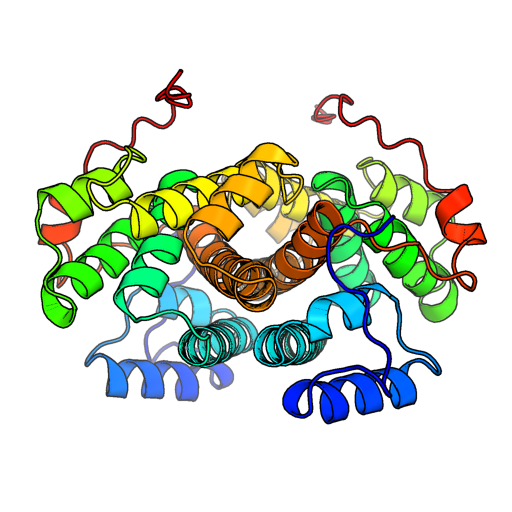 2306 N N . LEU B 1 102 ? -3.258 20.844 0.524 1 96.44 102 LEU B N 1
ATOM 2307 C CA . LEU B 1 102 ? -3.029 19.406 0.528 1 96.44 102 LEU B CA 1
ATOM 2308 C C . LEU B 1 102 ? -4.285 18.656 0.102 1 96.44 102 LEU B C 1
ATOM 2310 O O . LEU B 1 102 ? -4.219 17.75 -0.728 1 96.44 102 LEU B O 1
ATOM 2314 N N . GLN B 1 103 ? -5.418 19.062 0.605 1 95.25 103 GLN B N 1
ATOM 2315 C CA . GLN B 1 103 ? -6.691 18.406 0.346 1 95.25 103 GLN B CA 1
ATOM 2316 C C . GLN B 1 103 ? -7.062 18.484 -1.132 1 95.25 103 GLN B C 1
ATOM 2318 O O . GLN B 1 103 ? -7.691 17.562 -1.67 1 95.25 103 GLN B O 1
ATOM 2323 N N . THR B 1 104 ? -6.59 19.547 -1.803 1 93.56 104 THR B N 1
ATOM 2324 C CA . THR B 1 104 ? -7.027 19.797 -3.17 1 93.56 104 THR B CA 1
ATOM 2325 C C . THR B 1 104 ? -5.926 19.438 -4.164 1 93.56 104 THR B C 1
ATOM 2327 O O . THR B 1 104 ? -6.129 19.516 -5.379 1 93.56 104 THR B O 1
ATOM 2330 N N . GLY B 1 105 ? -4.809 19.109 -3.678 1 93 105 GLY B N 1
ATOM 2331 C CA . GLY B 1 105 ? -3.699 18.75 -4.543 1 93 105 GLY B CA 1
ATOM 2332 C C . GLY B 1 105 ? -2.955 19.953 -5.098 1 93 105 GLY B C 1
ATOM 2333 O O . GLY B 1 105 ? -2.174 19.812 -6.043 1 93 105 GLY B O 1
ATOM 2334 N N . ASN B 1 106 ? -3.207 21.125 -4.527 1 93.69 106 ASN B N 1
ATOM 2335 C CA . ASN B 1 106 ? -2.455 22.312 -4.906 1 93.69 106 ASN B CA 1
ATOM 2336 C C . ASN B 1 106 ? -1.137 22.406 -4.141 1 93.69 106 ASN B C 1
ATOM 2338 O O . ASN B 1 106 ? -1.018 21.891 -3.031 1 93.69 106 ASN B O 1
ATOM 2342 N N . PRO B 1 107 ? -0.157 23.047 -4.75 1 95.5 107 PRO B N 1
ATOM 2343 C CA . PRO B 1 107 ? 1.12 23.172 -4.039 1 95.5 107 PRO B CA 1
ATOM 2344 C C . PRO B 1 107 ? 1.002 23.938 -2.732 1 95.5 107 PRO B C 1
ATOM 2346 O O . PRO B 1 107 ? 0.323 24.969 -2.684 1 95.5 107 PRO B O 1
ATOM 2349 N N . VAL B 1 108 ? 1.645 23.453 -1.739 1 97.31 108 VAL B N 1
ATOM 2350 C CA . VAL B 1 108 ? 1.676 24.141 -0.458 1 97.31 108 VAL B CA 1
ATOM 2351 C C . VAL B 1 108 ? 2.732 25.25 -0.493 1 97.31 108 VAL B C 1
ATOM 2353 O O . VAL B 1 108 ? 3.682 25.188 -1.279 1 97.31 108 VAL B O 1
ATOM 2356 N N . ASP B 1 109 ? 2.553 26.266 0.422 1 95 109 ASP B N 1
ATOM 2357 C CA . ASP B 1 109 ? 3.479 27.375 0.498 1 95 109 ASP B CA 1
ATOM 2358 C C . ASP B 1 109 ? 4.602 27.109 1.497 1 95 109 ASP B C 1
ATOM 2360 O O . ASP B 1 109 ? 4.715 27.781 2.516 1 95 109 ASP B O 1
ATOM 2364 N N . HIS B 1 110 ? 5.379 26.188 1.335 1 96.56 110 HIS B N 1
ATOM 2365 C CA . HIS B 1 110 ? 6.566 25.766 2.066 1 96.56 110 HIS B CA 1
ATOM 2366 C C . HIS B 1 110 ? 7.469 24.906 1.192 1 96.56 110 HIS B C 1
ATOM 2368 O O . HIS B 1 110 ? 7.102 23.781 0.83 1 96.56 110 HIS B O 1
ATOM 2374 N N . LYS B 1 111 ? 8.555 25.375 0.851 1 96.69 111 LYS B N 1
ATOM 2375 C CA . LYS B 1 111 ? 9.406 24.797 -0.182 1 96.69 111 LYS B CA 1
ATOM 2376 C C . LYS B 1 111 ? 9.648 23.312 0.074 1 96.69 111 LYS B C 1
ATOM 2378 O O . LYS B 1 111 ? 9.453 22.484 -0.816 1 96.69 111 LYS B O 1
ATOM 2383 N N . LYS B 1 112 ? 10.031 22.953 1.275 1 98.06 112 LYS B N 1
ATOM 2384 C CA . LYS B 1 112 ? 10.375 21.562 1.581 1 98.06 112 LYS B CA 1
ATOM 2385 C C . LYS B 1 112 ? 9.141 20.672 1.547 1 98.06 112 LYS B C 1
ATOM 2387 O O . LYS B 1 112 ? 9.18 19.562 0.995 1 98.06 112 LYS B O 1
ATOM 2392 N N . TYR B 1 113 ? 8.016 21.125 2.145 1 98.5 113 TYR B N 1
ATOM 2393 C CA . TYR B 1 113 ? 6.789 20.344 2.141 1 98.5 113 TYR B CA 1
ATOM 2394 C C . TYR B 1 113 ? 6.207 20.25 0.735 1 98.5 113 TYR B C 1
ATOM 2396 O O . TYR B 1 113 ? 5.602 19.234 0.373 1 98.5 113 TYR B O 1
ATOM 2404 N N . ALA B 1 114 ? 6.434 21.297 -0.07 1 98.56 114 ALA B N 1
ATOM 2405 C CA . ALA B 1 114 ? 5.98 21.266 -1.458 1 98.56 114 ALA B CA 1
ATOM 2406 C C . ALA B 1 114 ? 6.719 20.188 -2.25 1 98.56 114 ALA B C 1
ATOM 2408 O O . ALA B 1 114 ? 6.129 19.516 -3.096 1 98.56 114 ALA B O 1
ATOM 2409 N N . ALA B 1 115 ? 7.996 20.062 -2.002 1 98.75 115 ALA B N 1
ATOM 2410 C CA . ALA B 1 115 ? 8.781 19.031 -2.67 1 98.75 115 ALA B CA 1
ATOM 2411 C C . ALA B 1 115 ? 8.32 17.641 -2.258 1 98.75 115 ALA B C 1
ATOM 2413 O O . ALA B 1 115 ? 8.227 16.734 -3.096 1 98.75 115 ALA B O 1
ATOM 2414 N N . LEU B 1 116 ? 8.031 17.453 -0.979 1 98.88 116 LEU B N 1
ATOM 2415 C CA . LEU B 1 116 ? 7.527 16.172 -0.478 1 98.88 116 LEU B CA 1
ATOM 2416 C C . LEU B 1 116 ? 6.164 15.852 -1.077 1 98.88 116 LEU B C 1
ATOM 2418 O O . LEU B 1 116 ? 5.918 14.719 -1.501 1 98.88 116 LEU B O 1
ATOM 2422 N N . GLN B 1 117 ? 5.281 16.828 -1.104 1 98.75 117 GLN B N 1
ATOM 2423 C CA . GLN B 1 117 ? 3.961 16.672 -1.709 1 98.75 117 GLN B CA 1
ATOM 2424 C C . GLN B 1 117 ? 4.07 16.281 -3.178 1 98.75 117 GLN B C 1
ATOM 2426 O O . GLN B 1 117 ? 3.41 15.336 -3.619 1 98.75 117 GLN B O 1
ATOM 2431 N N . ALA B 1 118 ? 4.93 16.984 -3.918 1 98.69 118 ALA B N 1
ATOM 2432 C CA . ALA B 1 118 ? 5.098 16.734 -5.348 1 98.69 118 ALA B CA 1
ATOM 2433 C C . ALA B 1 118 ? 5.68 15.344 -5.605 1 98.69 118 ALA B C 1
ATOM 2435 O O . ALA B 1 118 ? 5.254 14.648 -6.531 1 98.69 118 ALA B O 1
ATOM 2436 N N . PHE B 1 119 ? 6.641 15.023 -4.812 1 98.88 119 PHE B N 1
ATOM 2437 C CA . PHE B 1 119 ? 7.266 13.711 -4.961 1 98.88 119 PHE B CA 1
ATOM 2438 C C . PHE B 1 119 ? 6.258 12.602 -4.684 1 98.88 119 PHE B C 1
ATOM 2440 O O . PHE B 1 119 ? 6.184 11.625 -5.434 1 98.88 119 PHE B O 1
ATOM 2447 N N . THR B 1 120 ? 5.457 12.734 -3.588 1 98.88 120 THR B N 1
ATOM 2448 C CA . THR B 1 120 ? 4.43 11.766 -3.244 1 98.88 120 THR B CA 1
ATOM 2449 C C . THR B 1 120 ? 3.418 11.625 -4.379 1 98.88 120 THR B C 1
ATOM 2451 O O . THR B 1 120 ? 3.072 10.508 -4.773 1 98.88 120 THR B O 1
ATOM 2454 N N . ARG B 1 121 ? 3.016 12.711 -4.93 1 98.38 121 ARG B N 1
ATOM 2455 C CA . ARG B 1 121 ? 2.062 12.695 -6.035 1 98.38 121 ARG B CA 1
ATOM 2456 C C . ARG B 1 121 ? 2.654 12 -7.258 1 98.38 121 ARG B C 1
ATOM 2458 O O . ARG B 1 121 ? 1.977 11.219 -7.922 1 98.38 121 ARG B O 1
ATOM 2465 N N . ALA B 1 122 ? 3.9 12.336 -7.555 1 98.38 122 ALA B N 1
ATOM 2466 C CA . ALA B 1 122 ? 4.566 11.734 -8.711 1 98.38 122 ALA B CA 1
ATOM 2467 C C . ALA B 1 122 ? 4.652 10.211 -8.562 1 98.38 122 ALA B C 1
ATOM 2469 O O . ALA B 1 122 ? 4.453 9.477 -9.531 1 98.38 122 ALA B O 1
ATOM 2470 N N . ILE B 1 123 ? 4.93 9.789 -7.344 1 98.56 123 ILE B N 1
ATOM 2471 C CA . ILE B 1 123 ? 5.008 8.359 -7.039 1 98.56 123 ILE B CA 1
ATOM 2472 C C . ILE B 1 123 ? 3.662 7.699 -7.32 1 98.56 123 ILE B C 1
ATOM 2474 O O . ILE B 1 123 ? 3.605 6.629 -7.934 1 98.56 123 ILE B O 1
ATOM 2478 N N . LEU B 1 124 ? 2.635 8.305 -6.887 1 98.19 124 LEU B N 1
ATOM 2479 C CA . LEU B 1 124 ? 1.292 7.758 -7.047 1 98.19 124 LEU B CA 1
ATOM 2480 C C . LEU B 1 124 ? 0.867 7.773 -8.508 1 98.19 124 LEU B C 1
ATOM 2482 O O . LEU B 1 124 ? 0.348 6.781 -9.023 1 98.19 124 LEU B O 1
ATOM 2486 N N . GLU B 1 125 ? 1.161 8.844 -9.219 1 97 125 GLU B N 1
ATOM 2487 C CA . GLU B 1 125 ? 0.74 9.039 -10.602 1 97 125 GLU B CA 1
ATOM 2488 C C . GLU B 1 125 ? 1.463 8.078 -11.539 1 97 125 GLU B C 1
ATOM 2490 O O . GLU B 1 125 ? 0.897 7.633 -12.547 1 97 125 GLU B O 1
ATOM 2495 N N . ASN B 1 126 ? 2.658 7.766 -11.164 1 97.44 126 ASN B N 1
ATOM 2496 C CA . ASN B 1 126 ? 3.49 7.004 -12.086 1 97.44 126 ASN B CA 1
ATOM 2497 C C . ASN B 1 126 ? 3.844 5.633 -11.523 1 97.44 126 ASN B C 1
ATOM 2499 O O . ASN B 1 126 ? 4.809 5.004 -11.969 1 97.44 126 ASN B O 1
ATOM 2503 N N . LYS B 1 127 ? 3.127 5.176 -10.547 1 97.81 127 LYS B N 1
ATOM 2504 C CA . LYS B 1 127 ? 3.312 3.861 -9.938 1 97.81 127 LYS B CA 1
ATOM 2505 C C . LYS B 1 127 ? 4.773 3.631 -9.562 1 97.81 127 LYS B C 1
ATOM 2507 O O . LYS B 1 127 ? 5.352 2.594 -9.891 1 97.81 127 LYS B O 1
ATOM 2512 N N . GLY B 1 128 ? 5.359 4.66 -9.023 1 97.94 128 GLY B N 1
ATOM 2513 C CA . GLY B 1 128 ? 6.738 4.598 -8.562 1 97.94 128 GLY B CA 1
ATOM 2514 C C . GLY B 1 128 ? 7.734 5.086 -9.602 1 97.94 128 GLY B C 1
ATOM 2515 O O . GLY B 1 128 ? 8.852 5.484 -9.25 1 97.94 128 GLY B O 1
ATOM 2516 N N . ASN B 1 129 ? 7.375 5.117 -10.867 1 97.31 129 ASN B N 1
ATOM 2517 C CA . ASN B 1 129 ? 8.289 5.469 -11.953 1 97.31 129 ASN B CA 1
ATOM 2518 C C . ASN B 1 129 ? 8.406 6.98 -12.117 1 97.31 129 ASN B C 1
ATOM 2520 O O . ASN B 1 129 ? 8.047 7.527 -13.156 1 97.31 129 ASN B O 1
ATOM 2524 N N . VAL B 1 130 ? 9.008 7.664 -11.156 1 98.12 130 VAL B N 1
ATOM 2525 C CA . VAL B 1 130 ? 9.172 9.117 -11.195 1 98.12 130 VAL B CA 1
ATOM 2526 C C . VAL B 1 130 ? 10.32 9.477 -12.141 1 98.12 130 VAL B C 1
ATOM 2528 O O . VAL B 1 130 ? 11.227 8.672 -12.359 1 98.12 130 VAL B O 1
ATOM 2531 N N . SER B 1 131 ? 10.32 10.648 -12.672 1 97.94 131 SER B N 1
ATOM 2532 C CA . SER B 1 131 ? 11.383 11.102 -13.57 1 97.94 131 SER B CA 1
ATOM 2533 C C . SER B 1 131 ? 12.664 11.414 -12.797 1 97.94 131 SER B C 1
ATOM 2535 O O . SER B 1 131 ? 12.633 11.594 -11.578 1 97.94 131 SER B O 1
ATOM 2537 N N . ASP B 1 132 ? 13.773 11.5 -13.547 1 97.75 132 ASP B N 1
ATOM 2538 C CA . ASP B 1 132 ? 15.039 11.898 -12.945 1 97.75 132 ASP B CA 1
ATOM 2539 C C . ASP B 1 132 ? 14.938 13.289 -12.328 1 97.75 132 ASP B C 1
ATOM 2541 O O . ASP B 1 132 ? 15.508 13.547 -11.266 1 97.75 132 ASP B O 1
ATOM 2545 N N . GLN B 1 133 ? 14.18 14.133 -12.969 1 98.44 133 GLN B N 1
ATOM 2546 C CA . GLN B 1 133 ? 14.039 15.5 -12.477 1 98.44 133 GLN B CA 1
ATOM 2547 C C . GLN B 1 133 ? 13.234 15.547 -11.18 1 98.44 133 GLN B C 1
ATOM 2549 O O . GLN B 1 133 ? 13.562 16.297 -10.258 1 98.44 133 GLN B O 1
ATOM 2554 N N . GLU B 1 134 ? 12.148 14.773 -11.125 1 98.31 134 GLU B N 1
ATOM 2555 C CA . GLU B 1 134 ? 11.344 14.719 -9.914 1 98.31 134 GLU B CA 1
ATOM 2556 C C . GLU B 1 134 ? 12.156 14.203 -8.727 1 98.31 134 GLU B C 1
ATOM 2558 O O . GLU B 1 134 ? 12.047 14.734 -7.617 1 98.31 134 GLU B O 1
ATOM 2563 N N . LEU B 1 135 ? 12.969 13.195 -8.969 1 98.69 135 LEU B N 1
ATOM 2564 C CA . LEU B 1 135 ? 13.836 12.656 -7.926 1 98.69 135 LEU B CA 1
ATOM 2565 C C . LEU B 1 135 ? 14.898 13.672 -7.523 1 98.69 135 LEU B C 1
ATOM 2567 O O . LEU B 1 135 ? 15.172 13.852 -6.332 1 98.69 135 LEU B O 1
ATOM 2571 N N . ALA B 1 136 ? 15.445 14.375 -8.484 1 98.62 136 ALA B N 1
ATOM 2572 C CA . ALA B 1 136 ? 16.438 15.398 -8.219 1 98.62 136 ALA B CA 1
ATOM 2573 C C . ALA B 1 136 ? 15.852 16.547 -7.391 1 98.62 136 ALA B C 1
ATOM 2575 O O . ALA B 1 136 ? 16.5 17.062 -6.492 1 98.62 136 ALA B O 1
ATOM 2576 N N . ASN B 1 137 ? 14.602 16.953 -7.691 1 98.69 137 ASN B N 1
ATOM 2577 C CA . ASN B 1 137 ? 13.922 18 -6.934 1 98.69 137 ASN B CA 1
ATOM 2578 C C . ASN B 1 137 ? 13.719 17.594 -5.477 1 98.69 137 ASN B C 1
ATOM 2580 O O . ASN B 1 137 ? 13.828 18.438 -4.578 1 98.69 137 ASN B O 1
ATOM 2584 N N . PHE B 1 138 ? 13.453 16.375 -5.289 1 98.88 138 PHE B N 1
ATOM 2585 C CA . PHE B 1 138 ? 13.258 15.844 -3.945 1 98.88 138 PHE B CA 1
ATOM 2586 C C . PHE B 1 138 ? 14.555 15.914 -3.143 1 98.88 138 PHE B C 1
ATOM 2588 O O . PHE B 1 138 ? 14.547 16.344 -1.986 1 98.88 138 PHE B O 1
ATOM 2595 N N . PHE B 1 139 ? 15.633 15.523 -3.77 1 98.81 139 PHE B N 1
ATOM 2596 C CA . PHE B 1 139 ? 16.938 15.594 -3.115 1 98.81 139 PHE B CA 1
ATOM 2597 C C . PHE B 1 139 ? 17.359 17.047 -2.891 1 98.81 139 PHE B C 1
ATOM 2599 O O . PHE B 1 139 ? 17.922 17.375 -1.846 1 98.81 139 PHE B O 1
ATOM 2606 N N . ALA B 1 140 ? 17.047 17.938 -3.811 1 98.75 140 ALA B N 1
ATOM 2607 C CA . ALA B 1 140 ? 17.406 19.344 -3.717 1 98.75 140 ALA B CA 1
ATOM 2608 C C . ALA B 1 140 ? 16.688 20.016 -2.547 1 98.75 140 ALA B C 1
ATOM 2610 O O . ALA B 1 140 ? 17.188 20.984 -1.979 1 98.75 140 ALA B O 1
ATOM 2611 N N . ALA B 1 141 ? 15.586 19.453 -2.172 1 98.69 141 ALA B N 1
ATOM 2612 C CA . ALA B 1 141 ? 14.805 20 -1.066 1 98.69 141 ALA B CA 1
ATOM 2613 C C . ALA B 1 141 ? 15.359 19.531 0.279 1 98.69 141 ALA B C 1
ATOM 2615 O O . ALA B 1 141 ? 14.875 19.969 1.333 1 98.69 141 ALA B O 1
ATOM 2616 N N . GLY B 1 142 ? 16.359 18.641 0.257 1 98.56 142 GLY B N 1
ATOM 2617 C CA . GLY B 1 142 ? 17.016 18.219 1.483 1 98.56 142 GLY B CA 1
ATOM 2618 C C . GLY B 1 142 ? 16.672 16.812 1.897 1 98.56 142 GLY B C 1
ATOM 2619 O O . GLY B 1 142 ? 17.125 16.328 2.941 1 98.56 142 GLY B O 1
ATOM 2620 N N . TYR B 1 143 ? 15.945 16.094 1.124 1 98.81 143 TYR B N 1
ATOM 2621 C CA . TYR B 1 143 ? 15.594 14.711 1.427 1 98.81 143 TYR B CA 1
ATOM 2622 C C . TYR B 1 143 ? 16.641 13.75 0.893 1 98.81 143 TYR B C 1
ATOM 2624 O O . TYR B 1 143 ? 17.359 14.07 -0.066 1 98.81 143 TYR B O 1
ATOM 2632 N N . THR B 1 144 ? 16.703 12.586 1.524 1 98.75 144 THR B N 1
ATOM 2633 C CA . THR B 1 144 ? 17.75 11.617 1.243 1 98.75 144 THR B CA 1
ATOM 2634 C C . THR B 1 144 ? 17.156 10.344 0.629 1 98.75 144 THR B C 1
ATOM 2636 O O . THR B 1 144 ? 15.945 10.234 0.469 1 98.75 144 THR B O 1
ATOM 2639 N N . GLN B 1 145 ? 18.062 9.43 0.281 1 98.62 145 GLN B N 1
ATOM 2640 C CA . GLN B 1 145 ? 17.594 8.141 -0.234 1 98.62 145 GLN B CA 1
ATOM 2641 C C . GLN B 1 145 ? 16.75 7.402 0.8 1 98.62 145 GLN B C 1
ATOM 2643 O O . GLN B 1 145 ? 15.812 6.688 0.446 1 98.62 145 GLN B O 1
ATOM 2648 N N . GLN B 1 146 ? 17.125 7.566 2.057 1 98.62 146 GLN B N 1
ATOM 2649 C CA . GLN B 1 146 ? 16.297 7.012 3.125 1 98.62 146 GLN B CA 1
ATOM 2650 C C . GLN B 1 146 ? 14.883 7.566 3.062 1 98.62 146 GLN B C 1
ATOM 2652 O O . GLN B 1 146 ? 13.906 6.812 3.164 1 98.62 146 GLN B O 1
ATOM 2657 N N . HIS B 1 147 ? 14.766 8.859 2.855 1 98.94 147 HIS B N 1
ATOM 2658 C CA . HIS B 1 147 ? 13.453 9.492 2.775 1 98.94 147 HIS B CA 1
ATOM 2659 C C . HIS B 1 147 ? 12.656 8.961 1.591 1 98.94 147 HIS B C 1
ATOM 2661 O O . HIS B 1 147 ? 11.438 8.805 1.681 1 98.94 147 HIS B O 1
ATOM 2667 N N . VAL B 1 148 ? 13.352 8.68 0.479 1 98.94 148 VAL B N 1
ATOM 2668 C CA . VAL B 1 148 ? 12.672 8.133 -0.693 1 98.94 148 VAL B CA 1
ATOM 2669 C C . VAL B 1 148 ? 11.914 6.859 -0.307 1 98.94 148 VAL B C 1
ATOM 2671 O O . VAL B 1 148 ? 10.719 6.746 -0.557 1 98.94 148 VAL B O 1
ATOM 2674 N N . LEU B 1 149 ? 12.625 5.984 0.363 1 98.94 149 LEU B N 1
ATOM 2675 C CA . LEU B 1 149 ? 12.016 4.707 0.724 1 98.94 149 LEU B CA 1
ATOM 2676 C C . LEU B 1 149 ? 10.914 4.898 1.761 1 98.94 149 LEU B C 1
ATOM 2678 O O . LEU B 1 149 ? 9.914 4.184 1.748 1 98.94 149 LEU B O 1
ATOM 2682 N N . GLU B 1 150 ? 11.086 5.832 2.59 1 98.94 150 GLU B N 1
ATOM 2683 C CA . GLU B 1 150 ? 10.133 6.039 3.674 1 98.94 150 GLU B CA 1
ATOM 2684 C C . GLU B 1 150 ? 8.836 6.656 3.158 1 98.94 150 GLU B C 1
ATOM 2686 O O . GLU B 1 150 ? 7.77 6.445 3.734 1 98.94 150 GLU B O 1
ATOM 2691 N N . VAL B 1 151 ? 8.859 7.395 2.047 1 98.94 151 VAL B N 1
ATOM 2692 C CA . VAL B 1 151 ? 7.625 7.832 1.407 1 98.94 151 VAL B CA 1
ATOM 2693 C C . VAL B 1 151 ? 6.809 6.617 0.98 1 98.94 151 VAL B C 1
ATOM 2695 O O . VAL B 1 151 ? 5.582 6.602 1.126 1 98.94 151 VAL B O 1
ATOM 2698 N N . PHE B 1 152 ? 7.488 5.594 0.486 1 98.88 152 PHE B N 1
ATOM 2699 C CA . PHE B 1 152 ? 6.785 4.402 0.022 1 98.88 152 PHE B CA 1
ATOM 2700 C C . PHE B 1 152 ? 6.121 3.678 1.188 1 98.88 152 PHE B C 1
ATOM 2702 O O . PHE B 1 152 ? 5.055 3.08 1.029 1 98.88 152 PHE B O 1
ATOM 2709 N N . VAL B 1 153 ? 6.758 3.732 2.391 1 98.88 153 VAL B N 1
ATOM 2710 C CA . VAL B 1 153 ? 6.129 3.182 3.586 1 98.88 153 VAL B CA 1
ATOM 2711 C C . VAL B 1 153 ? 4.805 3.898 3.848 1 98.88 153 VAL B C 1
ATOM 2713 O O . VAL B 1 153 ? 3.768 3.256 4.023 1 98.88 153 VAL B O 1
ATOM 2716 N N . GLY B 1 154 ? 4.816 5.223 3.836 1 98.88 154 GLY B N 1
ATOM 2717 C CA . GLY B 1 154 ? 3.604 5.996 4.035 1 98.88 154 GLY B CA 1
ATOM 2718 C C . GLY B 1 154 ? 2.553 5.746 2.971 1 98.88 154 GLY B C 1
ATOM 2719 O O . GLY B 1 154 ? 1.361 5.656 3.275 1 98.88 154 GLY B O 1
ATOM 2720 N N . VAL B 1 155 ? 3.002 5.645 1.729 1 98.88 155 VAL B N 1
ATOM 2721 C CA . VAL B 1 155 ? 2.094 5.41 0.61 1 98.88 155 VAL B CA 1
ATOM 2722 C C . VAL B 1 155 ? 1.464 4.027 0.737 1 98.88 155 VAL B C 1
ATOM 2724 O O . VAL B 1 155 ? 0.28 3.848 0.445 1 98.88 155 VAL B O 1
ATOM 2727 N N . SER B 1 156 ? 2.227 3.062 1.158 1 98.88 156 SER B N 1
ATOM 2728 C CA . SER B 1 156 ? 1.691 1.721 1.367 1 98.88 156 SER B CA 1
ATOM 2729 C C . SER B 1 156 ? 0.598 1.721 2.43 1 98.88 156 SER B C 1
ATOM 2731 O O . SER B 1 156 ? -0.47 1.139 2.229 1 98.88 156 SER B O 1
ATOM 2733 N N . LEU B 1 157 ? 0.857 2.389 3.521 1 98.75 157 LEU B N 1
ATOM 2734 C CA . LEU B 1 157 ? -0.126 2.529 4.59 1 98.75 157 LEU B CA 1
ATOM 2735 C C . LEU B 1 157 ? -1.386 3.223 4.078 1 98.75 157 LEU B C 1
ATOM 2737 O O . LEU B 1 157 ? -2.498 2.74 4.305 1 98.75 157 LEU B O 1
ATOM 2741 N N . ALA B 1 158 ? -1.208 4.32 3.379 1 98.75 158 ALA B N 1
ATOM 2742 C CA . ALA B 1 158 ? -2.34 5.094 2.879 1 98.75 158 ALA B CA 1
ATOM 2743 C C . ALA B 1 158 ? -3.143 4.293 1.855 1 98.75 158 ALA B C 1
ATOM 2745 O O . ALA B 1 158 ? -4.371 4.375 1.821 1 98.75 158 ALA B O 1
ATOM 2746 N N . THR B 1 159 ? -2.41 3.551 0.999 1 98.69 159 THR B N 1
ATOM 2747 C CA . THR B 1 159 ? -3.096 2.723 0.013 1 98.69 159 THR B CA 1
ATOM 2748 C C . THR B 1 159 ? -4.031 1.729 0.696 1 98.69 159 THR B C 1
ATOM 2750 O O . THR B 1 159 ? -5.184 1.574 0.291 1 98.69 159 THR B O 1
ATOM 2753 N N . LEU B 1 160 ? -3.564 1.094 1.735 1 98.75 160 LEU B N 1
ATOM 2754 C CA . LEU B 1 160 ? -4.387 0.153 2.488 1 98.75 160 LEU B CA 1
ATOM 2755 C C . LEU B 1 160 ? -5.66 0.826 2.992 1 98.75 160 LEU B C 1
ATOM 2757 O O . LEU B 1 160 ? -6.766 0.389 2.67 1 98.75 160 LEU B O 1
ATOM 2761 N N . THR B 1 161 ? -5.551 1.936 3.691 1 98.56 161 THR B N 1
ATOM 2762 C CA . THR B 1 161 ? -6.699 2.543 4.359 1 98.56 161 THR B CA 1
ATOM 2763 C C . THR B 1 161 ? -7.602 3.25 3.352 1 98.56 161 THR B C 1
ATOM 2765 O O . THR B 1 161 ? -8.828 3.178 3.451 1 98.56 161 THR B O 1
ATOM 2768 N N . ASN B 1 162 ? -6.996 3.934 2.369 1 98.5 162 ASN B N 1
ATOM 2769 C CA . ASN B 1 162 ? -7.801 4.629 1.367 1 98.5 162 ASN B CA 1
ATOM 2770 C C . ASN B 1 162 ? -8.672 3.656 0.577 1 98.5 162 ASN B C 1
ATOM 2772 O O . ASN B 1 162 ? -9.859 3.904 0.378 1 98.5 162 ASN B O 1
ATOM 2776 N N . TYR B 1 163 ? -8.047 2.57 0.108 1 98.69 163 TYR B N 1
ATOM 2777 C CA . TYR B 1 163 ? -8.773 1.646 -0.756 1 98.69 163 TYR B CA 1
ATOM 2778 C C . TYR B 1 163 ? -9.859 0.917 0.02 1 98.69 163 TYR B C 1
ATOM 2780 O O . TYR B 1 163 ? -10.945 0.676 -0.505 1 98.69 163 TYR B O 1
ATOM 2788 N N . VAL B 1 164 ? -9.594 0.55 1.278 1 98.75 164 VAL B N 1
ATOM 2789 C CA . VAL B 1 164 ? -10.617 -0.072 2.107 1 98.75 164 VAL B CA 1
ATOM 2790 C C . VAL B 1 164 ? -11.797 0.887 2.279 1 98.75 164 VAL B C 1
ATOM 2792 O O . VAL B 1 164 ? -12.953 0.497 2.111 1 98.75 164 VAL B O 1
ATOM 2795 N N . ASN B 1 165 ? -11.484 2.117 2.557 1 98 165 ASN B N 1
ATOM 2796 C CA . ASN B 1 165 ? -12.539 3.105 2.738 1 98 165 ASN B CA 1
ATOM 2797 C C . ASN B 1 165 ? -13.32 3.34 1.446 1 98 165 ASN B C 1
ATOM 2799 O O . ASN B 1 165 ? -14.547 3.445 1.465 1 98 165 ASN B O 1
ATOM 2803 N N . ASN B 1 166 ? -12.617 3.438 0.376 1 97.81 166 ASN B N 1
ATOM 2804 C CA . ASN B 1 166 ? -13.266 3.666 -0.913 1 97.81 166 ASN B CA 1
ATOM 2805 C C . ASN B 1 166 ? -14.195 2.516 -1.286 1 97.81 166 ASN B C 1
ATOM 2807 O O . ASN B 1 166 ? -15.211 2.723 -1.952 1 97.81 166 ASN B O 1
ATOM 2811 N N . LEU B 1 167 ? -13.844 1.323 -0.848 1 98.56 167 LEU B N 1
ATOM 2812 C CA . LEU B 1 167 ? -14.695 0.177 -1.143 1 98.56 167 LEU B CA 1
ATOM 2813 C C . LEU B 1 167 ? -15.875 0.11 -0.171 1 98.56 167 LEU B C 1
ATOM 2815 O O . LEU B 1 167 ? -17.016 -0.075 -0.586 1 98.56 167 LEU B O 1
ATOM 2819 N N . ALA B 1 168 ? -15.578 0.301 1.098 1 98.31 168 ALA B N 1
ATOM 2820 C CA . ALA B 1 168 ? -16.531 -0.051 2.146 1 98.31 168 ALA B CA 1
ATOM 2821 C C . ALA B 1 168 ? -17.516 1.092 2.4 1 98.31 168 ALA B C 1
ATOM 2823 O O . ALA B 1 168 ? -18.609 0.871 2.908 1 98.31 168 ALA B O 1
ATOM 2824 N N . HIS B 1 169 ? -17.109 2.307 2.146 1 96.44 169 HIS B N 1
ATOM 2825 C CA . HIS B 1 169 ? -17.922 3.504 2.338 1 96.44 169 HIS B CA 1
ATOM 2826 C C . HIS B 1 169 ? -18.484 3.566 3.752 1 96.44 169 HIS B C 1
ATOM 2828 O O . HIS B 1 169 ? -19.688 3.762 3.934 1 96.44 169 HIS B O 1
ATOM 2834 N N . PRO B 1 170 ? -17.625 3.402 4.688 1 96.25 170 PRO B N 1
ATOM 2835 C CA . PRO B 1 170 ? -18.188 3.613 6.027 1 96.25 170 PRO B CA 1
ATOM 2836 C C . PRO B 1 170 ? -18.625 5.055 6.262 1 96.25 170 PRO B C 1
ATOM 2838 O O . PRO B 1 170 ? -18.062 5.984 5.688 1 96.25 170 PRO B O 1
ATOM 2841 N N . GLU B 1 171 ? -19.625 5.176 7.117 1 93.69 171 GLU B N 1
ATOM 2842 C CA . GLU B 1 171 ? -20.047 6.523 7.492 1 93.69 171 GLU B CA 1
ATOM 2843 C C . GLU B 1 171 ? -18.938 7.246 8.258 1 93.69 171 GLU B C 1
ATOM 2845 O O . GLU B 1 171 ? -18.234 6.641 9.07 1 93.69 171 GLU B O 1
ATOM 2850 N N . ILE B 1 172 ? -18.812 8.508 7.957 1 90.75 172 ILE B N 1
ATOM 2851 C CA . ILE B 1 172 ? -17.906 9.328 8.742 1 90.75 172 ILE B CA 1
ATOM 2852 C C . ILE B 1 172 ? -18.406 9.43 10.18 1 90.75 172 ILE B C 1
ATOM 2854 O O . ILE B 1 172 ? -19.594 9.633 10.414 1 90.75 172 ILE B O 1
ATOM 2858 N N . ASN B 1 173 ? -17.5 9.211 11.156 1 90.38 173 ASN B N 1
ATOM 2859 C CA . ASN B 1 173 ? -17.891 9.289 12.555 1 90.38 173 ASN B CA 1
ATOM 2860 C C . ASN B 1 173 ? -18.469 10.664 12.898 1 90.38 173 ASN B C 1
ATOM 2862 O O . ASN B 1 173 ? -17.984 11.688 12.43 1 90.38 173 ASN B O 1
ATOM 2866 N N . PRO B 1 174 ? -19.5 10.672 13.719 1 87 174 PRO B N 1
ATOM 2867 C CA . PRO B 1 174 ? -20.156 11.945 14.062 1 87 174 PRO B CA 1
ATOM 2868 C C . PRO B 1 174 ? -19.172 12.984 14.602 1 87 174 PRO B C 1
ATOM 2870 O O . PRO B 1 174 ? -19.344 14.18 14.352 1 87 174 PRO B O 1
ATOM 2873 N N . GLU B 1 175 ? -18.188 12.555 15.367 1 83.62 175 GLU B N 1
ATOM 2874 C CA . GLU B 1 175 ? -17.172 13.43 15.961 1 83.62 175 GLU B CA 1
ATOM 2875 C C . GLU B 1 175 ? -16.391 14.18 14.891 1 83.62 175 GLU B C 1
ATOM 2877 O O . GLU B 1 175 ? -15.766 15.203 15.172 1 83.62 175 GLU B O 1
ATOM 2882 N N . TRP B 1 176 ? -16.516 13.648 13.594 1 84.31 176 TRP B N 1
ATOM 2883 C CA . TRP B 1 176 ? -15.68 14.203 12.539 1 84.31 176 TRP B CA 1
ATOM 2884 C C . TRP B 1 176 ? -16.531 14.906 11.477 1 84.31 176 TRP B C 1
ATOM 2886 O O . TRP B 1 176 ? -16 15.383 10.469 1 84.31 176 TRP B O 1
ATOM 2896 N N . THR B 1 177 ? -17.781 14.992 11.656 1 82 177 THR B N 1
ATOM 2897 C CA . THR B 1 177 ? -18.719 15.453 10.641 1 82 177 THR B CA 1
ATOM 2898 C C . THR B 1 177 ? -18.406 16.891 10.227 1 82 177 THR B C 1
ATOM 2900 O O . THR B 1 177 ? -18.547 17.234 9.055 1 82 177 THR B O 1
ATOM 2903 N N . GLU B 1 178 ? -17.938 17.656 11.148 1 79.56 178 GLU B N 1
ATOM 2904 C CA . GLU B 1 178 ? -17.609 19.047 10.805 1 79.56 178 GLU B CA 1
ATOM 2905 C C . GLU B 1 178 ? -16.422 19.125 9.852 1 79.56 178 GLU B C 1
ATOM 2907 O O . GLU B 1 178 ? -16.422 19.938 8.93 1 79.56 178 GLU B O 1
ATOM 2912 N N . PHE B 1 179 ? -15.539 18.297 10.055 1 79.69 179 PHE B N 1
ATOM 2913 C CA . PHE B 1 179 ? -14.375 18.281 9.188 1 79.69 179 PHE B CA 1
ATOM 2914 C C . PHE B 1 179 ? -14.734 17.75 7.805 1 79.69 179 PHE B C 1
ATOM 2916 O O . PHE B 1 179 ? -14.266 18.266 6.789 1 79.69 179 PHE B O 1
ATOM 2923 N N . ALA B 1 180 ? -15.57 16.766 7.809 1 79 180 ALA B N 1
ATOM 2924 C CA . ALA B 1 180 ? -16.016 16.172 6.551 1 79 180 ALA B CA 1
ATOM 2925 C C . ALA B 1 180 ? -16.797 17.172 5.715 1 79 180 ALA B C 1
ATOM 2927 O O . ALA B 1 180 ? -16.688 17.203 4.484 1 79 180 ALA B O 1
ATOM 2928 N N . ALA B 1 181 ? -17.547 17.984 6.375 1 74.69 181 ALA B N 1
ATOM 2929 C CA . ALA B 1 181 ? -18.406 18.938 5.695 1 74.69 181 ALA B CA 1
ATOM 2930 C C . ALA B 1 181 ? -17.609 20.047 5.035 1 74.69 181 ALA B C 1
ATOM 2932 O O . ALA B 1 181 ? -18.078 20.703 4.105 1 74.69 181 ALA B O 1
ATOM 2933 N N . ASN B 1 182 ? -16.422 20.203 5.438 1 76.5 182 ASN B N 1
ATOM 2934 C CA . ASN B 1 182 ? -15.633 21.328 4.957 1 76.5 182 ASN B CA 1
ATOM 2935 C C . ASN B 1 182 ? -14.555 20.875 3.977 1 76.5 182 ASN B C 1
ATOM 2937 O O . ASN B 1 182 ? -13.68 21.656 3.6 1 76.5 182 ASN B O 1
ATOM 2941 N N . LEU B 1 183 ? -14.656 19.578 3.682 1 81.81 183 LEU B N 1
ATOM 2942 C CA . LEU B 1 183 ? -13.711 19.109 2.672 1 81.81 183 LEU B CA 1
ATOM 2943 C C . LEU B 1 183 ? -13.984 19.766 1.324 1 81.81 183 LEU B C 1
ATOM 2945 O O . LEU B 1 183 ? -15.148 19.922 0.935 1 81.81 183 LEU B O 1
ATOM 2949 N N . PRO B 1 184 ? -12.891 20.234 0.771 1 75.81 184 PRO B N 1
ATOM 2950 C CA . PRO B 1 184 ? -13.117 20.812 -0.56 1 75.81 184 PRO B CA 1
ATOM 2951 C C . PRO B 1 184 ? -13.617 19.781 -1.568 1 75.81 184 PRO B C 1
ATOM 2953 O O . PRO B 1 184 ? -13.438 18.578 -1.371 1 75.81 184 PRO B O 1
ATOM 2956 N N . GLU B 1 185 ? -14.516 20.25 -2.445 1 61.19 185 GLU B N 1
ATOM 2957 C CA . GLU B 1 185 ? -15 19.344 -3.49 1 61.19 185 GLU B CA 1
ATOM 2958 C C . GLU B 1 185 ? -13.836 18.719 -4.254 1 61.19 185 GLU B C 1
ATOM 2960 O O . GLU B 1 185 ? -12.883 19.406 -4.625 1 61.19 185 GLU B O 1
ATOM 2965 N N . THR B 1 186 ? -13.609 17.484 -3.994 1 53.19 186 THR B N 1
ATOM 2966 C CA . THR B 1 186 ? -12.539 16.812 -4.723 1 53.19 186 THR B CA 1
ATOM 2967 C C . THR B 1 186 ? -12.844 16.781 -6.219 1 53.19 186 THR B C 1
ATOM 2969 O O . THR B 1 186 ? -13.984 16.531 -6.617 1 53.19 186 THR B O 1
ATOM 2972 N N . ASP B 1 187 ? -12.375 17.734 -6.977 1 42.53 187 ASP B N 1
ATOM 2973 C CA . ASP B 1 187 ? -12.531 17.594 -8.422 1 42.53 187 ASP B CA 1
ATOM 2974 C C . ASP B 1 187 ? -11.781 16.375 -8.938 1 42.53 187 ASP B C 1
ATOM 2976 O O . ASP B 1 187 ? -10.547 16.359 -8.977 1 42.53 187 ASP B O 1
ATOM 2980 N N . PRO B 1 188 ? -12.438 15.312 -8.867 1 41.44 188 PRO B N 1
ATOM 2981 C CA . PRO B 1 188 ? -11.703 14.172 -9.414 1 41.44 188 PRO B CA 1
ATOM 2982 C C . PRO B 1 188 ? -10.984 14.5 -10.719 1 41.44 188 PRO B C 1
ATOM 2984 O O . PRO B 1 188 ? -10.078 13.766 -11.125 1 41.44 188 PRO B O 1
ATOM 2987 N N . SER B 1 189 ? -11.57 15.383 -11.523 1 35.09 189 SER B N 1
ATOM 2988 C CA . SER B 1 189 ? -11.109 15.797 -12.844 1 35.09 189 SER B CA 1
ATOM 2989 C C . SER B 1 189 ? -10.062 16.906 -12.734 1 35.09 189 SER B C 1
ATOM 2991 O O . SER B 1 189 ? -9.57 17.391 -13.75 1 35.09 189 SER B O 1
ATOM 2993 N N . ALA B 1 190 ? -9.836 17.469 -11.734 1 35.75 190 ALA B N 1
ATOM 2994 C CA . ALA B 1 190 ? -8.945 18.609 -11.758 1 35.75 190 ALA B CA 1
ATOM 2995 C C . ALA B 1 190 ? -7.578 18.25 -12.328 1 35.75 190 ALA B C 1
ATOM 2997 O O . ALA B 1 190 ? -7 17.219 -11.953 1 35.75 190 ALA B O 1
ATOM 2998 N N . PRO B 1 191 ? -7.145 18.953 -13.453 1 33.16 191 PRO B N 1
ATOM 2999 C CA . PRO B 1 191 ? -5.871 18.75 -14.148 1 33.16 191 PRO B CA 1
ATOM 3000 C C . PRO B 1 191 ? -4.672 18.812 -13.195 1 33.16 191 PRO B C 1
ATOM 3002 O O . PRO B 1 191 ? -4.738 19.453 -12.148 1 33.16 191 PRO B O 1
ATOM 3005 N N . LYS B 1 192 ? -3.598 17.828 -13.406 1 36.94 192 LYS B N 1
ATOM 3006 C CA . LYS B 1 192 ? -2.193 17.875 -13.008 1 36.94 192 LYS B CA 1
ATOM 3007 C C . LYS B 1 192 ? -1.659 19.297 -13.039 1 36.94 192 LYS B C 1
ATOM 3009 O O . LYS B 1 192 ? -1.649 19.938 -14.086 1 36.94 192 LYS B O 1
ATOM 3014 N N . ALA B 1 193 ? -1.989 20.172 -12.156 1 29.23 193 ALA B N 1
ATOM 3015 C CA . ALA B 1 193 ? -1.339 21.469 -12.305 1 29.23 193 ALA B CA 1
ATOM 3016 C C . ALA B 1 193 ? 0.164 21.312 -12.516 1 29.23 193 ALA B C 1
ATOM 3018 O O . ALA B 1 193 ? 0.882 20.891 -11.602 1 29.23 193 ALA B O 1
ATOM 3019 N N . TYR B 1 194 ? 0.659 20.766 -13.594 1 27.59 194 TYR B N 1
ATOM 3020 C CA . TYR B 1 194 ? 2.055 20.938 -13.984 1 27.59 194 TYR B CA 1
ATOM 3021 C C . TYR B 1 194 ? 2.496 22.375 -13.789 1 27.59 194 TYR B C 1
ATOM 3023 O O . TYR B 1 194 ? 1.886 23.297 -14.328 1 27.59 194 TYR B O 1
ATOM 3031 N N . TYR B 1 195 ? 2.693 22.859 -12.656 1 23.16 195 TYR B N 1
ATOM 3032 C CA . TYR B 1 195 ? 3.418 24.125 -12.68 1 23.16 195 TYR B CA 1
ATOM 3033 C C . TYR B 1 195 ? 4.504 24.109 -13.75 1 23.16 195 TYR B C 1
ATOM 3035 O O . TYR B 1 195 ? 5.324 23.203 -13.797 1 23.16 195 TYR B O 1
ATOM 3043 N N . LEU B 1 196 ? 4.227 24.531 -14.984 1 20.58 196 LEU B N 1
ATOM 3044 C CA . LEU B 1 196 ? 5.27 25.125 -15.812 1 20.58 196 LEU B CA 1
ATOM 3045 C C . LEU B 1 196 ? 6.094 26.125 -15.008 1 20.58 196 LEU B C 1
ATOM 3047 O O . LEU B 1 196 ? 5.547 26.891 -14.227 1 20.58 196 LEU B O 1
#

Organism: Dichelobacter nodosus (strain VCS1703A) (NCBI:txid246195)

pLDDT: mean 92.05, std 15.19, range [20.58, 98.94]

InterPro domains:
  IPR003779 Alkyl hydroperoxide reductase AhpD/CMD-like [PF02627] (55-96)
  IPR004675 Alkylhydroperoxidase AhpD core [TIGR00778] (60-85)
  IPR029032 AhpD-like [G3DSA:1.20.1290.10] (13-182)
  IPR029032 AhpD-like [SSF69118] (1-179)

Foldseek 3Di:
DFPAAQDDLVRFPPLQNVLQVVVCVVPVHRWSLSSRLSVDSVLSVVLVVLVVVLVVAPDDPQLLLLLLLLLLLLLVQLLSLLVSVCCCCPPVNDDPQQSLCSNAVHAGPDQLSSLSSQLSNQCVVVVHPHDPVSVVSNVVSPDDPSVSVSSVSSSVSSCSSRVSCVRGVDDRDPVRVVSSVPRPDSPNPDDPPPVD/DFPAAQDDLVRFPPLQNVLQVVVCVVPVHRWSLSSRLSVDSVLSVVLVVLVVVLVVAPDDPQLLLLLLLLLLLLLVQLLSLLVSVCCCCPPVNDDPQQSLCSLAVHAGPDQLSSLSSQLSNQCVVVVHPHDPVSVVSNVVSPDDPSVSVSSVSSSVSSCSSRVSCVRGVDDRDPVRVVSSVPRPDSPNPDDPPPPD